Protein AF-0000000076552087 (afdb_homodimer)

Nearest PDB structures (foldseek):
  2pbk-assembly1_A  TM=5.441E-01  e=5.473E-04  Human gammaherpesvirus 8
  5jbl-assembly1_B  TM=6.152E-01  e=3.269E-03  Tequatrovirus T4
  5jbl-assembly1_A  TM=6.176E-01  e=4.674E-03  Tequatrovirus T4
  1fl1-assembly1_B  TM=4.428E-01  e=2.630E-02  Human gammaherpesvirus 8
  7ai3-assembly2_C  TM=7.002E-01  e=1.918E+00  Mycobacterium tuberculosis H37Rv

Secondary structure (DSSP, 8-state):
----------------------------EEE--PPP-TT-TT-EEEEEEEEEBSSB-SSPPTTSTT-EEEE-HHHHHHHHHHHTTPEEEE-TTSSS--TT-EEEEEEEEEEETTEEEEEEEE-TTT-THHHHHHHHS-SEEEEEEEEEEEES-TTSSEEEEEEEEEEEEEEEEGGGSSSTT-EEEE----HHHHHHHHHH--/----------------------------EEE--PPP-TT-TT-EEEEEEEEEBSSB-SSPPTTSTT-EEEE-HHHHHHHHHHHTT-EEEE-TTSSS--TT-EEEEEEEEEEETTEEEEEEEE-TTT-THHHHHHHHS-SEEEEEEEEEEEES-TTSSEEEEEEEEEEEEEEEEGGGSSSTT-EEEE----HHHHHHHHHH--

Solvent-accessible surface area (backbone atoms only — not comparable to full-atom values): 21757 Å² total; per-residue (Å²): 140,79,82,77,76,76,79,75,75,77,76,76,80,77,76,75,73,70,77,72,68,79,71,70,84,77,54,46,63,51,69,52,75,71,68,88,53,91,75,46,60,47,56,40,40,33,39,32,25,42,42,52,36,71,38,68,35,78,38,47,43,91,88,46,83,75,23,28,38,21,42,30,54,69,19,49,38,71,18,48,55,40,42,51,71,20,40,28,17,38,23,91,89,29,63,42,74,26,79,56,37,35,50,29,36,28,31,29,40,32,56,57,87,48,34,34,32,38,28,33,29,28,34,33,65,68,40,66,59,50,66,59,46,52,66,68,74,45,69,30,8,21,36,74,35,75,44,80,68,35,62,78,42,88,84,45,73,55,31,37,30,60,34,43,33,38,60,30,32,20,40,23,34,14,88,60,27,31,39,63,83,20,26,46,47,71,55,75,69,61,70,78,57,56,63,59,57,65,58,66,79,104,140,78,82,77,75,77,78,74,76,78,74,78,80,76,76,74,72,67,76,73,67,78,71,72,83,76,54,47,62,51,70,51,75,71,66,88,53,88,76,47,61,47,56,40,39,34,40,32,26,42,41,52,36,71,38,69,34,78,38,47,43,92,87,45,83,76,23,27,38,19,42,29,54,70,18,48,40,71,19,48,55,40,41,52,72,20,39,30,17,38,24,90,88,29,64,42,76,27,79,56,37,35,51,29,36,29,31,30,40,31,56,57,86,47,33,34,31,38,28,33,29,28,33,34,65,68,41,65,59,50,66,59,47,53,66,67,76,47,68,30,9,21,36,75,34,75,42,78,66,36,62,77,43,87,84,46,74,53,32,36,30,60,34,44,34,39,61,29,32,20,42,21,33,13,88,61,26,31,38,65,83,19,27,46,49,72,54,75,72,59,69,79,57,56,62,58,56,63,58,66,78,103

Radius of gyration: 29.14 Å; Cα contacts (8 Å, |Δi|>4): 918; chains: 2; bounding box: 64×110×113 Å

Structure (mmCIF, N/CA/C/O backbone):
data_AF-0000000076552087-model_v1
#
loop_
_entity.id
_entity.type
_entity.pdbx_description
1 polymer 'Uncharacterized protein'
#
loop_
_atom_site.group_PDB
_atom_site.id
_atom_site.type_symbol
_atom_site.label_atom_id
_atom_site.label_alt_id
_atom_site.label_comp_id
_atom_site.label_asym_id
_atom_site.label_entity_id
_atom_site.label_seq_id
_atom_site.pdbx_PDB_ins_code
_atom_site.Cartn_x
_atom_site.Cartn_y
_atom_site.Cartn_z
_atom_site.occupancy
_atom_site.B_iso_or_equiv
_atom_site.auth_seq_id
_atom_site.auth_comp_id
_atom_site.auth_asym_id
_atom_site.auth_atom_id
_atom_site.pdbx_PDB_model_num
ATOM 1 N N . MET A 1 1 ? -18.625 14.25 91.375 1 27.89 1 MET A N 1
ATOM 2 C CA . MET A 1 1 ? -19.469 13.781 90.25 1 27.89 1 MET A CA 1
ATOM 3 C C . MET A 1 1 ? -18.922 14.281 88.938 1 27.89 1 MET A C 1
ATOM 5 O O . MET A 1 1 ? -19.188 15.422 88.5 1 27.89 1 MET A O 1
ATOM 9 N N . GLY A 1 2 ? -17.641 13.953 88.625 1 25.81 2 GLY A N 1
ATOM 10 C CA . GLY A 1 2 ? -16.578 14.367 87.75 1 25.81 2 GLY A CA 1
ATOM 11 C C . GLY A 1 2 ? -16.891 14.062 86.25 1 25.81 2 GLY A C 1
ATOM 12 O O . GLY A 1 2 ? -17.375 12.977 85.938 1 25.81 2 GLY A O 1
ATOM 13 N N . GLN A 1 3 ? -17.25 15.117 85.562 1 20.56 3 GLN A N 1
ATOM 14 C CA . GLN A 1 3 ? -17.75 15.211 84.188 1 20.56 3 GLN A CA 1
ATOM 15 C C . GLN A 1 3 ? -16.781 14.547 83.188 1 20.56 3 GLN A C 1
ATOM 17 O O . GLN A 1 3 ? -15.617 14.945 83.062 1 20.56 3 GLN A O 1
ATOM 22 N N . ALA A 1 4 ? -16.891 13.188 83 1 25.92 4 ALA A N 1
ATOM 23 C CA . ALA A 1 4 ? -16.219 12.242 82.125 1 25.92 4 ALA A CA 1
ATOM 24 C C . ALA A 1 4 ? -16.312 12.703 80.688 1 25.92 4 ALA A C 1
ATOM 26 O O . ALA A 1 4 ? -17.359 12.609 80.062 1 25.92 4 ALA A O 1
ATOM 27 N N . GLU A 1 5 ? -15.93 14.016 80.438 1 23.42 5 GLU A N 1
ATOM 28 C CA . GLU A 1 5 ? -16.109 14.555 79.062 1 23.42 5 GLU A CA 1
ATOM 29 C C . GLU A 1 5 ? -15.445 13.664 78 1 23.42 5 GLU A C 1
ATOM 31 O O . GLU A 1 5 ? -14.289 13.273 78.188 1 23.42 5 GLU A O 1
ATOM 36 N N . GLY A 1 6 ? -16.219 12.758 77.438 1 22.97 6 GLY A N 1
ATOM 37 C CA . GLY A 1 6 ? -16.031 11.766 76.375 1 22.97 6 GLY A CA 1
ATOM 38 C C . GLY A 1 6 ? -15.336 12.32 75.188 1 22.97 6 GLY A C 1
ATOM 39 O O . GLY A 1 6 ? -15.742 13.352 74.625 1 22.97 6 GLY A O 1
ATOM 40 N N . LEU A 1 7 ? -13.984 12.305 75.062 1 25.39 7 LEU A N 1
ATOM 41 C CA . LEU A 1 7 ? -13.008 12.672 74.062 1 25.39 7 LEU A CA 1
ATOM 42 C C . LEU A 1 7 ? -13.367 12.031 72.75 1 25.39 7 LEU A C 1
ATOM 44 O O . LEU A 1 7 ? -13.266 10.812 72.562 1 25.39 7 LEU A O 1
ATOM 48 N N . HIS A 1 8 ? -14.586 12.359 72.188 1 22.69 8 HIS A N 1
ATOM 49 C CA . HIS A 1 8 ? -14.93 11.836 70.875 1 22.69 8 HIS A CA 1
ATOM 50 C C . HIS A 1 8 ? -13.836 12.141 69.875 1 22.69 8 HIS A C 1
ATOM 52 O O . HIS A 1 8 ? -13.477 13.297 69.625 1 22.69 8 HIS A O 1
ATOM 58 N N . ARG A 1 9 ? -12.789 11.32 69.812 1 23.11 9 ARG A N 1
ATOM 59 C CA . ARG A 1 9 ? -11.703 11.406 68.812 1 23.11 9 ARG A CA 1
ATOM 60 C C . ARG A 1 9 ? -12.242 11.492 67.438 1 23.11 9 ARG A C 1
ATOM 62 O O . ARG A 1 9 ? -13.078 10.68 67 1 23.11 9 ARG A O 1
ATOM 69 N N . ARG A 1 10 ? -12.375 12.727 66.938 1 23.38 10 ARG A N 1
ATOM 70 C CA . ARG A 1 10 ? -12.719 13.07 65.562 1 23.38 10 ARG A CA 1
ATOM 71 C C . ARG A 1 10 ? -11.898 12.25 64.562 1 23.38 10 ARG A C 1
ATOM 73 O O . ARG A 1 10 ? -10.664 12.227 64.625 1 23.38 10 ARG A O 1
ATOM 80 N N . CYS A 1 11 ? -12.414 11.078 64.125 1 23.39 11 CYS A N 1
ATOM 81 C CA . CYS A 1 11 ? -11.883 10.211 63.062 1 23.39 11 CYS A CA 1
ATOM 82 C C . CYS A 1 11 ? -11.414 11.031 61.875 1 23.39 11 CYS A C 1
ATOM 84 O O . CYS A 1 11 ? -12.031 12.039 61.531 1 23.39 11 CYS A O 1
ATOM 86 N N . GLY A 1 12 ? -10.102 10.969 61.594 1 21.91 12 GLY A N 1
ATOM 87 C CA . GLY A 1 12 ? -9.25 11.547 60.562 1 21.91 12 GLY A CA 1
ATOM 88 C C . GLY A 1 12 ? -9.883 11.531 59.188 1 21.91 12 GLY A C 1
ATOM 89 O O . GLY A 1 12 ? -10.68 10.641 58.875 1 21.91 12 GLY A O 1
ATOM 90 N N . ALA A 1 13 ? -10.141 12.75 58.594 1 25.81 13 ALA A N 1
ATOM 91 C CA . ALA A 1 13 ? -10.57 13.102 57.25 1 25.81 13 ALA A CA 1
ATOM 92 C C . ALA A 1 13 ? -9.859 12.234 56.219 1 25.81 13 ALA A C 1
ATOM 94 O O . ALA A 1 13 ? -8.633 12.102 56.25 1 25.81 13 ALA A O 1
ATOM 95 N N . GLY A 1 14 ? -10.43 11.102 55.844 1 23.77 14 GLY A N 1
ATOM 96 C CA . GLY A 1 14 ? -10.023 10.273 54.719 1 23.77 14 GLY A CA 1
ATOM 97 C C . GLY A 1 14 ? -9.57 11.086 53.5 1 23.77 14 GLY A C 1
ATOM 98 O O . GLY A 1 14 ? -10.281 11.992 53.062 1 23.77 14 GLY A O 1
ATOM 99 N N . ARG A 1 15 ? -8.25 11.328 53.375 1 26.72 15 ARG A N 1
ATOM 100 C CA . ARG A 1 15 ? -7.637 11.898 52.188 1 26.72 15 ARG A CA 1
ATOM 101 C C . ARG A 1 15 ? -8.227 11.273 50.938 1 26.72 15 ARG A C 1
ATOM 103 O O . ARG A 1 15 ? -8.141 10.062 50.719 1 26.72 15 ARG A O 1
ATOM 110 N N . ARG A 1 16 ? -9.289 11.852 50.438 1 26.31 16 ARG A N 1
ATOM 111 C CA . ARG A 1 16 ? -9.68 11.578 49.031 1 26.31 16 ARG A CA 1
ATOM 112 C C . ARG A 1 16 ? -8.461 11.617 48.125 1 26.31 16 ARG A C 1
ATOM 114 O O . ARG A 1 16 ? -7.906 12.68 47.875 1 26.31 16 ARG A O 1
ATOM 121 N N . GLU A 1 17 ? -7.504 10.695 48.312 1 29.12 17 GLU A N 1
ATOM 122 C CA . GLU A 1 17 ? -6.566 10.578 47.188 1 29.12 17 GLU A CA 1
ATOM 123 C C . GLU A 1 17 ? -7.289 10.688 45.844 1 29.12 17 GLU A C 1
ATOM 125 O O . GLU A 1 17 ? -8.219 9.93 45.562 1 29.12 17 GLU A O 1
ATOM 130 N N . GLY A 1 18 ? -7.52 11.867 45.406 1 27.23 18 GLY A N 1
ATOM 131 C CA . GLY A 1 18 ? -8.008 12.156 44.062 1 27.23 18 GLY A CA 1
ATOM 132 C C . GLY A 1 18 ? -7.477 11.195 43.031 1 27.23 18 GLY A C 1
ATOM 133 O O . GLY A 1 18 ? -6.312 10.789 43.062 1 27.23 18 GLY A O 1
ATOM 134 N N . LEU A 1 19 ? -8.273 10.289 42.531 1 27.12 19 LEU A N 1
ATOM 135 C CA . LEU A 1 19 ? -8.031 9.516 41.312 1 27.12 19 LEU A CA 1
ATOM 136 C C . LEU A 1 19 ? -7.223 10.328 40.312 1 27.12 19 LEU A C 1
ATOM 138 O O . LEU A 1 19 ? -7.711 11.328 39.781 1 27.12 19 LEU A O 1
ATOM 142 N N . ARG A 1 20 ? -5.934 10.578 40.531 1 30.88 20 ARG A N 1
ATOM 143 C CA . ARG A 1 20 ? -5.137 11.039 39.406 1 30.88 20 ARG A CA 1
ATOM 144 C C . ARG A 1 20 ? -5.641 10.445 38.094 1 30.88 20 ARG A C 1
ATOM 146 O O . ARG A 1 20 ? -5.777 9.227 37.969 1 30.88 20 ARG A O 1
ATOM 153 N N . GLY A 1 21 ? -6.535 11.031 37.438 1 30.59 21 GLY A N 1
ATOM 154 C CA . GLY A 1 21 ? -6.996 10.688 36.094 1 30.59 21 GLY A CA 1
ATOM 155 C C . GLY A 1 21 ? -5.934 10.008 35.25 1 30.59 21 GLY A C 1
ATOM 156 O O . GLY A 1 21 ? -4.742 10.289 35.406 1 30.59 21 GLY A O 1
ATOM 157 N N . VAL A 1 22 ? -5.949 8.727 35.062 1 31.59 22 VAL A N 1
ATOM 158 C CA . VAL A 1 22 ? -5.164 8.023 34.062 1 31.59 22 VAL A CA 1
ATOM 159 C C . VAL A 1 22 ? -4.738 9 32.969 1 31.59 22 VAL A C 1
ATOM 161 O O . VAL A 1 22 ? -5.582 9.547 32.25 1 31.59 22 VAL A O 1
ATOM 164 N N . ALA A 1 23 ? -3.877 9.93 33.094 1 34.97 23 ALA A N 1
ATOM 165 C CA . ALA A 1 23 ? -3.215 10.664 32.031 1 34.97 23 ALA A CA 1
ATOM 166 C C . ALA A 1 23 ? -3.203 9.852 30.734 1 34.97 23 ALA A C 1
ATOM 168 O O . ALA A 1 23 ? -2.939 8.648 30.75 1 34.97 23 ALA A O 1
ATOM 169 N N . GLY A 1 24 ? -4.109 10.023 29.766 1 39.25 24 GLY A N 1
ATOM 170 C CA . GLY A 1 24 ? -4.355 9.375 28.484 1 39.25 24 GLY A CA 1
ATOM 171 C C . GLY A 1 24 ? -3.1 8.797 27.859 1 39.25 24 GLY A C 1
ATOM 172 O O . GLY A 1 24 ? -2.014 9.367 28 1 39.25 24 GLY A O 1
ATOM 173 N N . LEU A 1 25 ? -2.818 7.555 27.938 1 42.44 25 LEU A N 1
ATOM 174 C CA . LEU A 1 25 ? -1.748 6.816 27.281 1 42.44 25 LEU A CA 1
ATOM 175 C C . LEU A 1 25 ? -1.315 7.52 26 1 42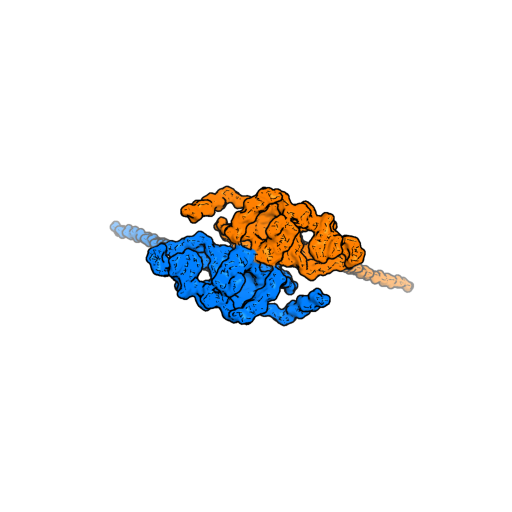.44 25 LEU A C 1
ATOM 177 O O . LEU A 1 25 ? -2.119 7.699 25.078 1 42.44 25 LEU A O 1
ATOM 181 N N . GLU A 1 26 ? -0.501 8.641 26.156 1 57.41 26 GLU A N 1
ATOM 182 C CA . GLU A 1 26 ? 0.143 9.336 25.047 1 57.41 26 GLU A CA 1
ATOM 183 C C . GLU A 1 26 ? 0.8 8.352 24.078 1 57.41 26 GLU A C 1
ATOM 185 O O . GLU A 1 26 ? 1.732 7.637 24.453 1 57.41 26 GLU A O 1
ATOM 190 N N . MET A 1 27 ? 0.045 7.906 23.078 1 68.44 27 MET A N 1
ATOM 191 C CA . MET A 1 27 ? 0.673 7.062 22.062 1 68.44 27 MET A CA 1
ATOM 192 C C . MET A 1 27 ? 1.627 7.879 21.188 1 68.44 27 MET A C 1
ATOM 194 O O . MET A 1 27 ? 1.197 8.773 20.469 1 68.44 27 MET A O 1
ATOM 198 N N . ARG A 1 28 ? 2.938 7.715 21.438 1 83.12 28 ARG A N 1
ATOM 199 C CA . ARG A 1 28 ? 3.943 8.516 20.75 1 83.12 28 ARG A CA 1
ATOM 200 C C . 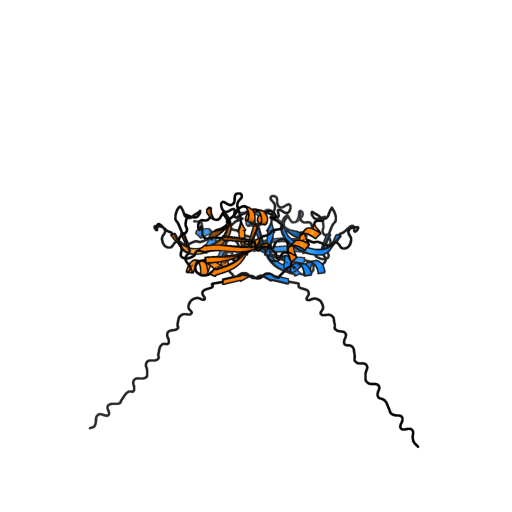ARG A 1 28 ? 4.531 7.762 19.578 1 83.12 28 ARG A C 1
ATOM 202 O O . ARG A 1 28 ? 5.148 8.359 18.688 1 83.12 28 ARG A O 1
ATOM 209 N N . ALA A 1 29 ? 4.34 6.52 19.672 1 87.31 29 ALA A N 1
ATOM 210 C CA . ALA A 1 29 ? 4.922 5.734 18.594 1 87.31 29 ALA A CA 1
ATOM 211 C C . ALA A 1 29 ? 4.102 4.477 18.328 1 87.31 29 ALA A C 1
ATOM 213 O O . ALA A 1 29 ? 3.531 3.893 19.25 1 87.31 29 ALA A O 1
ATOM 214 N N . MET A 1 30 ? 3.994 4.125 17.016 1 86.44 30 MET A N 1
ATOM 215 C CA . MET A 1 30 ? 3.361 2.881 16.578 1 86.44 30 MET A CA 1
ATOM 216 C C . MET A 1 30 ? 4.074 2.299 15.367 1 86.44 30 MET A C 1
ATOM 218 O O . MET A 1 30 ? 4.574 3.043 14.523 1 86.44 30 MET A O 1
ATOM 222 N N . ALA A 1 31 ? 4.203 1.034 15.43 1 87.56 31 ALA A N 1
ATOM 223 C CA . ALA A 1 31 ? 4.809 0.351 14.289 1 87.56 31 ALA A CA 1
ATOM 224 C C . ALA A 1 31 ? 4.148 -1.003 14.047 1 87.56 31 ALA A C 1
ATOM 226 O O . ALA A 1 31 ? 3.629 -1.622 14.977 1 87.56 31 ALA A O 1
ATOM 227 N N . VAL A 1 32 ? 4.035 -1.349 12.859 1 88.19 32 VAL A N 1
ATOM 228 C CA . VAL A 1 32 ? 3.682 -2.707 12.461 1 88.19 32 VAL A CA 1
ATOM 229 C C . VAL A 1 32 ? 4.906 -3.412 11.883 1 88.19 32 VAL A C 1
ATOM 231 O O . VAL A 1 32 ? 5.621 -2.846 11.055 1 88.19 32 VAL A O 1
ATOM 234 N N . GLU A 1 33 ? 5.113 -4.594 12.32 1 85.88 33 GLU A N 1
ATOM 235 C CA . GLU A 1 33 ? 6.281 -5.336 11.859 1 85.88 33 GLU A CA 1
ATOM 236 C C . GLU A 1 33 ? 5.883 -6.43 10.867 1 85.88 33 GLU A C 1
ATOM 238 O O . GLU A 1 33 ? 4.93 -7.172 11.109 1 85.88 33 GLU A O 1
ATOM 243 N N . PHE A 1 34 ? 6.598 -6.348 9.852 1 89.56 34 PHE A N 1
ATOM 244 C CA . PHE A 1 34 ? 6.457 -7.395 8.844 1 89.56 34 PHE A CA 1
ATOM 245 C C . PHE A 1 34 ? 7.57 -8.43 8.977 1 89.56 34 PHE A C 1
ATOM 247 O O . PHE A 1 34 ? 8.688 -8.094 9.391 1 89.56 34 PHE A O 1
ATOM 254 N N . PRO A 1 35 ? 7.207 -9.641 8.578 1 89.12 35 PRO A N 1
ATOM 255 C CA . PRO A 1 35 ? 8.297 -10.617 8.57 1 89.12 35 PRO A CA 1
ATOM 256 C C . PRO A 1 35 ? 9.445 -10.219 7.648 1 89.12 35 PRO A C 1
ATOM 258 O O . PRO A 1 35 ? 9.211 -9.648 6.578 1 89.12 35 PRO A O 1
ATOM 261 N N . GLU A 1 36 ? 10.594 -10.539 8.148 1 87.38 36 GLU A N 1
ATOM 262 C CA . GLU A 1 36 ? 11.766 -10.195 7.348 1 87.38 36 GLU A CA 1
ATOM 263 C C . GLU A 1 36 ? 11.891 -11.117 6.137 1 87.38 36 GLU A C 1
ATOM 265 O O . GLU A 1 36 ? 11.766 -12.336 6.266 1 87.38 36 GLU A O 1
ATOM 270 N N . VAL A 1 37 ? 11.961 -10.539 5.012 1 91.56 37 VAL A N 1
ATOM 271 C CA . VAL A 1 37 ? 12.312 -11.219 3.77 1 91.56 37 VAL A CA 1
ATOM 272 C C . VAL A 1 37 ? 13.539 -10.555 3.145 1 91.56 37 VAL A C 1
ATOM 274 O O . VAL A 1 37 ? 13.438 -9.461 2.582 1 91.56 37 VAL A O 1
ATOM 277 N N . HIS A 1 38 ? 14.586 -11.211 3.271 1 89.5 38 HIS A N 1
ATOM 278 C CA . HIS A 1 38 ? 15.836 -10.633 2.801 1 89.5 38 HIS A CA 1
ATOM 279 C C . HIS A 1 38 ? 15.805 -10.383 1.297 1 89.5 38 HIS A C 1
ATOM 281 O O . HIS A 1 38 ? 15.422 -11.273 0.527 1 89.5 38 HIS A O 1
ATOM 287 N N . GLY A 1 39 ? 16.141 -9.117 0.966 1 91.06 39 GLY A N 1
ATOM 288 C CA . GLY A 1 39 ? 16.297 -8.797 -0.445 1 91.06 39 GLY A CA 1
ATOM 289 C C . GLY A 1 39 ? 14.969 -8.656 -1.168 1 91.06 39 GLY A C 1
ATOM 290 O O . GLY A 1 39 ? 14.914 -8.695 -2.398 1 91.06 39 GLY A O 1
ATOM 291 N N . HIS A 1 40 ? 13.969 -8.57 -0.434 1 96.19 40 HIS A N 1
ATOM 292 C CA . HIS A 1 40 ? 12.688 -8.406 -1.121 1 96.19 40 HIS A CA 1
ATOM 293 C C . HIS A 1 40 ? 12.719 -7.203 -2.059 1 96.19 40 HIS A C 1
ATOM 295 O O . HIS A 1 40 ? 12.992 -6.078 -1.626 1 96.19 40 HIS A O 1
ATOM 301 N N . PRO A 1 41 ? 12.375 -7.379 -3.293 1 96.81 41 PRO A N 1
ATOM 302 C CA . PRO A 1 41 ? 12.633 -6.32 -4.273 1 96.81 41 PRO A CA 1
ATOM 303 C C . PRO A 1 41 ? 11.656 -5.156 -4.148 1 96.81 41 PRO A C 1
ATOM 305 O O . PRO A 1 41 ? 11.898 -4.078 -4.699 1 96.81 41 PRO A O 1
ATOM 308 N N . ASN A 1 42 ? 10.547 -5.363 -3.459 1 97.75 42 ASN A N 1
ATOM 309 C CA . ASN A 1 42 ? 9.547 -4.312 -3.291 1 97.75 42 ASN A CA 1
ATOM 310 C C . ASN A 1 42 ? 9.547 -3.764 -1.867 1 97.75 42 ASN A C 1
ATOM 312 O O . ASN A 1 42 ? 8.531 -3.248 -1.397 1 97.75 42 ASN A O 1
ATOM 316 N N . ARG A 1 43 ? 10.641 -3.93 -1.194 1 96.75 43 ARG A N 1
ATOM 317 C CA . ARG A 1 43 ? 10.766 -3.355 0.142 1 96.75 43 ARG A CA 1
ATOM 318 C C . ARG A 1 43 ? 12.039 -2.525 0.267 1 96.75 43 ARG A C 1
ATOM 320 O O . ARG A 1 43 ? 12.992 -2.939 0.931 1 96.75 43 ARG A O 1
ATOM 327 N N . LEU A 1 44 ? 11.969 -1.409 -0.36 1 96.12 44 LEU A N 1
ATOM 328 C CA . LEU A 1 44 ? 13.023 -0.417 -0.174 1 96.12 44 LEU A CA 1
ATOM 329 C C . LEU A 1 44 ? 12.695 0.505 0.997 1 96.12 44 LEU A C 1
ATOM 331 O O . LEU A 1 44 ? 11.797 1.343 0.904 1 96.12 44 LEU A O 1
ATOM 335 N N . PRO A 1 45 ? 13.43 0.434 2.035 1 96.19 45 PRO A N 1
ATOM 336 C CA . PRO A 1 45 ? 13.086 1.189 3.24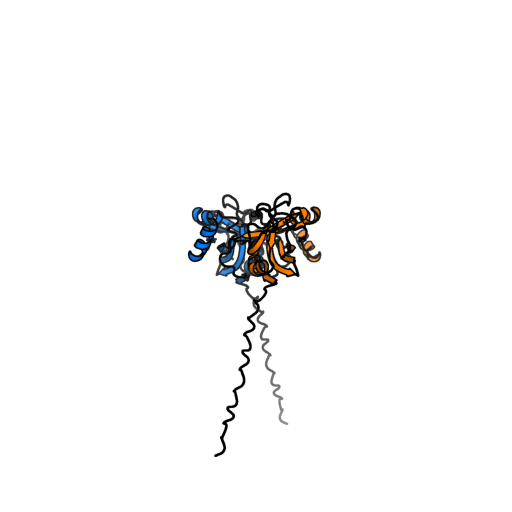 1 96.19 45 PRO A CA 1
ATOM 337 C C . PRO A 1 45 ? 13.242 2.697 3.059 1 96.19 45 PRO A C 1
ATOM 339 O O . PRO A 1 45 ? 14.172 3.145 2.379 1 96.19 45 PRO A O 1
ATOM 342 N N . PHE A 1 46 ? 12.375 3.488 3.666 1 96.88 46 PHE A N 1
ATOM 343 C CA . PHE A 1 46 ? 12.484 4.941 3.713 1 96.88 46 PHE A CA 1
ATOM 344 C C . PHE A 1 46 ? 12.211 5.461 5.121 1 96.88 46 PHE A C 1
ATOM 346 O O . PHE A 1 46 ? 11.711 4.723 5.973 1 96.88 46 PHE A O 1
ATOM 353 N N . GLU A 1 47 ? 12.523 6.637 5.391 1 97.12 47 GLU A N 1
ATOM 354 C CA . GLU A 1 47 ? 12.156 7.422 6.562 1 97.12 47 GLU A CA 1
ATOM 355 C C . GLU A 1 47 ? 11.969 8.898 6.203 1 97.12 47 GLU A C 1
ATOM 357 O O . GLU A 1 47 ? 12.453 9.352 5.164 1 97.12 47 GLU A O 1
ATOM 362 N N . GLY A 1 48 ? 11.219 9.602 7.055 1 98.06 48 GLY A N 1
ATOM 363 C CA . GLY A 1 48 ? 11.008 11.023 6.812 1 98.06 48 GLY A CA 1
ATOM 364 C C . GLY A 1 48 ? 10.258 11.711 7.934 1 98.06 48 GLY A C 1
ATOM 365 O O . GLY A 1 48 ? 9.781 11.062 8.867 1 98.06 48 GLY A O 1
ATOM 366 N N . VAL A 1 49 ? 10.281 13 7.867 1 98.75 49 VAL A N 1
ATOM 367 C CA . VAL A 1 49 ? 9.422 13.852 8.688 1 98.75 49 VAL A CA 1
ATOM 368 C C . VAL A 1 49 ? 8.188 14.25 7.895 1 98.75 49 VAL A C 1
ATOM 370 O O . VAL A 1 49 ? 8.281 14.953 6.883 1 98.75 49 VAL A O 1
ATOM 373 N N . LEU A 1 50 ? 7.082 13.836 8.383 1 98.81 50 LEU A N 1
ATOM 374 C CA . LEU A 1 50 ? 5.824 14.039 7.672 1 98.81 50 LEU A CA 1
ATOM 375 C C . LEU A 1 50 ? 5.301 15.453 7.891 1 98.81 50 LEU A C 1
ATOM 377 O O . LEU A 1 50 ? 4.777 16.078 6.965 1 98.81 50 LEU A O 1
ATOM 381 N N . THR A 1 51 ? 5.441 15.922 9.07 1 98.56 51 THR A N 1
ATOM 382 C CA . THR A 1 51 ? 4.953 17.25 9.445 1 98.56 51 THR A CA 1
ATOM 383 C C . THR A 1 51 ? 5.496 17.656 10.812 1 98.56 51 THR A C 1
ATOM 385 O O . THR A 1 51 ? 6.285 16.922 11.414 1 98.56 51 THR A O 1
ATOM 388 N N . LEU A 1 52 ? 5.168 18.828 11.227 1 98.56 52 LEU A N 1
ATOM 389 C CA . LEU A 1 52 ? 5.414 19.312 12.586 1 98.56 52 LEU A CA 1
ATOM 390 C C . LEU A 1 52 ? 4.102 19.531 13.328 1 98.56 52 LEU A C 1
ATOM 392 O O . LEU A 1 52 ? 3.127 20.016 12.742 1 98.56 52 LEU A O 1
ATOM 396 N N . VAL A 1 53 ? 4.137 19.203 14.578 1 98.38 53 VAL A N 1
ATOM 397 C CA . VAL A 1 53 ? 2.957 19.453 15.398 1 98.38 53 VAL A CA 1
ATOM 398 C C . VAL A 1 53 ? 3.139 20.75 16.188 1 98.38 53 VAL A C 1
ATOM 400 O O . VAL A 1 53 ? 4.27 21.172 16.438 1 98.38 53 VAL A O 1
ATOM 403 N N . ASP A 1 54 ? 2.035 21.422 16.422 1 98.38 54 ASP A N 1
ATOM 404 C CA . ASP A 1 54 ? 1.96 22.641 17.219 1 98.38 54 ASP A CA 1
ATOM 405 C C . ASP A 1 54 ? 2.768 23.766 16.578 1 98.38 54 ASP A C 1
ATOM 407 O O . ASP A 1 54 ? 3.242 24.672 17.266 1 98.38 54 ASP A O 1
ATOM 411 N N . VAL A 1 55 ? 3.029 23.641 15.352 1 98.44 55 VAL A N 1
ATOM 412 C CA . VAL A 1 55 ? 3.705 24.641 14.539 1 98.44 55 VAL A CA 1
ATOM 413 C C . VAL A 1 55 ? 2.875 24.953 13.289 1 98.44 55 VAL A C 1
ATOM 415 O O . VAL A 1 55 ? 2.365 24.031 12.641 1 98.44 55 VAL A O 1
ATOM 418 N N . ALA A 1 56 ? 2.705 26.219 13.023 1 98.56 56 ALA A N 1
ATOM 419 C CA . ALA A 1 56 ? 1.972 26.578 11.805 1 98.56 56 ALA A CA 1
ATOM 420 C C . ALA A 1 56 ? 2.758 26.188 10.562 1 98.56 56 ALA A C 1
ATOM 422 O O . ALA A 1 56 ? 3.984 26.328 10.523 1 98.56 56 ALA A O 1
ATOM 423 N N . SER A 1 57 ? 2.031 25.75 9.57 1 98.62 57 SER A N 1
ATOM 424 C CA . SER A 1 57 ? 2.668 25.484 8.281 1 98.62 57 SER A CA 1
ATOM 425 C C . SER A 1 57 ? 3.299 26.734 7.703 1 98.62 57 SER A C 1
ATOM 427 O O . SER A 1 57 ? 2.92 27.859 8.07 1 98.62 57 SER A O 1
ATOM 429 N N . ASP A 1 58 ? 4.262 26.609 6.84 1 98.31 58 ASP A N 1
ATOM 430 C CA . ASP A 1 58 ? 4.898 27.734 6.152 1 98.31 58 ASP A CA 1
ATOM 431 C C . ASP A 1 58 ? 3.99 28.297 5.066 1 98.31 58 ASP A C 1
ATOM 433 O O . ASP A 1 58 ? 3.959 29.5 4.844 1 98.31 58 ASP A O 1
ATOM 437 N N . LYS A 1 59 ? 3.258 27.453 4.41 1 96.81 59 LYS A N 1
ATOM 438 C CA . LYS A 1 59 ? 2.277 27.797 3.383 1 96.81 59 LYS A CA 1
ATOM 439 C C . LYS A 1 59 ? 0.941 27.109 3.645 1 96.81 59 LYS A C 1
ATOM 441 O O . LYS A 1 59 ? 0.871 26.141 4.414 1 96.81 59 LYS A O 1
ATOM 446 N N . ALA A 1 60 ? -0.083 27.672 3.018 1 96.75 60 ALA A N 1
ATOM 447 C CA . ALA A 1 60 ? -1.393 27.031 3.104 1 96.75 60 ALA A CA 1
ATOM 448 C C . ALA A 1 60 ? -1.425 25.75 2.289 1 96.75 60 ALA A C 1
ATOM 450 O O . ALA A 1 60 ? -1.161 25.75 1.085 1 96.75 60 ALA A O 1
ATOM 451 N N . PRO A 1 61 ? -1.678 24.594 3.004 1 94.69 61 PRO A N 1
ATOM 452 C CA . PRO A 1 61 ? -1.865 23.375 2.211 1 94.69 61 PRO A CA 1
ATOM 453 C C . PRO A 1 61 ? -3.092 23.438 1.305 1 94.69 61 PRO A C 1
ATOM 455 O O . PRO A 1 61 ? -3.967 24.297 1.508 1 94.69 61 PRO A O 1
ATOM 458 N N . SER A 1 62 ? -3.043 22.422 0.399 1 87 62 SER A N 1
ATOM 459 C CA . SER A 1 62 ? -4.211 22.312 -0.468 1 87 62 SER A CA 1
ATOM 460 C C . SER A 1 62 ? -5.461 21.953 0.331 1 87 62 SER A C 1
ATOM 462 O O . SER A 1 62 ? -5.406 21.125 1.239 1 87 62 SER A O 1
ATOM 464 N N . GLY A 1 63 ? -6.531 22.5 0.354 1 85.81 63 GLY A N 1
ATOM 465 C CA . GLY A 1 63 ? -7.785 22.219 1.029 1 85.81 63 GLY A CA 1
ATOM 466 C C . GLY A 1 63 ? -8.07 23.141 2.189 1 85.81 63 GLY A C 1
ATOM 467 O O . GLY A 1 63 ? -9.156 23.109 2.773 1 85.81 63 GLY A O 1
ATOM 468 N N . ALA A 1 64 ? -7.043 23.891 2.543 1 92.88 64 ALA A N 1
ATOM 469 C CA . ALA A 1 64 ? -7.188 24.734 3.729 1 92.88 64 ALA A CA 1
ATOM 470 C C . ALA A 1 64 ? -7.695 26.125 3.355 1 92.88 64 ALA A C 1
ATOM 472 O O . ALA A 1 64 ? -7.559 27.062 4.133 1 92.88 64 ALA A O 1
ATOM 473 N N . ARG A 1 65 ? -8.117 26.266 2.143 1 92.88 65 ARG A N 1
ATOM 474 C CA . ARG A 1 65 ? -8.766 27.484 1.675 1 92.88 65 ARG A CA 1
ATOM 475 C C . ARG A 1 65 ? -7.879 28.703 1.915 1 92.88 65 ARG A C 1
ATOM 477 O O . ARG A 1 65 ? -8.352 29.734 2.408 1 92.88 65 ARG A O 1
ATOM 484 N N . GLY A 1 66 ? -6.629 28.516 1.78 1 95.38 66 GLY A N 1
ATOM 485 C CA . GLY A 1 66 ? -5.703 29.641 1.865 1 95.38 66 GLY A CA 1
ATOM 486 C C . GLY A 1 66 ? -5.172 29.859 3.266 1 95.38 66 GLY A C 1
ATOM 487 O O . GLY A 1 66 ? -4.328 30.734 3.48 1 95.38 66 GLY A O 1
ATOM 488 N N . HIS A 1 67 ? -5.586 29.109 4.238 1 97.5 67 HIS A N 1
ATOM 489 C CA . HIS A 1 67 ? -5.137 29.25 5.617 1 97.5 67 HIS A CA 1
ATOM 490 C C . HIS A 1 67 ? -3.926 28.375 5.898 1 97.5 67 HIS A C 1
ATOM 492 O O . HIS A 1 67 ? -3.859 27.234 5.43 1 97.5 67 HIS A O 1
ATOM 498 N N . ARG A 1 68 ? -3.061 28.984 6.617 1 98.31 68 ARG A N 1
ATOM 499 C CA . ARG A 1 68 ? -2.062 28.109 7.238 1 98.31 68 ARG A CA 1
ATOM 500 C C . ARG A 1 68 ? -2.689 27.234 8.312 1 98.31 68 ARG A C 1
ATOM 502 O O . ARG A 1 68 ? -3.781 27.531 8.805 1 98.31 68 ARG A O 1
ATOM 509 N N . VAL A 1 69 ? -1.992 26.109 8.625 1 98.44 69 VAL A N 1
ATOM 510 C CA . VAL A 1 69 ? -2.617 25.141 9.523 1 98.44 69 VAL A CA 1
ATOM 511 C C . VAL A 1 69 ? -1.629 24.734 10.609 1 98.44 69 VAL A C 1
ATOM 513 O O . VAL A 1 69 ? -0.419 24.688 10.375 1 98.44 69 VAL A O 1
ATOM 516 N N . VAL A 1 70 ? -2.146 24.531 11.789 1 98.69 70 VAL A N 1
ATOM 517 C CA . VAL A 1 70 ? -1.467 23.875 12.898 1 98.69 70 VAL A CA 1
ATOM 518 C C . VAL A 1 70 ? -2.143 22.531 13.195 1 98.69 70 VAL A C 1
ATOM 520 O O . VAL A 1 70 ? -3.348 22.484 13.445 1 98.69 70 VAL A O 1
ATOM 523 N N . LEU A 1 71 ? -1.417 21.469 13.07 1 98.5 71 LEU A N 1
ATOM 524 C CA . LEU A 1 71 ? -1.865 20.203 13.633 1 98.5 71 LEU A CA 1
ATOM 525 C C . LEU A 1 71 ? -1.485 20.094 15.102 1 98.5 71 LEU A C 1
ATOM 527 O O . LEU A 1 71 ? -0.3 20.078 15.445 1 98.5 71 LEU A O 1
ATOM 531 N N . SER A 1 72 ? -2.479 20.047 15.891 1 98.44 72 SER A N 1
ATOM 532 C CA . SER A 1 72 ? -2.164 19.969 17.312 1 98.44 72 SER A CA 1
ATOM 533 C C . SER A 1 72 ? -1.524 18.625 17.672 1 98.44 72 SER A C 1
ATOM 535 O O . SER A 1 72 ? -1.811 17.609 17.047 1 98.44 72 SER A O 1
ATOM 537 N N . ARG A 1 73 ? -0.721 18.641 18.688 1 97.62 73 ARG A N 1
ATOM 538 C CA . ARG A 1 73 ? -0.094 17.406 19.172 1 97.62 73 ARG A CA 1
ATOM 539 C C . ARG A 1 73 ? -1.144 16.375 19.562 1 97.62 73 ARG A C 1
ATOM 541 O O . ARG A 1 73 ? -1.018 15.195 19.234 1 97.62 73 ARG A O 1
ATOM 548 N N . ALA A 1 74 ? -2.123 16.812 20.266 1 96.75 74 ALA A N 1
ATOM 549 C CA . ALA A 1 74 ? -3.182 15.906 20.703 1 96.75 74 ALA A CA 1
ATOM 550 C C . ALA A 1 74 ? -3.869 15.242 19.516 1 96.75 74 ALA A C 1
ATOM 552 O O . ALA A 1 74 ? -4.137 14.039 19.547 1 96.75 74 ALA A O 1
ATOM 553 N N . ALA A 1 75 ? -4.152 15.984 18.516 1 97.44 75 ALA A N 1
ATOM 554 C CA . ALA A 1 75 ? -4.777 15.438 17.312 1 97.44 75 ALA A CA 1
ATOM 555 C C . ALA A 1 75 ? -3.863 14.422 16.625 1 97.44 75 ALA A C 1
ATOM 557 O O . ALA A 1 75 ? -4.316 13.359 16.203 1 97.44 75 ALA A O 1
ATOM 558 N N . ALA A 1 76 ? -2.627 14.812 16.531 1 97.75 76 ALA A N 1
ATOM 559 C CA . ALA A 1 76 ? -1.649 13.93 15.883 1 97.75 76 ALA A CA 1
ATOM 560 C C . ALA A 1 76 ? -1.512 12.617 16.656 1 97.75 76 ALA A C 1
ATOM 562 O O . ALA A 1 76 ? -1.539 11.539 16.047 1 97.75 76 ALA A O 1
ATOM 563 N N . GLU A 1 77 ? -1.363 12.727 17.906 1 96.19 77 GLU A N 1
ATOM 564 C CA . GLU A 1 77 ? -1.221 11.547 18.734 1 96.19 77 GLU A CA 1
ATOM 565 C C . GLU A 1 77 ? -2.438 10.633 18.625 1 96.19 77 GLU A C 1
ATOM 567 O O . GLU A 1 77 ? -2.297 9.414 18.484 1 96.19 77 GLU A O 1
ATOM 572 N N . ALA A 1 78 ? -3.539 11.219 18.656 1 95.31 78 ALA A N 1
ATOM 573 C CA . ALA A 1 78 ? -4.777 10.453 18.547 1 95.31 78 ALA A CA 1
ATOM 574 C C . ALA A 1 78 ? -4.898 9.789 17.172 1 95.31 78 ALA A C 1
ATOM 576 O O . ALA A 1 78 ? -5.5 8.719 17.047 1 95.31 78 ALA A O 1
ATOM 577 N N . ALA A 1 79 ? -4.309 10.352 16.203 1 96.94 79 ALA A N 1
ATOM 578 C CA . ALA A 1 79 ? -4.488 9.891 14.82 1 96.94 79 ALA A CA 1
ATOM 579 C C . ALA A 1 79 ? -3.352 8.969 14.398 1 96.94 79 ALA A C 1
ATOM 581 O O . ALA A 1 79 ? -3.385 8.398 13.305 1 96.94 79 ALA A O 1
ATOM 582 N N . LEU A 1 80 ? -2.365 8.766 15.227 1 97 80 LEU A N 1
ATOM 583 C CA . LEU A 1 80 ? -1.184 7.988 14.867 1 97 80 LEU A CA 1
ATOM 584 C C . LEU A 1 80 ? -1.577 6.621 14.32 1 97 80 LEU A C 1
ATOM 586 O O . LEU A 1 80 ? -1.058 6.184 13.297 1 97 80 LEU A O 1
ATOM 590 N N . PRO A 1 81 ? -2.551 5.957 14.898 1 95.56 81 PRO A N 1
ATOM 591 C CA . PRO A 1 81 ? -2.918 4.637 14.391 1 95.56 81 PRO A CA 1
ATOM 592 C C . PRO A 1 81 ? -3.398 4.676 12.938 1 95.56 81 PRO A C 1
ATOM 594 O O . PRO A 1 81 ? -3.25 3.691 12.211 1 95.56 81 PRO A O 1
ATOM 597 N N . SER A 1 82 ? -3.941 5.766 12.539 1 97.56 82 SER A N 1
ATOM 598 C CA . SER A 1 82 ? -4.535 5.852 11.203 1 97.56 82 SER A CA 1
ATOM 599 C C . SER A 1 82 ? -3.465 5.977 10.133 1 97.56 82 SER A C 1
ATOM 601 O O . SER A 1 82 ? -3.746 5.805 8.945 1 97.56 82 SER A O 1
ATOM 603 N N . LEU A 1 83 ? -2.234 6.238 10.516 1 97.56 83 LEU A N 1
ATOM 604 C CA . LEU A 1 83 ? -1.137 6.395 9.562 1 97.56 83 LEU A CA 1
ATOM 605 C C . LEU A 1 83 ? -0.625 5.039 9.094 1 97.56 83 LEU A C 1
ATOM 607 O O . LEU A 1 83 ? -0.125 4.914 7.977 1 97.56 83 LEU A O 1
ATOM 611 N N . LEU A 1 84 ? -0.708 4.09 9.992 1 97.38 84 LEU A N 1
ATOM 612 C CA . LEU A 1 84 ? -0.097 2.799 9.695 1 97.38 84 LEU A CA 1
ATOM 613 C C . LEU A 1 84 ? -0.88 2.062 8.617 1 97.38 84 LEU A C 1
ATOM 615 O O . LEU A 1 84 ? -2.109 1.979 8.68 1 97.38 84 LEU A O 1
ATOM 619 N N . GLY A 1 85 ? -0.117 1.578 7.613 1 97.38 85 GLY A N 1
ATOM 620 C CA . GLY A 1 85 ? -0.732 0.867 6.504 1 97.38 85 GLY A CA 1
ATOM 621 C C . GLY A 1 85 ? -1.203 1.788 5.391 1 97.38 85 GLY A C 1
ATOM 622 O O . GLY A 1 85 ? -1.643 1.323 4.34 1 97.38 85 GLY A O 1
ATOM 623 N N . MET A 1 86 ? -1.134 3.051 5.625 1 98.62 86 MET A N 1
ATOM 624 C CA . MET A 1 86 ? -1.485 3.98 4.555 1 98.62 86 MET A CA 1
ATOM 625 C C . MET A 1 86 ? -0.383 4.039 3.504 1 98.62 86 MET A C 1
ATOM 627 O O . MET A 1 86 ? 0.789 3.818 3.812 1 98.62 86 MET A O 1
ATOM 631 N N . ALA A 1 87 ? -0.818 4.359 2.357 1 98.75 87 ALA A N 1
ATOM 632 C CA . ALA A 1 87 ? 0.112 4.414 1.232 1 98.75 87 ALA A CA 1
ATOM 633 C C . ALA A 1 87 ? 0.813 5.77 1.165 1 98.75 87 ALA A C 1
ATOM 635 O O . ALA A 1 87 ? 0.281 6.773 1.642 1 98.75 87 ALA A O 1
ATOM 636 N N . VAL A 1 88 ? 2 5.73 0.578 1 98.69 88 VAL A N 1
ATOM 637 C CA . VAL A 1 88 ? 2.652 6.957 0.137 1 98.69 88 VAL A CA 1
ATOM 638 C C . VAL A 1 88 ? 2.527 7.094 -1.378 1 98.69 88 VAL A C 1
ATOM 640 O O . VAL A 1 88 ? 2.662 6.113 -2.109 1 98.69 88 VAL A O 1
ATOM 643 N N . ASP A 1 89 ? 2.189 8.297 -1.8 1 98.5 89 ASP A N 1
ATOM 644 C CA . ASP A 1 89 ? 1.996 8.57 -3.221 1 98.5 89 ASP A CA 1
ATOM 645 C C . ASP A 1 89 ? 2.967 9.641 -3.713 1 98.5 89 ASP A C 1
ATOM 647 O O . ASP A 1 89 ? 3.764 10.172 -2.936 1 98.5 89 ASP A O 1
ATOM 651 N N . TYR A 1 90 ? 3 9.828 -4.969 1 97.25 90 TYR A N 1
ATOM 652 C CA . TYR A 1 90 ? 3.744 10.906 -5.605 1 97.25 90 TYR A CA 1
ATOM 653 C C . TYR A 1 90 ? 3.049 11.375 -6.879 1 97.25 90 TYR A C 1
ATOM 655 O O . TYR A 1 90 ? 2.254 10.641 -7.465 1 97.25 90 TYR A O 1
ATOM 663 N N . LYS A 1 91 ? 3.254 12.57 -7.207 1 96.5 91 LYS A N 1
ATOM 664 C CA . LYS A 1 91 ? 2.787 13.148 -8.461 1 96.5 91 LYS A CA 1
ATOM 665 C C . LYS A 1 91 ? 3.953 13.438 -9.406 1 96.5 91 LYS A C 1
ATOM 667 O O . LYS A 1 91 ? 5.016 13.883 -8.969 1 96.5 91 LYS A O 1
ATOM 672 N N . ALA A 1 92 ? 3.621 13.188 -10.641 1 91.62 92 ALA A N 1
ATOM 673 C CA . ALA A 1 92 ? 4.625 13.578 -11.633 1 91.62 92 ALA A CA 1
ATOM 674 C C . ALA A 1 92 ? 5.039 15.031 -11.453 1 91.62 92 ALA A C 1
ATOM 676 O O . ALA A 1 92 ? 4.191 15.906 -11.281 1 91.62 92 ALA A O 1
ATOM 677 N N . GLY A 1 93 ? 6.332 15.305 -11.438 1 92.75 93 GLY A N 1
ATOM 678 C CA . GLY A 1 93 ? 6.852 16.641 -11.203 1 92.75 93 GLY A CA 1
ATOM 679 C C . GLY A 1 93 ? 7.125 16.922 -9.734 1 92.75 93 GLY A C 1
ATOM 680 O O . GLY A 1 93 ? 7.688 17.969 -9.391 1 92.75 93 GLY A O 1
ATOM 681 N N . TRP A 1 94 ? 6.652 16.047 -8.82 1 95.31 94 TRP A N 1
ATOM 682 C CA . TRP A 1 94 ? 6.945 16.094 -7.391 1 95.31 94 TRP A CA 1
ATOM 683 C C . TRP A 1 94 ? 6.387 17.375 -6.766 1 95.31 94 TRP A C 1
ATOM 685 O O . TRP A 1 94 ? 7.027 17.984 -5.91 1 95.31 94 TRP A O 1
ATOM 695 N N . ASP A 1 95 ? 5.191 17.781 -7.188 1 95 95 ASP A N 1
ATOM 696 C CA . ASP A 1 95 ? 4.723 19.094 -6.742 1 95 95 ASP A CA 1
ATOM 697 C C . ASP A 1 95 ? 3.395 18.969 -6 1 95 95 ASP A C 1
ATOM 699 O O . ASP A 1 95 ? 2.703 19.969 -5.797 1 95 95 ASP A O 1
ATOM 703 N N . GLY A 1 96 ? 3.035 17.797 -5.707 1 96 96 GLY A N 1
ATOM 704 C CA . GLY A 1 96 ? 1.784 17.641 -4.984 1 96 96 GLY A CA 1
ATOM 705 C C . GLY A 1 96 ? 1.385 16.188 -4.809 1 96 96 GLY A C 1
ATOM 706 O O . GLY A 1 96 ? 2.24 15.297 -4.785 1 96 96 GLY A O 1
ATOM 707 N N . HIS A 1 97 ? 0.156 15.992 -4.527 1 97.19 97 HIS A N 1
ATOM 708 C CA . HIS A 1 97 ? -0.427 14.68 -4.258 1 97.19 97 HIS A CA 1
ATOM 709 C C . HIS A 1 97 ? -1.02 14.07 -5.523 1 97.19 97 HIS A C 1
ATOM 711 O O . HIS A 1 97 ? -1.604 14.781 -6.344 1 97.19 97 HIS A O 1
ATOM 717 N N . ASP A 1 98 ? -0.847 12.867 -5.691 1 97.56 98 ASP A N 1
ATOM 718 C CA . ASP A 1 98 ? -1.68 11.992 -6.516 1 97.56 98 ASP A CA 1
ATOM 719 C C . ASP A 1 98 ? -2.062 10.727 -5.754 1 97.56 98 ASP A C 1
ATOM 721 O O . ASP A 1 98 ? -1.337 9.734 -5.793 1 97.56 98 ASP A O 1
ATOM 725 N N . ALA A 1 99 ? -3.236 10.82 -5.152 1 97.19 99 ALA A N 1
ATOM 726 C CA . ALA A 1 99 ? -3.646 9.797 -4.195 1 97.19 99 ALA A CA 1
ATOM 727 C C . ALA A 1 99 ? -3.799 8.438 -4.879 1 97.19 99 ALA A C 1
ATOM 729 O O . ALA A 1 99 ? -3.873 7.402 -4.207 1 97.19 99 ALA A O 1
ATOM 730 N N . ARG A 1 100 ? -3.75 8.445 -6.156 1 97.31 100 ARG A N 1
ATOM 731 C CA . ARG A 1 100 ? -3.949 7.184 -6.863 1 97.31 100 ARG A CA 1
ATOM 732 C C . ARG A 1 100 ? -2.631 6.648 -7.41 1 97.31 100 ARG A C 1
ATOM 734 O O . ARG A 1 100 ? -2.584 5.547 -7.969 1 97.31 100 ARG A O 1
ATOM 741 N N . GLN A 1 101 ? -1.612 7.391 -7.297 1 97.56 101 GLN A N 1
ATOM 742 C CA . GLN A 1 101 ? -0.278 6.93 -7.664 1 97.56 101 GLN A CA 1
ATOM 743 C C . GLN A 1 101 ? 0.518 6.508 -6.43 1 97.56 101 GLN A C 1
ATOM 745 O O . GLN A 1 101 ? 1.454 7.203 -6.027 1 97.56 101 GLN A O 1
ATOM 750 N N . LYS A 1 102 ? 0.179 5.387 -5.934 1 98.56 102 LYS A N 1
ATOM 751 C CA . LYS A 1 102 ? 0.745 4.867 -4.695 1 98.56 102 LYS A CA 1
ATOM 752 C C . LYS A 1 102 ? 2.02 4.07 -4.961 1 98.56 102 LYS A C 1
ATOM 754 O O . LYS A 1 102 ? 2.051 3.225 -5.859 1 98.56 102 LYS A O 1
ATOM 759 N N . CYS A 1 103 ? 3.062 4.336 -4.172 1 98.38 103 CYS A N 1
ATOM 760 C CA . CYS A 1 103 ? 4.348 3.732 -4.504 1 98.38 103 CYS A CA 1
ATOM 761 C C . CYS A 1 103 ? 4.977 3.09 -3.271 1 98.38 103 CYS A C 1
ATOM 763 O O . CYS A 1 103 ? 6.086 2.555 -3.346 1 98.38 103 CYS A O 1
ATOM 765 N N . GLY A 1 104 ? 4.355 3.09 -2.152 1 98.44 104 GLY A N 1
ATOM 766 C CA . GLY A 1 104 ? 4.855 2.508 -0.917 1 98.44 104 GLY A CA 1
ATOM 767 C C . GLY A 1 104 ? 3.859 2.584 0.225 1 98.44 104 GLY A C 1
ATOM 768 O O . GLY A 1 104 ? 2.715 2.996 0.031 1 98.44 104 GLY A O 1
ATOM 769 N N . ILE A 1 105 ? 4.324 2.174 1.406 1 98.56 105 ILE A N 1
ATOM 770 C CA . ILE A 1 105 ? 3.42 2.164 2.551 1 98.56 105 ILE A CA 1
ATOM 771 C C . ILE A 1 105 ? 4.164 2.633 3.801 1 98.56 105 ILE A C 1
ATOM 773 O O . ILE A 1 105 ? 5.383 2.469 3.902 1 98.56 105 ILE A O 1
ATOM 777 N N . ILE A 1 106 ? 3.424 3.205 4.684 1 98.5 106 ILE A N 1
ATOM 778 C CA . ILE A 1 106 ? 3.92 3.617 5.992 1 98.5 106 ILE A CA 1
ATOM 779 C C . ILE A 1 106 ? 3.744 2.479 6.992 1 98.5 106 ILE A C 1
ATOM 781 O O . ILE A 1 106 ? 2.643 1.944 7.148 1 98.5 106 ILE A O 1
ATOM 785 N N . THR A 1 107 ? 4.805 2.135 7.734 1 97.75 107 THR A N 1
ATOM 786 C CA . THR A 1 107 ? 4.742 0.998 8.648 1 97.75 107 THR A CA 1
ATOM 787 C C . THR A 1 107 ? 5.059 1.43 10.078 1 97.75 107 THR A C 1
ATOM 789 O O . THR A 1 107 ? 4.848 0.667 11.023 1 97.75 107 THR A O 1
ATOM 792 N N . ALA A 1 108 ? 5.555 2.646 10.219 1 97.25 108 ALA A N 1
ATOM 793 C CA . ALA A 1 108 ? 5.871 3.186 11.539 1 97.25 108 ALA A CA 1
ATOM 794 C C . ALA A 1 108 ? 5.637 4.691 11.586 1 97.25 108 ALA A C 1
ATOM 796 O O . ALA A 1 108 ? 5.797 5.383 10.578 1 97.25 108 ALA A O 1
ATOM 797 N N . ALA A 1 109 ? 5.246 5.148 12.734 1 97.94 109 ALA A N 1
ATOM 798 C CA . ALA A 1 109 ? 5.031 6.566 13.008 1 97.94 109 ALA A CA 1
ATOM 799 C C . ALA A 1 109 ? 5.379 6.91 14.453 1 97.94 109 ALA A C 1
ATOM 801 O O . ALA A 1 109 ? 5.074 6.145 15.367 1 97.94 109 ALA A O 1
ATOM 802 N N . GLU A 1 110 ? 6.043 8.062 14.555 1 97.38 110 GLU A N 1
ATOM 803 C CA . GLU A 1 110 ? 6.473 8.477 15.891 1 97.38 110 GLU A CA 1
ATOM 804 C C . GLU A 1 110 ? 6.52 10 16 1 97.38 110 GLU A C 1
ATOM 806 O O . GLU A 1 110 ? 6.953 10.68 15.078 1 97.38 110 GLU A O 1
ATOM 811 N N . LEU A 1 111 ? 6.113 10.445 17.188 1 96.94 111 LEU A N 1
ATOM 812 C CA . LEU A 1 111 ? 6.336 11.852 17.516 1 96.94 111 LEU A CA 1
ATOM 813 C C . LEU A 1 111 ? 7.656 12.031 18.25 1 96.94 111 LEU A C 1
ATOM 815 O O . LEU A 1 111 ? 7.816 11.539 19.375 1 96.94 111 LEU A O 1
ATOM 819 N N . ASP A 1 112 ? 8.586 12.703 17.625 1 96.25 112 ASP A N 1
ATOM 820 C CA . ASP A 1 112 ? 9.867 13.109 18.172 1 96.25 112 ASP A CA 1
ATOM 821 C C . ASP A 1 112 ? 9.938 14.625 18.344 1 96.25 112 ASP A C 1
ATOM 823 O O . ASP A 1 112 ? 10.242 15.352 17.391 1 96.25 112 ASP A O 1
ATOM 827 N N . GLY A 1 113 ? 9.719 15.047 19.625 1 96.12 113 GLY A N 1
ATOM 828 C CA . GLY A 1 113 ? 9.492 16.469 19.781 1 96.12 113 GLY A CA 1
ATOM 829 C C . GLY A 1 113 ? 8.312 16.984 18.969 1 96.12 113 GLY A C 1
ATOM 830 O O . GLY A 1 113 ? 7.191 16.484 19.125 1 96.12 113 GLY A O 1
ATOM 831 N N . LYS A 1 114 ? 8.633 17.906 18.078 1 97.94 114 LYS A N 1
ATOM 832 C CA . LYS A 1 114 ? 7.559 18.453 17.266 1 97.94 114 LYS A CA 1
ATOM 833 C C . LYS A 1 114 ? 7.453 17.734 15.93 1 97.94 114 LYS A C 1
ATOM 835 O O . LYS A 1 114 ? 6.531 17.984 15.148 1 97.94 114 LYS A O 1
ATOM 840 N N . ARG A 1 115 ? 8.32 16.875 15.695 1 98.56 115 ARG A N 1
ATOM 841 C CA . ARG A 1 115 ? 8.352 16.203 14.406 1 98.56 115 ARG A CA 1
ATOM 842 C C . ARG A 1 115 ? 7.504 14.93 14.438 1 98.56 115 ARG A C 1
ATOM 844 O O . ARG A 1 115 ? 7.66 14.094 15.328 1 98.56 115 ARG A O 1
ATOM 851 N N . LEU A 1 116 ? 6.598 14.836 13.547 1 98.62 116 LEU A N 1
ATOM 852 C CA . LEU A 1 116 ? 5.977 13.539 13.266 1 98.62 116 LEU A CA 1
ATOM 853 C C . LEU A 1 116 ? 6.781 12.766 12.227 1 98.62 116 LEU A C 1
ATOM 855 O O . LEU A 1 116 ? 6.746 13.094 11.039 1 98.62 116 LEU A O 1
ATOM 859 N N . CYS A 1 117 ? 7.445 11.75 12.695 1 98.69 117 CYS A N 1
ATOM 860 C CA . CYS A 1 117 ? 8.32 10.945 11.852 1 98.69 117 CYS A CA 1
ATOM 861 C C . CYS A 1 117 ? 7.613 9.672 11.391 1 98.69 117 CYS A C 1
ATOM 863 O O . CYS A 1 117 ? 6.855 9.07 12.156 1 98.69 117 CYS A O 1
ATOM 865 N N . VAL A 1 118 ? 7.906 9.352 10.141 1 98.56 118 VAL A N 1
ATOM 866 C CA . VAL A 1 118 ? 7.344 8.109 9.617 1 98.56 118 VAL A CA 1
ATOM 867 C C . VAL A 1 118 ? 8.445 7.281 8.953 1 98.56 118 VAL A C 1
ATOM 869 O O . VAL A 1 118 ? 9.484 7.82 8.57 1 98.56 118 VAL A O 1
ATOM 872 N N . ALA A 1 119 ? 8.164 5.961 8.906 1 98.06 119 ALA A N 1
ATOM 873 C CA . ALA A 1 119 ? 9 5.012 8.172 1 98.06 119 ALA A CA 1
ATOM 874 C C . ALA A 1 119 ? 8.156 3.953 7.48 1 98.06 119 ALA A C 1
ATOM 876 O O . ALA A 1 119 ? 6.992 3.75 7.84 1 98.06 119 ALA A O 1
ATOM 877 N N . GLY A 1 120 ? 8.672 3.379 6.488 1 97.75 120 GLY A N 1
ATOM 878 C CA . GLY A 1 120 ? 8.055 2.322 5.699 1 97.75 120 GLY A CA 1
ATOM 879 C C . GLY A 1 120 ? 8.938 1.833 4.566 1 97.75 120 GLY A C 1
ATOM 880 O O . GLY A 1 120 ? 10.164 1.766 4.707 1 97.75 120 GLY A O 1
ATOM 881 N N . TYR A 1 121 ? 8.273 1.431 3.484 1 97.31 121 TYR A N 1
ATOM 882 C CA . TYR A 1 121 ? 9.07 1.028 2.332 1 97.31 121 TYR A CA 1
ATOM 883 C C . TYR A 1 121 ? 8.352 1.354 1.029 1 97.31 121 TYR A C 1
ATOM 885 O O . TYR A 1 121 ? 7.129 1.481 1.005 1 97.31 121 TYR A O 1
ATOM 893 N N . LEU A 1 122 ? 9.195 1.518 0.009 1 97.75 122 LEU A N 1
ATOM 894 C CA . LEU A 1 122 ? 8.734 1.707 -1.362 1 97.75 122 LEU A CA 1
ATOM 895 C C . LEU A 1 122 ? 8.727 0.385 -2.121 1 97.75 122 LEU A C 1
ATOM 897 O O . LEU A 1 122 ? 9.531 -0.504 -1.836 1 97.75 122 LEU A O 1
ATOM 901 N N . TYR A 1 123 ? 7.785 0.271 -3.014 1 98.06 123 TYR A N 1
ATOM 902 C CA . TYR A 1 123 ? 7.77 -0.859 -3.936 1 98.06 123 TYR A CA 1
ATOM 903 C C . TYR A 1 123 ? 8.758 -0.644 -5.078 1 98.06 123 TYR A C 1
ATOM 905 O O . TYR A 1 123 ? 8.352 -0.388 -6.215 1 98.06 123 TYR A O 1
ATOM 913 N N . ALA A 1 124 ? 9.977 -0.884 -4.871 1 96.94 124 ALA A N 1
ATOM 914 C CA . ALA A 1 124 ? 11.078 -0.456 -5.73 1 96.94 124 ALA A CA 1
ATOM 915 C C . ALA A 1 124 ? 11.078 -1.228 -7.047 1 96.94 124 ALA A C 1
ATOM 917 O O . ALA A 1 124 ? 11.469 -0.69 -8.086 1 96.94 124 ALA A O 1
ATOM 918 N N . ARG A 1 125 ? 10.727 -2.424 -6.988 1 96.94 125 ARG A N 1
ATOM 919 C CA . ARG A 1 125 ? 10.664 -3.199 -8.227 1 96.94 125 ARG A CA 1
ATOM 920 C C . ARG A 1 125 ? 9.648 -2.607 -9.195 1 96.94 125 ARG A C 1
ATOM 922 O O . ARG A 1 125 ? 9.883 -2.574 -10.406 1 96.94 125 ARG A O 1
ATOM 929 N N . ASP A 1 126 ? 8.555 -2.211 -8.719 1 97.69 126 ASP A N 1
ATOM 930 C CA . ASP A 1 126 ? 7.469 -1.695 -9.547 1 97.69 126 ASP A CA 1
ATOM 931 C C . ASP A 1 126 ? 7.715 -0.239 -9.93 1 97.69 126 ASP A C 1
ATOM 933 O O . ASP A 1 126 ? 7.148 0.254 -10.906 1 97.69 126 ASP A O 1
ATOM 937 N N . PHE A 1 127 ? 8.5 0.459 -9.156 1 96.88 127 PHE A N 1
ATOM 938 C CA . PHE A 1 127 ? 8.883 1.843 -9.414 1 96.88 127 PHE A CA 1
ATOM 939 C C . PHE A 1 127 ? 10.406 1.994 -9.406 1 96.88 127 PHE A C 1
ATOM 941 O O . PHE A 1 127 ? 10.953 2.693 -8.555 1 96.88 127 PHE A O 1
ATOM 948 N N . PRO A 1 128 ? 11.016 1.429 -10.375 1 93.31 128 PRO A N 1
ATOM 949 C CA . PRO A 1 128 ? 12.477 1.364 -10.344 1 93.31 128 PRO A CA 1
ATOM 950 C C . PRO A 1 128 ? 13.133 2.74 -10.453 1 93.31 128 PRO A C 1
ATOM 952 O O . PRO A 1 128 ? 14.281 2.916 -10.039 1 93.31 128 PRO A O 1
ATOM 955 N N . GLU A 1 129 ? 12.438 3.721 -10.867 1 90.81 129 GLU A N 1
ATOM 956 C CA . GLU A 1 129 ? 12.984 5.059 -11.07 1 90.81 129 GLU A CA 1
ATOM 957 C C . GLU A 1 129 ? 13.023 5.84 -9.758 1 90.81 129 GLU A C 1
ATOM 959 O O . GLU A 1 129 ? 13.695 6.871 -9.664 1 90.81 129 GLU A O 1
ATOM 964 N N . MET A 1 130 ? 12.375 5.395 -8.758 1 90.31 130 MET A N 1
ATOM 965 C CA . MET A 1 130 ? 12.141 6.184 -7.555 1 90.31 130 MET A CA 1
ATOM 966 C C . MET A 1 130 ? 13.453 6.48 -6.836 1 90.31 130 MET A C 1
ATOM 968 O O . MET A 1 130 ? 13.719 7.625 -6.461 1 90.31 130 MET A O 1
ATOM 972 N N . GLU A 1 131 ? 14.227 5.445 -6.672 1 86.69 131 GLU A N 1
ATOM 973 C CA . GLU A 1 131 ? 15.469 5.637 -5.93 1 86.69 131 GLU A CA 1
ATOM 974 C C . GLU A 1 131 ? 16.359 6.68 -6.598 1 86.69 131 GLU A C 1
ATOM 976 O O . GLU A 1 131 ? 16.844 7.598 -5.938 1 86.69 131 GLU A O 1
ATOM 981 N N . GLU A 1 132 ? 16.516 6.496 -7.797 1 87.94 132 GLU A N 1
ATOM 982 C CA . GLU A 1 132 ? 17.359 7.418 -8.547 1 87.94 132 GLU A CA 1
ATOM 983 C C . GLU A 1 132 ? 16.766 8.82 -8.57 1 87.94 132 GLU A C 1
ATOM 985 O O . GLU A 1 132 ? 17.469 9.812 -8.375 1 87.94 132 GLU A O 1
ATOM 990 N N . LYS A 1 133 ? 15.5 8.938 -8.758 1 88.38 133 LYS A N 1
ATOM 991 C CA . LYS A 1 133 ? 14.828 10.227 -8.844 1 88.38 133 LYS A CA 1
ATOM 992 C C . LYS A 1 133 ? 14.906 10.977 -7.512 1 88.38 133 LYS A C 1
ATOM 994 O O . LYS A 1 133 ? 15.148 12.188 -7.488 1 88.38 133 LYS A O 1
ATOM 999 N N . ILE A 1 134 ? 14.75 10.266 -6.516 1 89.31 134 ILE A N 1
ATOM 1000 C CA . ILE A 1 134 ? 14.797 10.859 -5.188 1 89.31 134 ILE A CA 1
ATOM 1001 C C . ILE A 1 134 ? 16.203 11.391 -4.906 1 89.31 134 ILE A C 1
ATOM 1003 O O . ILE A 1 134 ? 16.359 12.445 -4.281 1 89.31 134 ILE A O 1
ATOM 1007 N N . GLN A 1 135 ? 17.156 10.688 -5.367 1 83.75 135 GLN A N 1
ATOM 1008 C CA . GLN A 1 135 ? 18.547 11.094 -5.168 1 83.75 135 GLN A CA 1
ATOM 1009 C C . GLN A 1 135 ? 18.891 12.312 -6.016 1 83.75 135 GLN A C 1
ATOM 1011 O O . GLN A 1 135 ? 19.625 13.195 -5.574 1 83.75 135 GLN A O 1
ATOM 1016 N N . VAL A 1 136 ? 18.344 12.43 -7.176 1 83 136 VAL A N 1
ATOM 1017 C CA . VAL A 1 136 ? 18.719 13.461 -8.133 1 83 136 VAL A CA 1
ATOM 1018 C C . VAL A 1 136 ? 17.938 14.742 -7.844 1 83 136 VAL A C 1
ATOM 1020 O O . VAL A 1 136 ? 18.453 15.852 -8.016 1 83 136 VAL A O 1
ATOM 1023 N N . GLU A 1 137 ? 16.641 14.68 -7.594 1 80.5 137 GLU A N 1
ATOM 1024 C CA . GLU A 1 137 ? 15.758 15.82 -7.449 1 80.5 137 GLU A CA 1
ATOM 1025 C C . GLU A 1 137 ? 16.156 16.688 -6.258 1 80.5 137 GLU A C 1
ATOM 1027 O O . GLU A 1 137 ? 15.75 17.844 -6.164 1 80.5 137 GLU A O 1
ATOM 1032 N N . GLY A 1 138 ? 17.016 16.219 -5.461 1 78.62 138 GLY A N 1
ATOM 1033 C CA . GLY A 1 138 ? 17.438 17.047 -4.348 1 78.62 138 GLY A CA 1
ATOM 1034 C C . GLY A 1 138 ? 16.703 16.75 -3.059 1 78.62 138 GLY A C 1
ATOM 1035 O O . GLY A 1 138 ? 16.422 15.586 -2.76 1 78.62 138 GLY A O 1
ATOM 1036 N N . ALA A 1 139 ? 16.359 17.953 -2.334 1 91.06 139 ALA A N 1
ATOM 1037 C CA . ALA A 1 139 ? 15.766 17.812 -1.007 1 91.06 139 ALA A CA 1
ATOM 1038 C C . ALA A 1 139 ? 14.289 17.438 -1.102 1 91.06 139 ALA A C 1
ATOM 1040 O O . ALA A 1 139 ? 13.469 18.219 -1.581 1 91.06 139 ALA A O 1
ATOM 1041 N N . MET A 1 140 ? 13.992 16.281 -0.706 1 96.62 140 MET A N 1
ATOM 1042 C CA . MET A 1 140 ? 12.625 15.766 -0.715 1 96.62 140 MET A CA 1
ATOM 1043 C C . MET A 1 140 ? 11.977 15.938 0.653 1 96.62 140 MET A C 1
ATOM 1045 O O . MET A 1 140 ? 12.656 15.938 1.677 1 96.62 140 MET A O 1
ATOM 1049 N N . GLY A 1 141 ? 10.672 16.219 0.596 1 98 141 GLY A N 1
ATOM 1050 C CA . GLY A 1 141 ? 9.828 16.266 1.778 1 98 141 GLY A CA 1
ATOM 1051 C C . GLY A 1 141 ? 8.586 15.391 1.654 1 98 141 GLY A C 1
ATOM 1052 O O . GLY A 1 141 ? 8.547 14.477 0.833 1 98 141 GLY A O 1
ATOM 1053 N N . MET A 1 142 ? 7.68 15.633 2.574 1 98.5 142 MET A N 1
ATOM 1054 C CA . MET A 1 142 ? 6.43 14.875 2.602 1 98.5 142 MET A CA 1
ATOM 1055 C C . MET A 1 142 ? 5.25 15.781 2.934 1 98.5 142 MET A C 1
ATOM 1057 O O . MET A 1 142 ? 5.438 16.906 3.395 1 98.5 142 MET A O 1
ATOM 1061 N N . SER A 1 143 ? 4.137 15.32 2.678 1 98.56 143 SER A N 1
ATOM 1062 C CA . SER A 1 143 ? 2.877 15.969 3.035 1 98.56 143 SER A CA 1
ATOM 1063 C C . SER A 1 143 ? 1.815 14.938 3.412 1 98.56 143 SER A C 1
ATOM 1065 O O . SER A 1 143 ? 1.702 13.891 2.77 1 98.56 143 SER A O 1
ATOM 1067 N N . TYR A 1 144 ? 1.121 15.227 4.434 1 98.38 144 TYR A N 1
ATOM 1068 C CA . TYR A 1 144 ? 0.101 14.281 4.879 1 98.38 144 TYR A CA 1
ATOM 1069 C C . TYR A 1 144 ? -1.224 14.539 4.168 1 98.38 144 TYR A C 1
ATOM 1071 O O . TYR A 1 144 ? -1.463 15.633 3.666 1 98.38 144 TYR A O 1
ATOM 1079 N N . GLU A 1 145 ? -2.074 13.547 4.086 1 98.06 145 GLU A N 1
ATOM 1080 C CA . GLU A 1 145 ? -3.465 13.57 3.643 1 98.06 145 GLU A CA 1
ATOM 1081 C C . GLU A 1 145 ? -4.418 13.258 4.793 1 98.06 145 GLU A C 1
ATOM 1083 O O . GLU A 1 145 ? -4.145 12.375 5.609 1 98.06 145 GLU A O 1
ATOM 1088 N N . LEU A 1 146 ? -5.555 14.008 4.844 1 97.38 146 LEU A N 1
ATOM 1089 C CA . LEU A 1 146 ? -6.453 13.867 5.988 1 97.38 146 LEU A CA 1
ATOM 1090 C C . LEU A 1 146 ? -7.887 13.648 5.527 1 97.38 146 LEU A C 1
ATOM 1092 O O . LEU 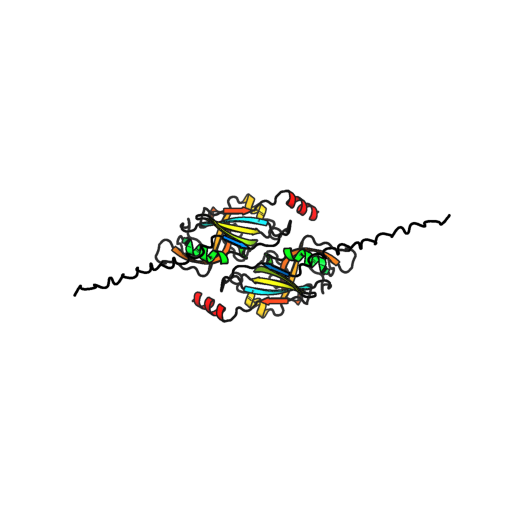A 1 146 ? -8.266 14.062 4.426 1 97.38 146 LEU A O 1
ATOM 1096 N N . ALA A 1 147 ? -8.602 12.984 6.379 1 96.25 147 ALA A N 1
ATOM 1097 C CA . ALA A 1 147 ? -10.062 12.977 6.398 1 96.25 147 ALA A CA 1
ATOM 1098 C C . ALA A 1 147 ? -10.594 13.367 7.77 1 96.25 147 ALA A C 1
ATOM 1100 O O . ALA A 1 147 ? -9.867 13.312 8.766 1 96.25 147 ALA A O 1
ATOM 1101 N N . ASP A 1 148 ? -11.805 13.898 7.836 1 94.19 148 ASP A N 1
ATOM 1102 C CA . ASP A 1 148 ? -12.531 14.18 9.07 1 94.19 148 ASP A CA 1
ATOM 1103 C C . ASP A 1 148 ? -11.758 15.156 9.953 1 94.19 148 ASP A C 1
ATOM 1105 O O . ASP A 1 148 ? -11.641 14.953 11.164 1 94.19 148 ASP A O 1
ATOM 1109 N N . ALA A 1 149 ? -11.164 16.125 9.336 1 95.81 149 ALA A N 1
ATOM 1110 C CA . ALA A 1 149 ? -10.414 17.109 10.094 1 95.81 149 ALA A CA 1
ATOM 1111 C C . ALA A 1 149 ? -11.359 18.109 10.766 1 95.81 149 ALA A C 1
ATOM 1113 O O . ALA A 1 149 ? -12.32 18.578 10.156 1 95.81 149 ALA A O 1
ATOM 1114 N N . HIS A 1 150 ? -11.078 18.375 12.008 1 97.62 150 HIS A N 1
ATOM 1115 C CA . HIS A 1 150 ? -11.82 19.391 12.758 1 97.62 150 HIS A CA 1
ATOM 1116 C C . HIS A 1 150 ? -10.945 20.609 13.055 1 97.62 150 HIS A C 1
ATOM 1118 O O . HIS A 1 150 ? -9.852 20.469 13.602 1 97.62 150 HIS A O 1
ATOM 1124 N N . VAL A 1 151 ? -11.508 21.719 12.727 1 97.69 151 VAL A N 1
ATOM 1125 C CA . VAL A 1 151 ? -10.828 22.984 12.961 1 97.69 151 VAL A CA 1
ATOM 1126 C C . VAL A 1 151 ? -11.414 23.656 14.203 1 97.69 151 VAL A C 1
ATOM 1128 O O . VAL A 1 151 ? -12.633 23.766 14.344 1 97.69 151 VAL A O 1
ATOM 1131 N N . ALA A 1 152 ? -10.555 24.156 15.078 1 97.94 152 ALA A N 1
ATOM 1132 C CA . ALA A 1 152 ? -10.984 24.766 16.344 1 97.94 152 ALA A CA 1
ATOM 1133 C C . ALA A 1 152 ? -11.828 26.016 16.094 1 97.94 152 ALA A C 1
ATOM 1135 O O . ALA A 1 152 ? -12.859 26.219 16.734 1 97.94 152 ALA A O 1
ATOM 1136 N N . ASP A 1 153 ? -11.359 26.875 15.172 1 97.19 153 ASP A N 1
ATOM 1137 C CA . ASP A 1 153 ? -12.023 28.125 14.836 1 97.19 153 ASP A CA 1
ATOM 1138 C C . ASP A 1 153 ? -11.852 28.453 13.352 1 97.19 153 ASP A C 1
ATOM 1140 O O . ASP A 1 153 ? -10.766 28.828 12.914 1 97.19 153 ASP A O 1
ATOM 1144 N N . LEU A 1 154 ? -12.906 28.438 12.641 1 95.06 154 LEU A N 1
ATOM 1145 C CA . LEU A 1 154 ? -12.883 28.625 11.195 1 95.06 154 LEU A CA 1
ATOM 1146 C C . LEU A 1 154 ? -12.625 30.078 10.844 1 95.06 154 LEU A C 1
ATOM 1148 O O . LEU A 1 154 ? -12.297 30.391 9.695 1 95.06 154 LEU A O 1
ATOM 1152 N N . ARG A 1 155 ? -12.781 30.969 11.773 1 96.12 155 ARG A N 1
ATOM 1153 C CA . ARG A 1 155 ? -12.602 32.406 11.523 1 96.12 155 ARG A CA 1
ATOM 1154 C C . ARG A 1 155 ? -11.164 32.812 11.789 1 96.12 155 ARG A C 1
ATOM 1156 O O . ARG A 1 155 ? -10.773 33.938 11.477 1 96.12 155 ARG A O 1
ATOM 1163 N N . ALA A 1 156 ? -10.438 31.922 12.336 1 96.88 156 ALA A N 1
ATOM 1164 C CA . ALA A 1 156 ? -9.047 32.219 12.656 1 96.88 156 ALA A CA 1
ATOM 1165 C C . ALA A 1 156 ? -8.203 32.344 11.391 1 96.88 156 ALA A C 1
ATOM 1167 O O . ALA A 1 156 ? -8.531 31.75 10.359 1 96.88 156 ALA A O 1
ATOM 1168 N N . SER A 1 157 ? -7.23 33.156 11.461 1 96.12 157 SER A N 1
ATOM 1169 C CA . SER A 1 157 ? -6.316 33.312 10.336 1 96.12 157 SER A CA 1
ATOM 1170 C C . SER A 1 157 ? -5.492 32.062 10.117 1 96.12 157 SER A C 1
ATOM 1172 O O . SER A 1 157 ? -5.105 31.75 8.984 1 96.12 157 SER A O 1
ATOM 1174 N N . ILE A 1 158 ? -5.188 31.406 11.203 1 98.25 158 ILE A N 1
ATOM 1175 C CA . ILE A 1 158 ? -4.52 30.109 11.195 1 98.25 158 ILE A CA 1
ATOM 1176 C C . ILE A 1 158 ? -5.457 29.047 11.75 1 98.25 158 ILE A C 1
ATOM 1178 O O . ILE A 1 158 ? -6.008 29.188 12.836 1 98.25 158 ILE A O 1
ATOM 1182 N N . TRP A 1 159 ? -5.66 28 10.953 1 98.31 159 TRP A N 1
ATOM 1183 C CA . TRP A 1 159 ? -6.551 26.922 11.367 1 98.31 159 TRP A CA 1
ATOM 1184 C C . TRP A 1 159 ? -5.812 25.922 12.258 1 98.31 159 TRP A C 1
ATOM 1186 O O . TRP A 1 159 ? -4.781 25.375 11.867 1 98.31 159 TRP A O 1
ATOM 1196 N N . THR A 1 160 ? -6.316 25.75 13.383 1 98.62 160 THR A N 1
ATOM 1197 C CA . THR A 1 160 ? -5.805 24.719 14.273 1 98.62 160 THR A CA 1
ATOM 1198 C C . THR A 1 160 ? -6.648 23.438 14.172 1 98.62 160 THR A C 1
ATOM 1200 O O . THR A 1 160 ? -7.848 23.469 14.461 1 98.62 160 THR A O 1
ATOM 1203 N N . LEU A 1 161 ? -6 22.359 13.766 1 98.25 161 LEU A N 1
ATOM 1204 C CA . LEU A 1 161 ? -6.664 21.062 13.672 1 98.25 161 LEU A CA 1
ATOM 1205 C C . LEU A 1 161 ? -6.648 20.344 15.016 1 98.25 161 LEU A C 1
ATOM 1207 O O . LEU A 1 161 ? -5.582 20.109 15.586 1 98.25 161 LEU A O 1
ATOM 1211 N N . THR A 1 162 ? -7.824 19.938 15.422 1 98.31 162 THR A N 1
ATOM 1212 C CA . THR A 1 162 ? -7.945 19.344 16.75 1 98.31 162 THR A CA 1
ATOM 1213 C C . THR A 1 162 ? -8.312 17.859 16.641 1 98.31 162 THR A C 1
ATOM 1215 O O . THR A 1 162 ? -8.242 17.125 17.625 1 98.31 162 THR A O 1
ATOM 1218 N N . ARG A 1 163 ? -8.656 17.469 15.492 1 97.31 163 ARG A N 1
ATOM 1219 C CA . ARG A 1 163 ? -8.945 16.078 15.148 1 97.31 163 ARG A CA 1
ATOM 1220 C C . ARG A 1 163 ? -8.672 15.812 13.672 1 97.31 163 ARG A C 1
ATOM 1222 O O . ARG A 1 163 ? -8.875 16.688 12.828 1 97.31 163 ARG A O 1
ATOM 1229 N N . ALA A 1 164 ? -8.25 14.641 13.453 1 96.75 164 ALA A N 1
ATOM 1230 C CA . ALA A 1 164 ? -8.008 14.25 12.07 1 96.75 164 ALA A CA 1
ATOM 1231 C C . ALA A 1 164 ? -7.812 12.742 11.945 1 96.75 164 ALA A C 1
ATOM 1233 O O . ALA A 1 164 ? -7.559 12.062 12.945 1 96.75 164 ALA A O 1
ATOM 1234 N N . THR A 1 165 ? -8.016 12.234 10.805 1 97.69 165 THR A N 1
ATOM 1235 C CA . THR A 1 165 ? -7.633 10.891 10.383 1 97.69 165 THR A CA 1
ATOM 1236 C C . THR A 1 165 ? -6.684 10.945 9.195 1 97.69 165 THR A C 1
ATOM 1238 O O . THR A 1 165 ? -7.027 11.484 8.141 1 97.69 165 THR A O 1
ATOM 1241 N N . PHE A 1 166 ? -5.484 10.422 9.398 1 98.44 166 PHE A N 1
ATOM 1242 C CA . PHE A 1 166 ? -4.562 10.344 8.273 1 98.44 166 PHE A CA 1
ATOM 1243 C C . PHE A 1 166 ? -5.031 9.305 7.258 1 98.44 166 PHE A C 1
ATOM 1245 O O . PHE A 1 166 ? -5.434 8.203 7.633 1 98.44 166 PHE A O 1
ATOM 1252 N N . THR A 1 167 ? -4.945 9.633 5.984 1 98.56 167 THR A N 1
ATOM 1253 C CA . THR A 1 167 ? -5.422 8.727 4.949 1 98.56 167 THR A CA 1
ATOM 1254 C C . THR A 1 167 ? -4.312 8.43 3.941 1 98.56 167 THR A C 1
ATOM 1256 O O . THR A 1 167 ? -4.516 7.656 3 1 98.56 167 THR A O 1
ATOM 1259 N N . GLY A 1 168 ? -3.178 9.023 4.059 1 98.5 168 GLY A N 1
ATOM 1260 C CA . GLY A 1 168 ? -2.033 8.852 3.18 1 98.5 168 GLY A CA 1
ATOM 1261 C C . GLY A 1 168 ? -1.015 9.969 3.301 1 98.5 168 GLY A C 1
ATOM 1262 O O . GLY A 1 168 ? -1.135 10.836 4.172 1 98.5 168 GLY A O 1
ATOM 1263 N N . ALA A 1 169 ? -0.03 9.898 2.494 1 98.81 169 ALA A N 1
ATOM 1264 C CA . ALA A 1 169 ? 1.021 10.914 2.426 1 98.81 169 ALA A CA 1
ATOM 1265 C C . ALA A 1 169 ? 1.611 10.992 1.021 1 98.81 169 ALA A C 1
ATOM 1267 O O . ALA A 1 169 ? 1.537 10.031 0.251 1 98.81 169 ALA A O 1
ATOM 1268 N N . ALA A 1 170 ? 2.184 12.102 0.778 1 98.56 170 ALA A N 1
ATOM 1269 C CA . ALA A 1 170 ? 2.855 12.289 -0.504 1 98.56 170 ALA A CA 1
ATOM 1270 C C . ALA A 1 170 ? 4.348 12.555 -0.307 1 98.56 170 ALA A C 1
ATOM 1272 O O . ALA A 1 170 ? 4.742 13.234 0.645 1 98.56 170 ALA A O 1
ATOM 1273 N N . ILE A 1 171 ? 5.098 12.016 -1.187 1 98.19 171 ILE A N 1
ATOM 1274 C CA . ILE A 1 171 ? 6.477 12.43 -1.398 1 98.19 171 ILE A CA 1
ATOM 1275 C C . ILE A 1 171 ? 6.52 13.578 -2.412 1 98.19 171 ILE A C 1
ATOM 1277 O O . ILE A 1 171 ? 5.906 13.484 -3.479 1 98.19 171 ILE A O 1
ATOM 1281 N N . LEU A 1 172 ? 7.207 14.609 -2.066 1 97.25 172 LEU A N 1
ATOM 1282 C CA . LEU A 1 172 ? 7.297 15.758 -2.961 1 97.25 172 LEU A CA 1
ATOM 1283 C C . LEU A 1 172 ? 8.555 16.578 -2.68 1 97.25 172 LEU A C 1
ATOM 1285 O O . LEU A 1 172 ? 9.273 16.297 -1.712 1 97.25 172 LEU A O 1
ATOM 1289 N N . LEU A 1 173 ? 8.797 17.453 -3.58 1 96.88 173 LEU A N 1
ATOM 1290 C CA . LEU A 1 173 ? 9.891 18.375 -3.297 1 96.88 173 LEU A CA 1
ATOM 1291 C C . LEU A 1 173 ? 9.633 19.141 -2.004 1 96.88 173 LEU A C 1
ATOM 1293 O O . LEU A 1 173 ? 8.516 19.609 -1.771 1 96.88 173 LEU A O 1
ATOM 1297 N N . ARG A 1 174 ? 10.68 19.25 -1.252 1 96.94 174 ARG A N 1
ATOM 1298 C CA . ARG A 1 174 ? 10.539 19.875 0.056 1 96.94 174 ARG A CA 1
ATOM 1299 C C . ARG A 1 174 ? 9.953 21.281 -0.074 1 96.94 174 ARG A C 1
ATOM 1301 O O . ARG A 1 174 ? 9.117 21.688 0.735 1 96.94 174 ARG A O 1
ATOM 1308 N N . GLU A 1 175 ? 10.352 22.031 -1.089 1 95.69 175 GLU A N 1
ATOM 1309 C CA . GLU A 1 175 ? 9.914 23.406 -1.291 1 95.69 175 GLU A CA 1
ATOM 1310 C C . GLU A 1 175 ? 8.43 23.453 -1.661 1 95.69 175 GLU A C 1
ATOM 1312 O O . GLU A 1 175 ? 7.816 24.531 -1.611 1 95.69 175 GLU A O 1
ATOM 1317 N N . LYS A 1 176 ? 7.875 22.359 -2.09 1 96.31 176 LYS A N 1
ATOM 1318 C CA . LYS A 1 176 ? 6.469 22.312 -2.479 1 96.31 176 LYS A CA 1
ATOM 1319 C C . LYS A 1 176 ? 5.59 21.891 -1.303 1 96.31 176 LYS A C 1
ATOM 1321 O O . LYS A 1 176 ? 4.363 21.984 -1.372 1 96.31 176 LYS A O 1
ATOM 1326 N N . ALA A 1 177 ? 6.16 21.453 -0.214 1 97.56 177 ALA A N 1
ATOM 1327 C CA . ALA A 1 177 ? 5.418 21.047 0.978 1 97.56 177 ALA A CA 1
ATOM 1328 C C . ALA A 1 177 ? 4.922 22.266 1.756 1 97.56 177 ALA A 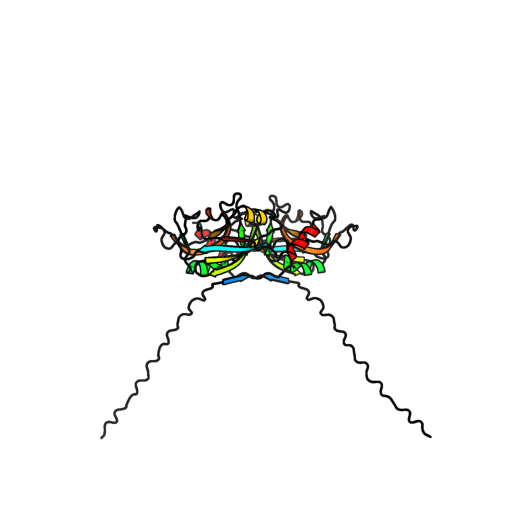C 1
ATOM 1330 O O . ALA A 1 177 ? 5.555 23.312 1.739 1 97.56 177 ALA A O 1
ATOM 1331 N N . ALA A 1 178 ? 3.82 22.047 2.416 1 97.94 178 ALA A N 1
ATOM 1332 C CA . ALA A 1 178 ? 3.295 23.109 3.271 1 97.94 178 ALA A CA 1
ATOM 1333 C C . ALA A 1 178 ? 4.254 23.422 4.418 1 97.94 178 ALA A C 1
ATOM 1335 O O . ALA A 1 178 ? 4.348 24.562 4.867 1 97.94 178 ALA A O 1
ATOM 1336 N N . TYR A 1 179 ? 4.859 22.359 4.945 1 97.88 179 TYR A N 1
ATOM 1337 C CA . TYR A 1 179 ? 5.934 22.5 5.926 1 97.88 179 TYR A CA 1
ATOM 1338 C C . TYR A 1 179 ? 7.297 22.328 5.27 1 97.88 179 TYR A C 1
ATOM 1340 O O . TYR A 1 179 ? 7.629 21.25 4.797 1 97.88 179 TYR A O 1
ATOM 1348 N N . ARG A 1 180 ? 8.109 23.297 5.328 1 96.06 180 ARG A N 1
ATOM 1349 C CA . ARG A 1 180 ? 9.414 23.25 4.676 1 96.06 180 ARG A CA 1
ATOM 1350 C C . ARG A 1 180 ? 10.406 22.406 5.469 1 96.06 180 ARG A C 1
ATOM 1352 O O . ARG A 1 180 ? 11.477 22.047 4.965 1 96.06 180 ARG A O 1
ATOM 1359 N N . SER A 1 181 ? 10.062 22.062 6.621 1 96.94 181 SER A N 1
ATOM 1360 C CA . SER A 1 181 ? 10.969 21.312 7.488 1 96.94 181 SER A CA 1
ATOM 1361 C C . SER A 1 181 ? 10.703 19.812 7.391 1 96.94 181 SER A C 1
ATOM 1363 O O . SER A 1 181 ? 11.281 19.031 8.141 1 96.94 181 SER A O 1
ATOM 1365 N N . THR A 1 182 ? 9.852 19.422 6.508 1 98.38 182 THR A N 1
ATOM 1366 C CA . THR A 1 182 ? 9.656 18 6.27 1 98.38 182 THR A CA 1
ATOM 1367 C C . THR A 1 182 ? 10.859 17.406 5.535 1 98.38 182 THR A C 1
ATOM 1369 O O . THR A 1 182 ? 11.719 18.141 5.047 1 98.38 182 THR A O 1
ATOM 1372 N N . SER A 1 183 ? 10.938 16.078 5.52 1 97.88 183 SER A N 1
ATOM 1373 C CA . SER A 1 183 ? 12.031 15.391 4.848 1 97.88 183 SER A CA 1
ATOM 1374 C C . SER A 1 183 ? 11.609 14 4.395 1 97.88 183 SER A C 1
ATOM 1376 O O . SER A 1 183 ? 10.633 13.445 4.898 1 97.88 183 SER A O 1
ATOM 1378 N N . PHE A 1 184 ? 12.344 13.562 3.424 1 98 184 PHE A N 1
ATOM 1379 C CA . PHE A 1 184 ? 12.188 12.203 2.926 1 98 184 PHE A CA 1
ATOM 1380 C C . PHE A 1 184 ? 13.516 11.664 2.41 1 98 184 PHE A C 1
ATOM 1382 O O . PHE A 1 184 ? 14.219 12.344 1.658 1 98 184 PHE A O 1
ATOM 1389 N N . ARG A 1 185 ? 13.773 10.398 2.801 1 95.69 185 ARG A N 1
ATOM 1390 C CA . ARG A 1 185 ? 14.977 9.742 2.283 1 95.69 185 ARG A CA 1
ATOM 1391 C C . ARG A 1 185 ? 14.797 8.234 2.221 1 95.69 185 ARG A C 1
ATOM 1393 O O . ARG A 1 185 ? 14.07 7.656 3.035 1 95.69 185 ARG A O 1
ATOM 1400 N N . VAL A 1 186 ? 15.414 7.609 1.246 1 95.19 186 VAL A N 1
ATOM 1401 C CA . VAL A 1 186 ? 15.516 6.156 1.153 1 95.19 186 VAL A CA 1
ATOM 1402 C C . VAL A 1 186 ? 16.766 5.672 1.894 1 95.19 186 VAL A C 1
ATOM 1404 O O . VAL A 1 186 ? 17.797 6.34 1.879 1 95.19 186 VAL A O 1
ATOM 1407 N N . LYS A 1 187 ? 16.516 4.52 2.598 1 87.19 187 LYS A N 1
ATOM 1408 C CA . LYS A 1 187 ? 17.656 3.941 3.297 1 87.19 187 LYS A CA 1
ATOM 1409 C C . LYS A 1 187 ? 18.438 2.998 2.387 1 87.19 187 LYS A C 1
ATOM 1411 O O . LYS A 1 187 ? 17.859 2.162 1.697 1 87.19 187 LYS A O 1
ATOM 1416 N N . ARG A 1 188 ? 19.594 3.402 1.97 1 67.75 188 ARG A N 1
ATOM 1417 C CA . ARG A 1 188 ? 20.422 2.6 1.076 1 67.75 188 ARG A CA 1
ATOM 1418 C C . ARG A 1 188 ? 20.609 1.189 1.627 1 67.75 188 ARG A C 1
ATOM 1420 O O . ARG A 1 188 ? 20.781 1.007 2.834 1 67.75 188 ARG A O 1
ATOM 1427 N N . ARG A 1 189 ? 20.125 0.24 0.827 1 56.62 189 ARG A N 1
ATOM 1428 C CA . ARG A 1 189 ? 20.406 -1.157 1.135 1 56.62 189 ARG A CA 1
ATOM 1429 C C . ARG A 1 189 ? 21.906 -1.377 1.362 1 56.62 189 ARG A C 1
ATOM 1431 O O . ARG A 1 189 ? 22.734 -0.752 0.702 1 56.62 189 ARG A O 1
ATOM 1438 N N . SER A 1 190 ? 22.266 -1.73 2.477 1 48.41 190 SER A N 1
ATOM 1439 C CA . SER A 1 190 ? 23.688 -2.076 2.574 1 48.41 190 SER A CA 1
ATOM 1440 C C . SER A 1 190 ? 24.156 -2.826 1.335 1 48.41 190 SER A C 1
ATOM 1442 O O . SER A 1 190 ? 23.359 -3.508 0.676 1 48.41 190 SER A O 1
ATOM 1444 N N . THR A 1 191 ? 25.281 -2.389 0.657 1 44.75 191 THR A N 1
ATOM 1445 C CA . THR A 1 191 ? 25.969 -2.959 -0.49 1 44.75 191 THR A CA 1
ATOM 1446 C C . THR A 1 191 ? 25.812 -4.477 -0.526 1 44.75 191 THR A C 1
ATOM 1448 O O . THR A 1 191 ? 25.844 -5.082 -1.597 1 44.75 191 THR A O 1
ATOM 1451 N N . ALA A 1 192 ? 25.828 -5.117 0.446 1 43.03 192 ALA A N 1
ATOM 1452 C CA . ALA A 1 192 ? 25.828 -6.574 0.351 1 43.03 192 ALA A CA 1
ATOM 1453 C C . ALA A 1 192 ? 24.547 -7.086 -0.299 1 43.03 192 ALA A C 1
ATOM 1455 O O . ALA A 1 192 ? 24.578 -8.086 -1.026 1 43.03 192 ALA A O 1
ATOM 1456 N N . ASP A 1 193 ? 23.438 -6.445 -0.181 1 43.66 193 ASP A N 1
ATOM 1457 C CA . ASP A 1 193 ? 22.172 -6.941 -0.683 1 43.66 193 ASP A CA 1
ATOM 1458 C C . ASP A 1 193 ? 21.969 -6.555 -2.145 1 43.66 193 ASP A C 1
ATOM 1460 O O . ASP A 1 193 ? 21.172 -7.184 -2.855 1 43.66 193 ASP A O 1
ATOM 1464 N N . ALA A 1 194 ? 22.484 -5.461 -2.668 1 39.81 194 ALA A N 1
ATOM 1465 C CA . ALA A 1 194 ? 22.359 -5.004 -4.051 1 39.81 194 ALA A CA 1
ATOM 1466 C C . ALA A 1 194 ? 23.031 -5.98 -5.008 1 39.81 194 ALA A C 1
ATOM 1468 O O . ALA A 1 194 ? 22.625 -6.117 -6.164 1 39.81 194 ALA A O 1
ATOM 1469 N N . ARG A 1 195 ? 24.109 -6.547 -4.676 1 39.19 195 ARG A N 1
ATOM 1470 C CA . ARG A 1 195 ? 24.875 -7.426 -5.551 1 39.19 195 ARG A CA 1
ATOM 1471 C C . ARG A 1 195 ? 24.062 -8.648 -5.949 1 39.19 195 ARG A C 1
ATOM 1473 O O . ARG A 1 195 ? 24.297 -9.258 -6.996 1 39.19 195 ARG A O 1
ATOM 1480 N N . GLY A 1 196 ? 23.125 -8.969 -5.184 1 33.97 196 GLY A N 1
ATOM 1481 C CA . GLY A 1 196 ? 22.375 -10.156 -5.547 1 33.97 196 GLY A CA 1
ATOM 1482 C C . GLY A 1 196 ? 21.344 -9.898 -6.629 1 33.97 196 GLY A C 1
ATOM 1483 O O . GLY A 1 196 ? 21.031 -10.789 -7.414 1 33.97 196 GLY A O 1
ATOM 1484 N N . TRP A 1 197 ? 20.812 -8.719 -6.68 1 36.78 197 TRP A N 1
ATOM 1485 C CA . TRP A 1 197 ? 19.766 -8.43 -7.656 1 36.78 197 TRP A CA 1
ATOM 1486 C C . TRP A 1 197 ? 20.375 -8.227 -9.047 1 36.78 197 TRP A C 1
ATOM 1488 O O . TRP A 1 197 ? 19.781 -8.648 -10.047 1 36.78 197 TRP A O 1
ATOM 1498 N N . ALA A 1 198 ? 21.391 -7.586 -9.234 1 38.75 198 ALA A N 1
ATOM 1499 C CA . ALA A 1 198 ? 22.078 -7.383 -10.516 1 38.75 198 ALA A CA 1
ATOM 1500 C C . ALA A 1 198 ? 22.453 -8.719 -11.156 1 38.75 198 ALA A C 1
ATOM 1502 O O . ALA A 1 198 ? 22.422 -8.852 -12.375 1 38.75 198 ALA A O 1
ATOM 1503 N N . ARG A 1 199 ? 22.75 -9.594 -10.391 1 34.12 199 ARG A N 1
ATOM 1504 C CA . ARG A 1 199 ? 23.203 -10.859 -10.953 1 34.12 199 ARG A CA 1
ATOM 1505 C C . ARG A 1 199 ? 22.031 -11.656 -11.531 1 34.12 199 ARG A C 1
ATOM 1507 O O . ARG A 1 199 ? 22.219 -12.523 -12.383 1 34.12 199 ARG A O 1
ATOM 1514 N N . MET A 1 200 ? 20.766 -11.398 -11.055 1 33.53 200 MET A N 1
ATOM 1515 C CA . MET A 1 200 ? 19.703 -12.266 -11.547 1 33.53 200 MET A CA 1
ATOM 1516 C C . MET A 1 200 ? 19.125 -11.734 -12.859 1 33.53 200 MET A C 1
ATOM 1518 O O . MET A 1 200 ? 18.406 -12.445 -13.562 1 33.53 200 MET A O 1
ATOM 1522 N N . LYS A 1 201 ? 19.172 -10.5 -13.188 1 38.53 201 LYS A N 1
ATOM 1523 C CA . LYS A 1 201 ? 18.766 -10.023 -14.508 1 38.53 201 LYS A CA 1
ATOM 1524 C C . LYS A 1 201 ? 19.781 -10.422 -15.57 1 38.53 201 LYS A C 1
ATOM 1526 O O . LYS A 1 201 ? 19.547 -10.219 -16.766 1 38.53 201 LYS A O 1
ATOM 1531 N N . ALA A 1 202 ? 20.953 -10.992 -15.336 1 33.22 202 ALA A N 1
ATOM 1532 C CA . ALA A 1 202 ? 21.828 -11.367 -16.453 1 33.22 202 ALA A CA 1
ATOM 1533 C C . ALA A 1 202 ? 21.562 -12.805 -16.891 1 33.22 202 ALA A C 1
ATOM 1535 O O . ALA A 1 202 ? 21.281 -13.672 -16.062 1 33.22 202 ALA A O 1
ATOM 1536 N N . MET B 1 1 ? 39.5 -78.375 36.062 1 28.28 1 MET B N 1
ATOM 1537 C CA . MET B 1 1 ? 40 -77 35.812 1 28.28 1 MET B CA 1
ATOM 1538 C C . MET B 1 1 ? 39 -76.188 35 1 28.28 1 MET B C 1
ATOM 1540 O O . MET B 1 1 ? 38.781 -76.5 33.812 1 28.28 1 MET B O 1
ATOM 1544 N N . GLY B 1 2 ? 37.875 -75.875 35.625 1 26.38 2 GLY B N 1
ATOM 1545 C CA . GLY B 1 2 ? 36.5 -75.375 35.344 1 26.38 2 GLY B CA 1
ATOM 1546 C C . GLY B 1 2 ? 36.438 -74 34.719 1 26.38 2 GLY B C 1
ATOM 1547 O O . GLY B 1 2 ? 37.031 -73.062 35.281 1 26.38 2 GLY B O 1
ATOM 1548 N N . GLN B 1 3 ? 36.375 -73.938 33.406 1 20.88 3 GLN B N 1
ATOM 1549 C CA . GLN B 1 3 ? 36.469 -72.812 32.5 1 20.88 3 GLN B CA 1
ATOM 1550 C C . GLN B 1 3 ? 35.438 -71.75 32.844 1 20.88 3 GLN B C 1
ATOM 1552 O O . GLN B 1 3 ? 34.219 -72.062 32.906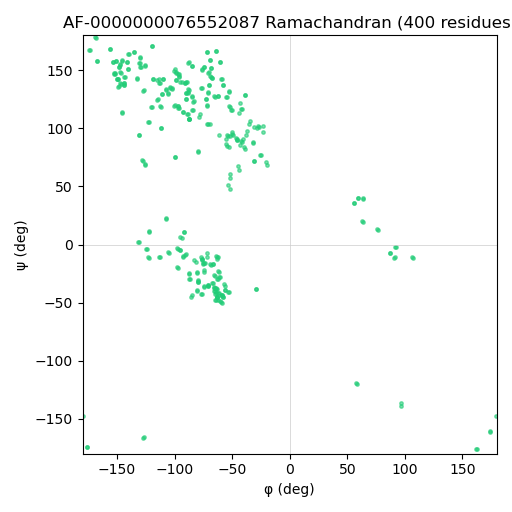 1 20.88 3 GLN B O 1
ATOM 1557 N N . ALA B 1 4 ? 35.812 -70.75 33.719 1 27.88 4 ALA B N 1
ATOM 1558 C CA . ALA B 1 4 ? 35.219 -69.562 34.25 1 27.88 4 ALA B CA 1
ATOM 1559 C C . ALA B 1 4 ? 34.688 -68.688 33.156 1 27.88 4 ALA B C 1
ATOM 1561 O O . ALA B 1 4 ? 35.469 -68 32.469 1 27.88 4 ALA B O 1
ATOM 1562 N N . GLU B 1 5 ? 33.906 -69.25 32.156 1 24.17 5 GLU B N 1
ATOM 1563 C CA . GLU B 1 5 ? 33.5 -68.5 30.984 1 24.17 5 GLU B CA 1
ATOM 1564 C C . GLU B 1 5 ? 32.75 -67.188 31.391 1 24.17 5 GLU B C 1
ATOM 1566 O O . GLU B 1 5 ? 31.781 -67.312 32.125 1 24.17 5 GLU B O 1
ATOM 1571 N N . GLY B 1 6 ? 33.5 -66.125 31.625 1 23.55 6 GLY B N 1
ATOM 1572 C CA . GLY B 1 6 ? 33.125 -64.75 32.031 1 23.55 6 GLY B CA 1
ATOM 1573 C C . GLY B 1 6 ? 32.031 -64.188 31.156 1 23.55 6 GLY B C 1
ATOM 1574 O O . GLY B 1 6 ? 32.094 -64.25 29.922 1 23.55 6 GLY B O 1
ATOM 1575 N N . LEU B 1 7 ? 30.734 -64.25 31.547 1 25.48 7 LEU B N 1
ATOM 1576 C CA . LEU B 1 7 ? 29.453 -63.75 31.047 1 25.48 7 LEU B CA 1
ATOM 1577 C C . LEU B 1 7 ? 29.531 -62.25 30.781 1 25.48 7 LEU B C 1
ATOM 1579 O O . LEU B 1 7 ? 29.594 -61.469 31.719 1 25.48 7 LEU B O 1
ATOM 1583 N N . HIS B 1 8 ? 30.469 -61.812 29.922 1 23.08 8 HIS B N 1
ATOM 1584 C CA . HIS B 1 8 ? 30.5 -60.375 29.656 1 23.08 8 HIS B CA 1
ATOM 1585 C C . HIS B 1 8 ? 29.141 -59.875 29.188 1 23.08 8 HIS B C 1
ATOM 1587 O O . HIS B 1 8 ? 28.562 -60.406 28.25 1 23.08 8 HIS B O 1
ATOM 1593 N N . ARG B 1 9 ? 28.312 -59.375 30.109 1 24.39 9 ARG B N 1
ATOM 1594 C CA . ARG B 1 9 ? 27 -58.75 29.922 1 24.39 9 ARG B CA 1
ATOM 1595 C C . ARG B 1 9 ? 27.094 -57.625 28.875 1 24.39 9 ARG B C 1
ATOM 1597 O O . ARG B 1 9 ? 27.906 -56.719 29 1 24.39 9 ARG B O 1
ATOM 1604 N N . ARG B 1 10 ? 26.812 -58 27.625 1 23.83 10 ARG B N 1
ATOM 1605 C CA . ARG B 1 10 ? 26.688 -57.062 26.5 1 23.83 10 ARG B CA 1
ATOM 1606 C C . ARG B 1 10 ? 25.781 -55.906 26.844 1 23.83 10 ARG B C 1
ATOM 1608 O O . ARG B 1 10 ? 24.656 -56.094 27.297 1 23.83 10 ARG B O 1
ATOM 1615 N N . CYS B 1 11 ? 26.391 -54.781 27.312 1 23.89 11 CYS B N 1
ATOM 1616 C CA . CYS B 1 11 ? 25.766 -53.5 27.562 1 23.89 11 CYS B CA 1
ATOM 1617 C C . CYS B 1 11 ? 24.812 -53.094 26.438 1 23.89 11 CYS B C 1
ATOM 1619 O O . CYS B 1 11 ? 25.062 -53.438 25.281 1 23.89 11 CYS B O 1
ATOM 1621 N N . GLY B 1 12 ? 23.547 -52.875 26.797 1 22.23 12 GLY B N 1
ATOM 1622 C CA . GLY B 1 12 ? 22.328 -52.5 26.094 1 22.23 12 GLY B CA 1
ATOM 1623 C C . GLY B 1 12 ? 22.562 -51.375 25.078 1 22.23 12 GLY B C 1
ATOM 1624 O O . GLY B 1 12 ? 23.406 -50.531 25.281 1 22.23 12 GLY B O 1
ATOM 1625 N N . ALA B 1 13 ? 22.406 -51.719 23.75 1 25.77 13 ALA B N 1
ATOM 1626 C CA . ALA B 1 13 ? 22.391 -50.875 22.562 1 25.77 13 ALA B CA 1
ATOM 1627 C C . ALA B 1 13 ? 21.609 -49.594 22.812 1 25.77 13 ALA B C 1
ATOM 1629 O O . ALA B 1 13 ? 20.484 -49.625 23.328 1 25.77 13 ALA B O 1
ATOM 1630 N N . GLY B 1 14 ? 22.25 -48.531 23.312 1 23.88 14 GLY B N 1
ATOM 1631 C CA . GLY B 1 14 ? 21.703 -47.188 23.391 1 23.88 14 GLY B CA 1
ATOM 1632 C C . GLY B 1 14 ? 20.844 -46.812 22.203 1 23.88 14 GLY B C 1
ATOM 1633 O O . GLY B 1 14 ? 21.25 -47 21.047 1 23.88 14 GLY B O 1
ATOM 1634 N N . ARG B 1 15 ? 19.5 -46.938 22.328 1 26.52 15 ARG B N 1
ATOM 1635 C CA . ARG B 1 15 ? 18.516 -46.438 21.375 1 26.52 15 ARG B CA 1
ATOM 1636 C C . ARG B 1 15 ? 18.875 -45.031 20.906 1 26.52 15 ARG B C 1
ATOM 1638 O O . ARG B 1 15 ? 18.938 -44.125 21.703 1 26.52 15 ARG B O 1
ATOM 1645 N N . ARG B 1 16 ? 19.719 -44.938 19.891 1 26.61 16 ARG B N 1
ATOM 1646 C CA . ARG B 1 16 ? 19.781 -43.688 19.172 1 26.61 16 ARG B CA 1
ATOM 1647 C C . ARG B 1 16 ? 18.391 -43.156 18.891 1 26.61 16 ARG B C 1
ATOM 1649 O O . ARG B 1 16 ? 17.641 -43.719 18.078 1 26.61 16 ARG B O 1
ATOM 1656 N N . GLU B 1 17 ? 17.641 -42.75 19.938 1 29 17 GLU B N 1
ATOM 1657 C CA . GLU B 1 17 ? 16.5 -41.906 19.594 1 29 17 GLU B CA 1
ATOM 1658 C C . GLU B 1 17 ? 16.859 -40.938 18.484 1 29 17 GLU B C 1
ATOM 1660 O O . GLU B 1 17 ? 17.797 -40.125 18.625 1 29 17 GLU B O 1
ATOM 1665 N N . GLY B 1 18 ? 16.828 -41.344 17.281 1 27.2 18 GLY B N 1
ATOM 1666 C CA . GLY B 1 18 ? 16.953 -40.5 16.125 1 27.2 18 GLY B CA 1
ATOM 1667 C C . GLY B 1 18 ? 16.297 -39.125 16.312 1 27.2 18 GLY B C 1
ATOM 1668 O O . GLY B 1 18 ? 15.219 -39.031 16.891 1 27.2 18 GLY B O 1
ATOM 1669 N N . LEU B 1 19 ? 17.062 -38.125 16.531 1 27.16 19 LEU B N 1
ATOM 1670 C CA . LEU B 1 19 ? 16.625 -36.719 16.406 1 27.16 19 LEU B CA 1
ATOM 1671 C C . LEU B 1 19 ? 15.555 -36.594 15.336 1 27.16 19 LEU B C 1
ATOM 1673 O O . LEU B 1 19 ? 15.82 -36.812 14.156 1 27.16 19 LEU B O 1
ATOM 1677 N N . ARG B 1 20 ? 14.328 -37.062 15.562 1 30.48 20 ARG B N 1
ATOM 1678 C CA . ARG B 1 20 ? 13.258 -36.594 14.68 1 30.48 20 ARG B CA 1
ATOM 1679 C C . ARG B 1 20 ? 13.523 -35.156 14.219 1 30.48 20 ARG B C 1
ATOM 1681 O O . ARG B 1 20 ? 13.727 -34.25 15.039 1 30.48 20 ARG B O 1
ATOM 1688 N N . GLY B 1 21 ? 14.219 -34.938 13.195 1 30.41 21 GLY B N 1
ATOM 1689 C CA . GLY B 1 21 ? 14.406 -33.688 12.523 1 30.41 21 GLY B CA 1
ATOM 1690 C C . GLY B 1 21 ? 13.234 -32.719 12.711 1 30.41 21 GLY B C 1
ATOM 1691 O O . GLY B 1 21 ? 12.086 -33.156 12.82 1 30.41 21 GLY B O 1
ATOM 1692 N N . VAL B 1 22 ? 13.297 -31.75 13.547 1 31.2 22 VAL B N 1
ATOM 1693 C CA . VAL B 1 22 ? 12.383 -30.609 13.586 1 31.2 22 VAL B CA 1
ATOM 1694 C C . VAL B 1 22 ? 11.672 -30.469 12.234 1 31.2 22 VAL B C 1
ATOM 1696 O O . VAL B 1 22 ? 12.312 -30.203 11.219 1 31.2 22 VAL B O 1
ATOM 1699 N N . ALA B 1 23 ? 10.805 -31.297 11.758 1 34.97 23 ALA B N 1
ATOM 1700 C CA . ALA B 1 23 ? 9.891 -31.047 10.648 1 34.97 23 ALA B CA 1
ATOM 1701 C C . ALA B 1 23 ? 9.648 -29.547 10.469 1 34.97 23 ALA B C 1
ATOM 1703 O O . ALA B 1 23 ? 9.508 -28.812 11.445 1 34.97 23 ALA B O 1
ATOM 1704 N N . GLY B 1 24 ? 10.258 -28.844 9.516 1 39.62 24 GLY B N 1
ATOM 1705 C CA . GLY B 1 24 ? 10.289 -27.438 9.164 1 39.62 24 GLY B CA 1
ATOM 1706 C C . GLY B 1 24 ? 9 -26.719 9.5 1 39.62 24 GLY B C 1
ATOM 1707 O O . GLY B 1 24 ? 7.914 -27.297 9.414 1 39.62 24 GLY B O 1
ATOM 1708 N N . LEU B 1 25 ? 8.891 -25.984 10.547 1 42.75 25 LEU B N 1
ATOM 1709 C CA . LEU B 1 25 ? 7.793 -25.109 10.953 1 42.75 25 LEU B CA 1
ATOM 1710 C C . LEU B 1 25 ? 6.996 -24.641 9.734 1 42.75 25 LEU B C 1
ATOM 1712 O O . LEU B 1 25 ? 7.543 -24 8.844 1 42.75 25 LEU B O 1
ATOM 1716 N N . GLU B 1 26 ? 6.117 -25.562 9.172 1 58.03 26 GLU B N 1
ATOM 1717 C CA . GLU B 1 26 ? 5.152 -25.25 8.125 1 58.03 26 GLU B CA 1
ATOM 1718 C C . GLU B 1 26 ? 4.402 -23.969 8.43 1 58.03 26 GLU B C 1
ATOM 1720 O O . GLU B 1 26 ? 3.688 -23.875 9.43 1 58.03 26 GLU B O 1
ATOM 1725 N N . MET B 1 27 ? 4.93 -22.844 7.957 1 68.44 27 MET B N 1
ATOM 1726 C CA . MET B 1 27 ? 4.176 -21.594 8.117 1 68.44 27 MET B CA 1
ATOM 1727 C C . MET B 1 27 ? 2.963 -21.578 7.195 1 68.44 27 MET B C 1
ATOM 1729 O O . MET B 1 27 ? 3.109 -21.562 5.969 1 68.44 27 MET B O 1
ATOM 1733 N N . ARG B 1 28 ? 1.776 -21.812 7.781 1 83.25 28 ARG B N 1
ATOM 1734 C CA . ARG B 1 28 ? 0.556 -21.922 6.988 1 83.25 28 ARG B CA 1
ATOM 1735 C C . ARG B 1 28 ? -0.206 -20.594 6.969 1 83.25 28 ARG B C 1
ATOM 1737 O O . ARG B 1 28 ? -1.073 -20.391 6.117 1 83.25 28 ARG B O 1
ATOM 1744 N N . ALA B 1 29 ? 0.132 -19.859 7.926 1 87.19 29 ALA B N 1
ATOM 1745 C CA . ALA B 1 29 ? -0.598 -18.594 7.992 1 87.19 29 ALA B CA 1
ATOM 1746 C C . ALA B 1 29 ? 0.27 -17.484 8.586 1 87.19 29 ALA B C 1
ATOM 1748 O O . ALA B 1 29 ? 1.1 -17.75 9.461 1 87.19 29 ALA B O 1
ATOM 1749 N N . MET B 1 30 ? 0.107 -16.25 8.023 1 86.38 30 MET B N 1
ATOM 1750 C CA . MET B 1 30 ? 0.751 -15.055 8.555 1 86.38 30 MET B CA 1
ATOM 1751 C C . MET B 1 30 ? -0.161 -13.844 8.414 1 86.38 30 MET B C 1
ATOM 1753 O O . MET B 1 30 ? -0.916 -13.734 7.445 1 86.38 30 MET B O 1
ATOM 1757 N N . ALA B 1 31 ? -0.13 -13.094 9.438 1 87.62 31 ALA B N 1
ATOM 1758 C CA . ALA B 1 31 ? -0.907 -11.859 9.398 1 87.62 31 ALA B CA 1
ATOM 1759 C C . ALA B 1 31 ? -0.178 -10.727 10.125 1 87.62 31 ALA B C 1
ATOM 1761 O O . ALA B 1 31 ? 0.604 -10.977 11.047 1 87.62 31 ALA B O 1
ATOM 1762 N N . VAL B 1 32 ? -0.314 -9.586 9.633 1 88.19 32 VAL B N 1
ATOM 1763 C CA . VAL B 1 32 ? 0.086 -8.367 10.336 1 88.19 32 VAL B CA 1
ATOM 1764 C C . VAL B 1 32 ? -1.154 -7.605 10.797 1 88.19 32 VAL B C 1
ATOM 1766 O O . VAL B 1 32 ? -2.098 -7.414 10.023 1 88.19 32 VAL B O 1
ATOM 1769 N N . GLU B 1 33 ? -1.121 -7.195 12 1 86.12 33 GLU B N 1
ATOM 1770 C CA . GLU B 1 33 ? -2.275 -6.492 12.555 1 86.12 33 GLU B CA 1
ATOM 1771 C C . GLU B 1 33 ? -2 -4.996 12.68 1 86.12 33 GLU B C 1
ATOM 1773 O O . GLU B 1 33 ? -0.935 -4.594 13.156 1 86.12 33 GLU B O 1
ATOM 1778 N N . PHE B 1 34 ? -2.945 -4.363 12.172 1 89.62 34 PHE B N 1
ATOM 1779 C CA . PHE B 1 34 ? -2.928 -2.914 12.312 1 89.62 34 PHE B CA 1
ATOM 1780 C C . PHE B 1 34 ? -3.859 -2.467 13.43 1 89.62 34 PHE B C 1
ATOM 1782 O O . PHE B 1 34 ? -4.867 -3.121 13.703 1 89.62 34 PHE B O 1
ATOM 1789 N N . PRO B 1 35 ? -3.453 -1.35 14.039 1 89.38 35 PRO B N 1
ATOM 1790 C CA . PRO B 1 35 ? -4.395 -0.833 15.039 1 89.38 35 PRO B CA 1
ATOM 1791 C C . PRO B 1 35 ? -5.766 -0.513 14.445 1 89.38 35 PRO B C 1
ATOM 1793 O O . PRO B 1 35 ? -5.855 -0.047 13.305 1 89.38 35 PRO B O 1
ATOM 1796 N N . GLU B 1 36 ? -6.719 -0.812 15.258 1 87.69 36 GLU B N 1
ATOM 1797 C CA . GLU B 1 36 ? -8.078 -0.555 14.789 1 87.69 36 GLU B CA 1
ATOM 1798 C C . GLU B 1 36 ? -8.383 0.94 14.766 1 87.69 36 GLU B C 1
ATOM 1800 O O . GLU B 1 36 ? -8.086 1.653 15.727 1 87.69 36 GLU B O 1
ATOM 1805 N N . VAL B 1 37 ? -8.789 1.404 13.672 1 91.75 37 VAL B N 1
ATOM 1806 C CA . VAL B 1 37 ? -9.344 2.744 13.5 1 91.75 37 VAL B CA 1
ATOM 1807 C C . VAL B 1 37 ? -10.742 2.65 12.906 1 91.75 37 VAL B C 1
ATOM 1809 O O . VAL B 1 37 ? -10.898 2.375 11.711 1 91.75 37 VAL B O 1
ATOM 1812 N N . HIS B 1 38 ? -11.648 2.867 13.719 1 89.5 38 HIS B N 1
ATOM 1813 C CA . HIS B 1 38 ? -13.039 2.711 13.289 1 89.5 38 HIS B CA 1
ATOM 1814 C C . HIS B 1 38 ? -13.383 3.691 12.172 1 89.5 38 HIS B C 1
ATOM 1816 O O . HIS B 1 38 ? -13.094 4.887 12.281 1 89.5 38 HIS B O 1
ATOM 1822 N N . GLY B 1 39 ? -13.93 3.078 11.086 1 91 39 GLY B N 1
ATOM 1823 C CA . GLY B 1 39 ? -14.438 3.924 10.023 1 91 39 GLY B CA 1
ATOM 1824 C C . GLY B 1 39 ? -13.344 4.52 9.156 1 91 39 GLY B C 1
ATOM 1825 O O . GLY B 1 39 ? -13.586 5.473 8.414 1 91 39 GLY B O 1
ATOM 1826 N N . HIS B 1 40 ? -12.211 4.027 9.305 1 96.12 40 HIS B N 1
ATOM 1827 C CA . HIS B 1 40 ? -11.164 4.574 8.453 1 96.12 40 HIS B CA 1
ATOM 1828 C C . HIS B 1 40 ? -11.547 4.492 6.977 1 96.12 40 HIS B C 1
ATOM 1830 O O . HIS B 1 40 ? -11.828 3.41 6.461 1 96.12 40 HIS B O 1
ATOM 1836 N N . PRO B 1 41 ? -11.492 5.586 6.273 1 96.81 41 PRO B N 1
ATOM 1837 C CA . PRO B 1 41 ? -12.086 5.609 4.934 1 96.81 41 PRO B CA 1
ATOM 1838 C C . PRO B 1 41 ? -11.234 4.871 3.898 1 96.81 41 PRO B C 1
ATOM 1840 O O . PRO B 1 41 ? -11.719 4.566 2.805 1 96.81 41 PRO B O 1
ATOM 1843 N N . ASN B 1 42 ? -9.984 4.602 4.219 1 97.81 42 ASN B N 1
ATOM 1844 C CA . ASN B 1 42 ? -9.086 3.908 3.299 1 97.81 42 ASN B CA 1
ATOM 1845 C C . ASN B 1 42 ? -8.812 2.48 3.76 1 97.81 42 ASN B C 1
ATOM 1847 O O . ASN B 1 42 ? -7.777 1.904 3.416 1 97.81 42 ASN B O 1
ATOM 1851 N N . ARG B 1 43 ? -9.68 1.962 4.559 1 96.69 43 ARG B N 1
ATOM 1852 C CA . ARG B 1 43 ? -9.547 0.571 4.977 1 96.69 43 ARG B CA 1
ATOM 1853 C C . ARG B 1 43 ? -10.836 -0.205 4.73 1 96.69 43 ARG B C 1
ATOM 1855 O O . ARG B 1 43 ? -11.539 -0.572 5.672 1 96.69 43 ARG B O 1
ATOM 1862 N N . LEU B 1 44 ? -11.055 -0.426 3.486 1 96.06 44 LEU B N 1
ATOM 1863 C CA . LEU B 1 44 ? -12.141 -1.321 3.096 1 96.06 44 LEU B CA 1
ATOM 1864 C C . LEU B 1 44 ? -11.656 -2.766 3.037 1 96.06 44 LEU B C 1
ATOM 1866 O O . LEU B 1 44 ? -10.898 -3.137 2.139 1 96.06 44 LEU B O 1
ATOM 1870 N N . PRO B 1 45 ? -12.117 -3.582 3.896 1 96.06 45 PRO B N 1
ATOM 1871 C CA . PRO B 1 45 ? -11.578 -4.945 3.98 1 96.06 45 PRO B CA 1
ATOM 1872 C C . PRO B 1 45 ? -11.945 -5.797 2.77 1 96.06 45 PRO B C 1
ATOM 1874 O O . PRO B 1 45 ? -13.055 -5.672 2.234 1 96.06 45 PRO B O 1
ATOM 1877 N N . PHE B 1 46 ? -11.062 -6.676 2.338 1 96.81 46 PHE B N 1
ATOM 1878 C CA . PHE B 1 46 ? -11.32 -7.66 1.294 1 96.81 46 PHE B CA 1
ATOM 1879 C C . PHE B 1 46 ? -10.773 -9.023 1.692 1 96.81 46 PHE B C 1
ATOM 1881 O O . PHE B 1 46 ? -10.016 -9.141 2.654 1 96.81 46 PHE B O 1
ATOM 1888 N N . GLU B 1 47 ? -11.148 -10.023 1.041 1 97.06 47 GLU B N 1
ATOM 1889 C CA . GLU B 1 47 ? -10.602 -11.375 1.077 1 97.06 47 GLU B CA 1
ATOM 1890 C C . GLU B 1 47 ? -10.672 -12.039 -0.295 1 97.06 47 GLU B C 1
ATOM 1892 O O . GLU B 1 47 ? -11.438 -11.609 -1.159 1 97.06 47 GLU B O 1
ATOM 1897 N N . GLY B 1 48 ? -9.82 -13.055 -0.487 1 98 48 GLY B N 1
ATOM 1898 C CA . GLY B 1 48 ? -9.836 -13.773 -1.755 1 98 48 GLY B CA 1
ATOM 1899 C C . GLY B 1 48 ? -8.922 -14.984 -1.77 1 98 48 GLY B C 1
ATOM 1900 O O . GLY B 1 48 ? -8.18 -15.219 -0.815 1 98 48 GLY B O 1
ATOM 1901 N N . VAL B 1 49 ? -9.109 -15.766 -2.773 1 98.75 49 VAL B N 1
ATOM 1902 C CA . VAL B 1 49 ? -8.188 -16.844 -3.117 1 98.75 49 VAL B CA 1
ATOM 1903 C C . VAL B 1 49 ? -7.219 -16.359 -4.199 1 98.75 49 VAL B C 1
ATOM 1905 O O . VAL B 1 49 ? -7.629 -16.062 -5.32 1 98.75 49 VAL B O 1
ATOM 1908 N N . LEU B 1 50 ? -5.996 -16.344 -3.838 1 98.81 50 LEU B N 1
ATOM 1909 C CA . LEU B 1 50 ? -4.973 -15.797 -4.727 1 98.81 50 LEU B CA 1
ATOM 1910 C C . LEU B 1 50 ? -4.578 -16.812 -5.785 1 98.81 50 LEU B C 1
ATOM 1912 O O . LEU B 1 50 ? -4.355 -16.469 -6.945 1 98.81 50 LEU B O 1
ATOM 1916 N N . THR B 1 51 ? -4.5 -18.031 -5.387 1 98.56 51 THR B N 1
ATOM 1917 C CA . THR B 1 51 ? -4.086 -19.109 -6.273 1 98.56 51 THR B CA 1
ATOM 1918 C C . THR B 1 51 ? -4.332 -20.469 -5.625 1 98.56 51 THR B C 1
ATOM 1920 O O . THR B 1 51 ? -4.875 -20.547 -4.52 1 98.56 51 THR B O 1
ATOM 1923 N N . LEU B 1 52 ? -4.027 -21.5 -6.328 1 98.56 52 LEU B N 1
ATOM 1924 C CA . LEU B 1 52 ? -3.994 -22.859 -5.812 1 98.56 52 LEU B CA 1
ATOM 1925 C C . LEU B 1 52 ? -2.576 -23.422 -5.84 1 98.56 52 LEU B C 1
ATOM 1927 O O . LEU B 1 52 ? -1.823 -23.156 -6.785 1 98.56 52 LEU B O 1
ATOM 1931 N N . VAL B 1 53 ? -2.283 -24.156 -4.816 1 98.38 53 VAL B N 1
ATOM 1932 C CA . VAL B 1 53 ? -0.98 -24.812 -4.785 1 98.38 53 VAL B CA 1
ATOM 1933 C C . VAL B 1 53 ? -1.117 -26.266 -5.242 1 98.38 53 VAL B C 1
ATOM 1935 O O . VAL B 1 53 ? -2.195 -26.844 -5.141 1 98.38 53 VAL B O 1
ATOM 1938 N N . ASP B 1 54 ? -0.066 -26.75 -5.875 1 98.38 54 ASP B N 1
ATOM 1939 C CA . ASP B 1 54 ? 0.057 -28.141 -6.328 1 98.38 54 ASP B CA 1
ATOM 1940 C C . ASP B 1 54 ? -1.001 -28.469 -7.379 1 98.38 54 ASP B C 1
ATOM 1942 O O . ASP B 1 54 ? -1.396 -29.625 -7.527 1 98.38 54 ASP B O 1
ATOM 1946 N N . VAL B 1 55 ? -1.528 -27.5 -7.957 1 98.44 55 VAL B N 1
ATOM 1947 C CA . VAL B 1 55 ? -2.484 -27.594 -9.055 1 98.44 55 VAL B CA 1
ATOM 1948 C C . VAL B 1 55 ? -2.01 -26.766 -10.234 1 98.44 55 VAL B C 1
ATOM 1950 O O . VAL B 1 55 ? -1.572 -25.625 -10.062 1 98.44 55 VAL B O 1
ATOM 1953 N N . ALA B 1 56 ? -2.055 -27.359 -11.398 1 98.56 56 ALA B N 1
ATOM 1954 C CA . ALA B 1 56 ? -1.669 -26.594 -12.586 1 98.56 56 ALA B CA 1
ATOM 1955 C C . ALA B 1 56 ? -2.678 -25.484 -12.867 1 98.56 56 ALA B C 1
ATOM 1957 O O . ALA B 1 56 ? -3.885 -25.672 -12.703 1 98.56 56 ALA B O 1
ATOM 1958 N N . SER B 1 57 ? -2.164 -24.375 -13.32 1 98.62 57 SER B N 1
ATOM 1959 C CA . SER B 1 57 ? -3.051 -23.297 -13.758 1 98.62 57 SER B CA 1
ATOM 1960 C C . SER B 1 57 ? -3.936 -23.75 -14.914 1 98.62 57 SER B C 1
ATOM 1962 O O . SER B 1 57 ? -3.604 -24.703 -15.625 1 98.62 57 SER B O 1
ATOM 1964 N N . ASP B 1 58 ? -5.066 -23.109 -15.109 1 98.31 58 ASP B N 1
ATOM 1965 C CA . ASP B 1 58 ? -5.965 -23.375 -16.234 1 98.31 58 ASP B CA 1
ATOM 1966 C C . ASP B 1 58 ? -5.402 -22.812 -17.531 1 98.31 58 ASP B C 1
ATOM 1968 O O . ASP B 1 58 ? -5.547 -23.438 -18.594 1 98.31 58 ASP B O 1
ATOM 1972 N N . LYS B 1 59 ? -4.754 -21.688 -17.469 1 96.94 59 LYS B N 1
ATOM 1973 C CA . LYS B 1 59 ? -4.09 -21.031 -18.594 1 96.94 59 LYS B CA 1
ATOM 1974 C C . LYS B 1 59 ? -2.66 -20.641 -18.219 1 96.94 59 LYS B C 1
ATOM 1976 O O . LYS B 1 59 ? -2.303 -20.594 -17.047 1 96.94 59 LYS B O 1
ATOM 1981 N N . ALA B 1 60 ? -1.876 -20.406 -19.266 1 96.81 60 ALA B N 1
ATOM 1982 C CA . ALA B 1 60 ? -0.519 -19.922 -19.031 1 96.81 60 ALA B CA 1
ATOM 1983 C C . ALA B 1 60 ? -0.531 -18.469 -18.562 1 96.81 60 ALA B C 1
ATOM 1985 O O . ALA B 1 60 ? -1.065 -17.594 -19.25 1 96.81 60 ALA B O 1
ATOM 1986 N N . PRO B 1 61 ? 0.017 -18.25 -17.328 1 94.81 61 PRO B N 1
ATOM 1987 C CA . PRO B 1 61 ? 0.149 -16.844 -16.922 1 94.81 61 PRO B CA 1
ATOM 1988 C C . PRO B 1 61 ? 1.113 -16.062 -17.828 1 94.81 61 PRO B C 1
ATOM 1990 O O . PRO B 1 61 ? 1.916 -16.672 -18.547 1 94.81 61 PRO B O 1
ATOM 1993 N N . SER B 1 62 ? 0.961 -14.719 -17.594 1 87 62 SER B N 1
ATOM 1994 C CA . SER B 1 62 ? 1.896 -13.867 -18.328 1 87 62 SER B CA 1
ATOM 1995 C C . SER B 1 62 ? 3.33 -14.102 -17.859 1 87 62 SER B C 1
ATOM 1997 O O . SER B 1 62 ? 3.588 -14.242 -16.656 1 87 62 SER B O 1
ATOM 1999 N N . GLY B 1 63 ? 4.305 -14.359 -18.516 1 85.81 63 GLY B N 1
ATOM 2000 C CA . GLY B 1 63 ? 5.707 -14.539 -18.172 1 85.81 63 GLY B CA 1
ATOM 2001 C C . GLY B 1 63 ? 6.152 -15.984 -18.234 1 85.81 63 GLY B C 1
ATOM 2002 O O . GLY B 1 63 ? 7.34 -16.281 -18.109 1 85.81 63 GLY B O 1
ATOM 2003 N N . ALA B 1 64 ? 5.152 -16.844 -18.344 1 93.06 64 ALA B N 1
ATOM 2004 C CA . ALA B 1 64 ? 5.48 -18.266 -18.281 1 93.06 64 ALA B CA 1
ATOM 2005 C C . ALA B 1 64 ? 5.734 -18.828 -19.688 1 93.06 64 ALA B C 1
ATOM 2007 O O . ALA B 1 64 ? 5.68 -20.031 -19.891 1 93.06 64 ALA B O 1
ATOM 2008 N N . ARG B 1 65 ? 5.844 -17.953 -20.641 1 92.94 65 ARG B N 1
ATOM 2009 C CA . ARG B 1 65 ? 6.227 -18.312 -22 1 92.94 65 ARG B CA 1
ATOM 2010 C C . ARG B 1 65 ? 5.293 -19.375 -22.578 1 92.94 65 ARG B C 1
ATOM 2012 O O . ARG B 1 65 ? 5.746 -20.359 -23.156 1 92.94 65 ARG B O 1
ATOM 2019 N N . GLY B 1 66 ? 4.059 -19.281 -22.219 1 95.44 66 GLY B N 1
ATOM 2020 C CA . GLY B 1 66 ? 3.062 -20.172 -22.797 1 95.44 66 GLY B CA 1
ATOM 2021 C C . GLY B 1 66 ? 2.85 -21.438 -21.984 1 95.44 66 GLY B C 1
ATOM 2022 O O . GLY B 1 66 ? 1.988 -22.25 -22.328 1 95.44 66 GLY B O 1
ATOM 2023 N N . HIS B 1 67 ? 3.562 -21.656 -20.922 1 97.5 67 HIS B N 1
ATOM 2024 C CA . HIS B 1 67 ? 3.436 -22.844 -20.078 1 97.5 67 HIS B CA 1
ATOM 2025 C C . HIS B 1 67 ? 2.428 -22.609 -18.953 1 97.5 67 HIS B C 1
ATOM 2027 O O . HIS B 1 67 ? 2.381 -21.531 -18.359 1 97.5 67 HIS B O 1
ATOM 2033 N N . ARG B 1 68 ? 1.694 -23.641 -18.766 1 98.38 68 ARG B N 1
ATOM 2034 C CA . ARG B 1 68 ? 0.97 -23.656 -17.5 1 98.38 68 ARG B CA 1
ATOM 2035 C C . ARG B 1 68 ? 1.927 -23.844 -16.328 1 98.38 68 ARG B C 1
ATOM 2037 O O . ARG B 1 68 ? 3.066 -24.281 -16.516 1 98.38 68 ARG B O 1
ATOM 2044 N N . VAL B 1 69 ? 1.458 -23.438 -15.109 1 98.44 69 VAL B N 1
ATOM 2045 C CA . VAL B 1 69 ? 2.379 -23.406 -13.977 1 98.44 69 VAL B CA 1
ATOM 2046 C C . VAL B 1 69 ? 1.728 -24.078 -12.773 1 98.44 69 VAL B C 1
ATOM 2048 O O . VAL B 1 69 ? 0.51 -24 -12.586 1 98.44 69 VAL B O 1
ATOM 2051 N N . VAL B 1 70 ? 2.523 -24.797 -12.023 1 98.69 70 VAL B N 1
ATOM 2052 C CA . VAL B 1 70 ? 2.201 -25.281 -10.688 1 98.69 70 VAL B CA 1
ATOM 2053 C C . VAL B 1 70 ? 3.072 -24.578 -9.656 1 98.69 70 VAL B C 1
ATOM 2055 O O . VAL B 1 70 ? 4.305 -24.609 -9.75 1 98.69 70 VAL B O 1
ATOM 2058 N N . LEU B 1 71 ? 2.473 -23.875 -8.766 1 98.5 71 LEU B N 1
ATOM 2059 C CA . LEU B 1 71 ? 3.182 -23.438 -7.574 1 98.5 71 LEU B CA 1
ATOM 2060 C C . LEU B 1 71 ? 3.174 -24.516 -6.504 1 98.5 71 LEU B C 1
ATOM 2062 O O . LEU B 1 71 ? 2.111 -24.891 -6 1 98.5 71 LEU B O 1
ATOM 2066 N N . SER B 1 72 ? 4.328 -24.969 -6.215 1 98.44 72 SER B N 1
ATOM 2067 C CA . SER B 1 72 ? 4.367 -26.031 -5.215 1 98.44 72 SER B CA 1
ATOM 2068 C C . SER B 1 72 ? 3.98 -25.5 -3.836 1 98.44 72 SER B C 1
ATOM 2070 O O . SER B 1 72 ? 4.223 -24.344 -3.52 1 98.44 72 SER B O 1
ATOM 2072 N N . ARG B 1 73 ? 3.43 -26.375 -3.035 1 97.62 73 ARG B N 1
ATOM 2073 C CA . ARG B 1 73 ? 3.07 -26.016 -1.669 1 97.62 73 ARG B CA 1
ATOM 2074 C C . ARG B 1 73 ? 4.293 -25.531 -0.892 1 97.62 73 ARG B C 1
ATOM 2076 O O . ARG B 1 73 ? 4.227 -24.531 -0.177 1 97.62 73 ARG B O 1
ATOM 2083 N N . ALA B 1 74 ? 5.352 -26.234 -1.025 1 96.69 74 ALA B N 1
ATOM 2084 C CA . ALA B 1 74 ? 6.578 -25.875 -0.316 1 96.69 74 ALA B CA 1
ATOM 2085 C C . ALA B 1 74 ? 7.039 -24.469 -0.695 1 96.69 74 ALA B C 1
ATOM 2087 O O . ALA B 1 74 ? 7.438 -23.688 0.17 1 96.69 74 ALA B O 1
ATOM 2088 N N . ALA B 1 75 ? 7 -24.156 -1.949 1 97.38 75 ALA B N 1
ATOM 2089 C CA . ALA B 1 75 ? 7.391 -22.828 -2.41 1 97.38 75 ALA B CA 1
ATOM 2090 C C . ALA B 1 75 ? 6.461 -21.766 -1.846 1 97.38 75 ALA B C 1
ATOM 2092 O O . ALA B 1 75 ? 6.918 -20.703 -1.414 1 97.38 75 ALA B O 1
ATOM 2093 N N . ALA B 1 76 ? 5.199 -22.062 -1.921 1 97.81 76 ALA B N 1
ATOM 2094 C CA . ALA B 1 76 ? 4.203 -21.125 -1.418 1 97.81 76 ALA B CA 1
ATOM 2095 C C . ALA B 1 76 ? 4.395 -20.859 0.075 1 97.81 76 ALA B C 1
ATOM 2097 O O . ALA B 1 76 ? 4.406 -19.719 0.519 1 97.81 76 ALA B O 1
ATOM 2098 N N . GLU B 1 77 ? 4.531 -21.891 0.797 1 96.12 77 GLU B N 1
ATOM 2099 C CA . GLU B 1 77 ? 4.719 -21.781 2.24 1 96.12 77 GLU B CA 1
ATOM 2100 C C . GLU B 1 77 ? 5.965 -20.969 2.57 1 96.12 77 GLU B C 1
ATOM 2102 O O . GLU B 1 77 ? 5.934 -20.094 3.445 1 96.12 77 GLU B O 1
ATOM 2107 N N . ALA B 1 78 ? 6.973 -21.25 1.888 1 95.25 78 ALA B N 1
ATOM 2108 C CA . ALA B 1 78 ? 8.227 -20.531 2.115 1 95.25 78 ALA B CA 1
ATOM 2109 C C . ALA B 1 78 ? 8.102 -19.062 1.75 1 95.25 78 ALA B C 1
ATOM 2111 O O . ALA B 1 78 ? 8.773 -18.203 2.336 1 95.25 78 ALA B O 1
ATOM 2112 N N . ALA B 1 79 ? 7.223 -18.75 0.86 1 96.94 79 ALA B N 1
ATOM 2113 C CA . ALA B 1 79 ? 7.129 -17.391 0.317 1 96.94 79 ALA B CA 1
ATOM 2114 C C . ALA B 1 79 ? 6.035 -16.594 1.022 1 96.94 79 ALA B C 1
ATOM 2116 O O . ALA B 1 79 ? 5.875 -15.398 0.774 1 96.94 79 ALA B O 1
ATOM 2117 N N . LEU B 1 80 ? 5.309 -17.203 1.925 1 96.94 80 LEU B N 1
ATOM 2118 C CA . LEU B 1 80 ? 4.168 -16.547 2.57 1 96.94 80 LEU B CA 1
ATOM 2119 C C . LEU B 1 80 ? 4.578 -15.211 3.178 1 96.94 80 LEU B C 1
ATOM 2121 O O . LEU B 1 80 ? 3.885 -14.211 3 1 96.94 80 LEU B O 1
ATOM 2125 N N . PRO B 1 81 ? 5.723 -15.117 3.809 1 95.5 81 PRO B N 1
ATOM 2126 C CA . PRO B 1 81 ? 6.109 -13.844 4.41 1 95.5 81 PRO B CA 1
ATOM 2127 C C . PRO B 1 81 ? 6.23 -12.719 3.381 1 95.5 81 PRO B C 1
ATOM 2129 O O . PRO B 1 81 ? 6.02 -11.547 3.713 1 95.5 81 PRO B O 1
ATOM 2132 N N . SER B 1 82 ? 6.539 -13.055 2.18 1 97.5 82 SER B N 1
ATOM 2133 C CA . SER B 1 82 ? 6.789 -12.047 1.16 1 97.5 82 SER B CA 1
ATOM 2134 C C . SER B 1 82 ? 5.484 -11.43 0.656 1 97.5 82 SER B C 1
ATOM 2136 O O . SER B 1 82 ? 5.496 -10.398 -0.009 1 97.5 82 SER B O 1
ATOM 2138 N N . LEU B 1 83 ? 4.359 -12.023 0.987 1 97.56 83 LEU B N 1
ATOM 2139 C CA . LEU B 1 83 ? 3.055 -11.539 0.546 1 97.56 83 LEU B CA 1
ATOM 2140 C C . LEU B 1 83 ? 2.596 -10.359 1.402 1 97.56 83 LEU B C 1
ATOM 2142 O O . LEU B 1 83 ? 1.859 -9.492 0.928 1 97.56 83 LEU B O 1
ATOM 2146 N N . LEU B 1 84 ? 2.994 -10.406 2.652 1 97.38 84 LEU B N 1
ATOM 2147 C CA . LEU B 1 84 ? 2.475 -9.414 3.588 1 97.38 84 LEU B CA 1
ATOM 2148 C C . LEU B 1 84 ? 3.061 -8.031 3.303 1 97.38 84 LEU B C 1
ATOM 2150 O O . LEU B 1 84 ? 4.273 -7.895 3.127 1 97.38 84 LEU B O 1
ATOM 2154 N N . GLY B 1 85 ? 2.145 -7.047 3.229 1 97.38 85 GLY B N 1
ATOM 2155 C CA . GLY B 1 85 ? 2.557 -5.68 2.943 1 97.38 85 GLY B CA 1
ATOM 2156 C C . GLY B 1 85 ? 2.648 -5.383 1.458 1 97.38 85 GLY B C 1
ATOM 2157 O O . GLY B 1 85 ? 2.883 -4.242 1.061 1 97.38 85 GLY B O 1
ATOM 2158 N N . MET B 1 86 ? 2.49 -6.395 0.659 1 98.62 86 MET B N 1
ATOM 2159 C CA . MET B 1 86 ? 2.479 -6.148 -0.78 1 98.62 86 MET B CA 1
ATOM 2160 C C . MET B 1 86 ? 1.163 -5.508 -1.212 1 98.62 86 MET B C 1
ATOM 2162 O O . MET B 1 86 ? 0.126 -5.727 -0.581 1 98.62 86 MET B O 1
ATOM 2166 N N . ALA B 1 87 ? 1.275 -4.801 -2.25 1 98.75 87 ALA B N 1
ATOM 2167 C CA . ALA B 1 87 ? 0.109 -4.086 -2.762 1 98.75 87 ALA B CA 1
ATOM 2168 C C . ALA B 1 87 ? -0.736 -4.984 -3.66 1 98.75 87 ALA B C 1
ATOM 2170 O O . ALA B 1 87 ? -0.225 -5.938 -4.254 1 98.75 87 ALA B O 1
ATOM 2171 N N . VAL B 1 88 ? -2.002 -4.641 -3.711 1 98.69 88 VAL B N 1
ATOM 2172 C CA . VAL B 1 88 ? -2.877 -5.176 -4.75 1 98.69 88 VAL B CA 1
ATOM 2173 C C . VAL B 1 88 ? -3.131 -4.109 -5.812 1 98.69 88 VAL B C 1
ATOM 2175 O O . VAL B 1 88 ? -3.32 -2.934 -5.488 1 98.69 88 VAL B O 1
ATOM 2178 N N . ASP B 1 89 ? -3.035 -4.527 -7.062 1 98.5 89 ASP B N 1
ATOM 2179 C CA . ASP B 1 89 ? -3.213 -3.609 -8.18 1 98.5 89 ASP B CA 1
ATOM 2180 C C . ASP B 1 89 ? -4.383 -4.039 -9.062 1 98.5 89 ASP B C 1
ATOM 2182 O O . ASP B 1 89 ? -5.023 -5.059 -8.805 1 98.5 89 ASP B O 1
ATOM 2186 N N . TYR B 1 90 ? -4.738 -3.217 -9.961 1 97.19 90 TYR B N 1
ATOM 2187 C CA . TYR B 1 90 ? -5.73 -3.518 -10.992 1 97.19 90 TYR B CA 1
ATOM 2188 C C . TYR B 1 90 ? -5.41 -2.777 -12.281 1 97.19 90 TYR B C 1
ATOM 2190 O O . TYR B 1 90 ? -4.703 -1.768 -12.273 1 97.19 90 TYR B O 1
ATOM 2198 N N . LYS B 1 91 ? -5.828 -3.32 -13.344 1 96.38 91 LYS B N 1
ATOM 2199 C CA . LYS B 1 91 ? -5.738 -2.699 -14.664 1 96.38 91 LYS B CA 1
ATOM 2200 C C . LYS B 1 91 ? -7.117 -2.299 -15.172 1 96.38 91 LYS B C 1
ATOM 2202 O O . LYS B 1 91 ? -8.094 -3.033 -14.984 1 96.38 91 LYS B O 1
ATOM 2207 N N . ALA B 1 92 ? -7.059 -1.166 -15.828 1 91.44 92 ALA B N 1
ATOM 2208 C CA . ALA B 1 92 ? -8.305 -0.78 -16.484 1 91.44 92 ALA B CA 1
ATOM 2209 C C . ALA B 1 92 ? -8.828 -1.906 -17.375 1 91.44 92 ALA B C 1
ATOM 2211 O O . ALA B 1 92 ? -8.07 -2.514 -18.125 1 91.44 92 ALA B O 1
ATOM 2212 N N . GLY B 1 93 ? -10.094 -2.236 -17.25 1 92.44 93 GLY B N 1
ATOM 2213 C CA . GLY B 1 93 ? -10.695 -3.338 -17.984 1 92.44 93 GLY B CA 1
ATOM 2214 C C . GLY B 1 93 ? -10.641 -4.656 -17.25 1 92.44 93 GLY B C 1
ATOM 2215 O O . GLY B 1 93 ? -11.219 -5.652 -17.688 1 92.44 93 GLY B O 1
ATOM 2216 N N . TRP B 1 94 ? -9.867 -4.738 -16.141 1 95.19 94 TRP B N 1
ATOM 2217 C CA . TRP B 1 94 ? -9.812 -5.883 -15.242 1 95.19 94 TRP B CA 1
ATOM 2218 C C . TRP B 1 94 ? -9.266 -7.113 -15.953 1 95.19 94 TRP B C 1
ATOM 2220 O O . TRP B 1 94 ? -9.75 -8.227 -15.742 1 95.19 94 TRP B O 1
ATOM 2230 N N . ASP B 1 95 ? -8.266 -6.906 -16.797 1 94.88 95 ASP B N 1
ATOM 2231 C CA . ASP B 1 95 ? -7.848 -8.039 -17.625 1 94.88 95 ASP B CA 1
ATOM 2232 C C . ASP B 1 95 ? -6.375 -8.367 -17.406 1 94.88 95 ASP B C 1
ATOM 2234 O O . ASP B 1 95 ? -5.766 -9.078 -18.203 1 94.88 95 ASP B O 1
ATOM 2238 N N . GLY B 1 96 ? -5.836 -7.805 -16.422 1 96 96 GLY B N 1
ATOM 2239 C CA . GLY B 1 96 ? -4.441 -8.102 -16.156 1 96 96 GLY B CA 1
ATOM 2240 C C . GLY B 1 96 ? -3.854 -7.258 -15.039 1 96 96 GLY B C 1
ATOM 2241 O O . GLY B 1 96 ? -4.578 -6.809 -14.141 1 96 96 GLY B O 1
ATOM 2242 N N . HIS B 1 97 ? -2.576 -7.195 -15.023 1 97.12 97 HIS B N 1
ATOM 2243 C CA . HIS B 1 97 ? -1.805 -6.496 -14 1 97.12 97 HIS B CA 1
ATOM 2244 C C . HIS B 1 97 ? -1.459 -5.078 -14.453 1 97.12 97 HIS B C 1
ATOM 2246 O O . HIS B 1 97 ? -1.153 -4.848 -15.625 1 97.12 97 HIS B O 1
ATOM 2252 N N . ASP B 1 98 ? -1.537 -4.184 -13.602 1 97.56 98 ASP B N 1
ATOM 2253 C CA . ASP B 1 98 ? -0.828 -2.908 -13.641 1 97.56 98 ASP B CA 1
ATOM 2254 C C . ASP B 1 98 ? -0.141 -2.623 -12.305 1 97.56 98 ASP B C 1
ATOM 2256 O O . ASP B 1 98 ? -0.741 -2.027 -11.406 1 97.56 98 ASP B O 1
ATOM 2260 N N . ALA B 1 99 ? 1.118 -3.025 -12.289 1 97.19 99 ALA B N 1
ATOM 2261 C CA . ALA B 1 99 ? 1.854 -3.045 -11.031 1 97.19 99 ALA B CA 1
ATOM 2262 C C . ALA B 1 99 ? 1.993 -1.639 -10.453 1 97.19 99 ALA B C 1
ATOM 2264 O O . ALA B 1 99 ? 2.342 -1.473 -9.281 1 97.19 99 ALA B O 1
ATOM 2265 N N . ARG B 1 100 ? 1.653 -0.678 -11.211 1 97.31 100 ARG B N 1
ATOM 2266 C CA . ARG B 1 100 ? 1.821 0.689 -10.734 1 97.31 100 ARG B CA 1
ATOM 2267 C C . ARG B 1 100 ? 0.48 1.302 -10.344 1 97.31 100 ARG B C 1
ATOM 2269 O O . ARG B 1 100 ? 0.429 2.42 -9.828 1 97.31 100 ARG B O 1
ATOM 2276 N N . GLN B 1 101 ? -0.566 0.633 -10.609 1 97.56 101 GLN B N 1
ATOM 2277 C CA . GLN B 1 101 ? -1.889 1.063 -10.172 1 97.56 101 GLN B CA 1
ATOM 2278 C C . GLN B 1 101 ? -2.322 0.311 -8.914 1 97.56 101 GLN B C 1
ATOM 2280 O O . GLN B 1 101 ? -3.195 -0.556 -8.977 1 97.56 101 GLN B O 1
ATOM 2285 N N . LYS B 1 102 ? -1.743 0.696 -7.844 1 98.56 102 LYS B N 1
ATOM 2286 C CA . LYS B 1 102 ? -1.94 0.029 -6.562 1 98.56 102 LYS B CA 1
ATOM 2287 C C . LYS B 1 102 ? -3.145 0.603 -5.824 1 98.56 102 LYS B C 1
ATOM 2289 O O . LYS B 1 102 ? -3.291 1.822 -5.715 1 98.56 102 LYS B O 1
ATOM 2294 N N . CYS B 1 103 ? -4.016 -0.271 -5.305 1 98.38 103 CYS B N 1
ATOM 2295 C CA . CYS B 1 103 ? -5.266 0.224 -4.742 1 98.38 103 CYS B CA 1
ATOM 2296 C C . CYS B 1 103 ? -5.508 -0.361 -3.355 1 98.38 103 CYS B C 1
ATOM 2298 O O . CYS B 1 103 ? -6.531 -0.078 -2.729 1 98.38 103 CYS B O 1
ATOM 2300 N N . GLY B 1 104 ? -4.637 -1.143 -2.816 1 98.44 104 GLY B N 1
ATOM 2301 C CA . GLY B 1 104 ? -4.762 -1.754 -1.504 1 98.44 104 GLY B CA 1
ATOM 2302 C C .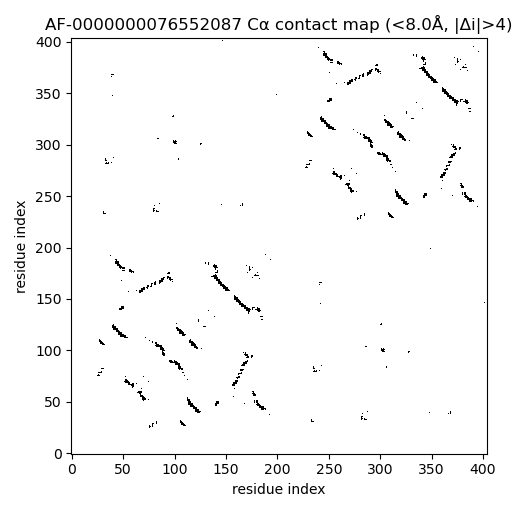 GLY B 1 104 ? -3.539 -2.555 -1.1 1 98.44 104 GLY B C 1
ATOM 2303 O O . GLY B 1 104 ? -2.523 -2.547 -1.799 1 98.44 104 GLY B O 1
ATOM 2304 N N . ILE B 1 105 ? -3.668 -3.232 0.043 1 98.62 105 ILE B N 1
ATOM 2305 C CA . ILE B 1 105 ? -2.523 -3.992 0.536 1 98.62 105 ILE B CA 1
ATOM 2306 C C . ILE B 1 105 ? -3 -5.32 1.12 1 98.62 105 ILE B C 1
ATOM 2308 O O . ILE B 1 105 ? -4.133 -5.426 1.593 1 98.62 105 ILE B O 1
ATOM 2312 N N . ILE B 1 106 ? -2.141 -6.277 1.052 1 98.44 106 ILE B N 1
ATOM 2313 C CA . ILE B 1 106 ? -2.359 -7.586 1.656 1 98.44 106 ILE B CA 1
ATOM 2314 C C . ILE B 1 106 ? -1.825 -7.59 3.088 1 98.44 106 ILE B C 1
ATOM 2316 O O . ILE B 1 106 ? -0.668 -7.234 3.326 1 98.44 106 ILE B O 1
ATOM 2320 N N . THR B 1 107 ? -2.643 -8.055 4.043 1 97.75 107 THR B N 1
ATOM 2321 C CA . THR B 1 107 ? -2.24 -7.996 5.445 1 97.75 107 THR B CA 1
ATOM 2322 C C . THR B 1 107 ? -2.262 -9.391 6.066 1 97.75 107 THR B C 1
ATOM 2324 O O . THR B 1 107 ? -1.753 -9.586 7.172 1 97.75 107 THR B O 1
ATOM 2327 N N . ALA B 1 108 ? -2.834 -10.336 5.348 1 97.19 108 ALA B N 1
ATOM 2328 C CA . ALA B 1 108 ? -2.889 -11.711 5.824 1 97.19 108 ALA B CA 1
ATOM 2329 C C . ALA B 1 108 ? -2.816 -12.695 4.66 1 97.19 108 ALA B C 1
ATOM 2331 O O . ALA B 1 108 ? -3.273 -12.398 3.557 1 97.19 108 ALA B O 1
ATOM 2332 N N . ALA B 1 109 ? -2.23 -13.828 4.93 1 97.94 109 ALA B N 1
ATOM 2333 C CA . ALA B 1 109 ? -2.121 -14.922 3.969 1 97.94 109 ALA B CA 1
ATOM 2334 C C . ALA B 1 109 ? -2.156 -16.281 4.676 1 97.94 109 ALA B C 1
ATOM 2336 O O . ALA B 1 109 ? -1.563 -16.438 5.742 1 97.94 109 ALA B O 1
ATOM 2337 N N . GLU B 1 110 ? -2.883 -17.156 4.023 1 97.31 110 GLU B N 1
ATOM 2338 C CA . GLU B 1 110 ? -3.035 -18.484 4.625 1 97.31 110 GLU B CA 1
ATOM 2339 C C . GLU B 1 110 ? -3.223 -19.562 3.561 1 97.31 110 GLU B C 1
ATOM 2341 O O . GLU B 1 110 ? -3.934 -19.344 2.576 1 97.31 110 GLU B O 1
ATOM 2346 N N . LEU B 1 111 ? -2.609 -20.703 3.85 1 96.94 111 LEU B N 1
ATOM 2347 C CA . LEU B 1 111 ? -2.9 -21.875 3.047 1 96.94 111 LEU B CA 1
ATOM 2348 C C . LEU B 1 111 ? -4.023 -22.703 3.678 1 96.94 111 LEU B C 1
ATOM 2350 O O . LEU B 1 111 ? -3.867 -23.234 4.781 1 96.94 111 LEU B O 1
ATOM 2354 N N . ASP B 1 112 ? -5.137 -22.766 3.004 1 96.19 112 ASP B N 1
ATOM 2355 C CA . ASP B 1 112 ? -6.293 -23.594 3.334 1 96.19 112 ASP B CA 1
ATOM 2356 C C . ASP B 1 112 ? -6.488 -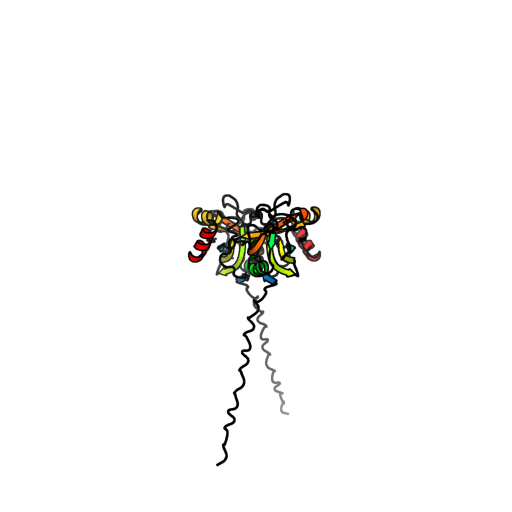24.719 2.307 1 96.19 112 ASP B C 1
ATOM 2358 O O . ASP B 1 112 ? -7.086 -24.5 1.252 1 96.19 112 ASP B O 1
ATOM 2362 N N . GLY B 1 113 ? -6.027 -25.922 2.719 1 96.12 113 GLY B N 1
ATOM 2363 C CA . GLY B 1 113 ? -5.93 -26.938 1.681 1 96.12 113 GLY B CA 1
ATOM 2364 C C . GLY B 1 113 ? -5.027 -26.516 0.53 1 96.12 113 GLY B C 1
ATOM 2365 O O . GLY B 1 113 ? -3.859 -26.188 0.737 1 96.12 113 GLY B O 1
ATOM 2366 N N . LYS B 1 114 ? -5.641 -26.469 -0.639 1 97.94 114 LYS B N 1
ATOM 2367 C CA . LYS B 1 114 ? -4.855 -26.094 -1.81 1 97.94 114 LYS B CA 1
ATOM 2368 C C . LYS B 1 114 ? -4.988 -24.609 -2.1 1 97.94 114 LYS B C 1
ATOM 2370 O O . LYS B 1 114 ? -4.305 -24.078 -2.979 1 97.94 114 LYS B O 1
ATOM 2375 N N . ARG B 1 115 ? -5.785 -23.969 -1.389 1 98.56 115 ARG B N 1
ATOM 2376 C CA . ARG B 1 115 ? -6.043 -22.562 -1.655 1 98.56 115 ARG B CA 1
ATOM 2377 C C . ARG B 1 115 ? -5.078 -21.672 -0.878 1 98.56 115 ARG B C 1
ATOM 2379 O O . ARG B 1 115 ? -4.922 -21.828 0.335 1 98.56 115 ARG B O 1
ATOM 2386 N N . LEU B 1 116 ? -4.402 -20.828 -1.567 1 98.62 116 LEU B N 1
ATOM 2387 C CA . LEU B 1 116 ? -3.727 -19.719 -0.91 1 98.62 116 LEU B CA 1
ATOM 2388 C C . LEU B 1 116 ? -4.66 -18.531 -0.771 1 98.62 116 LEU B C 1
ATOM 2390 O O . LEU B 1 116 ? -4.941 -17.828 -1.752 1 98.62 116 LEU B O 1
ATOM 2394 N N . CYS B 1 117 ? -5.082 -18.297 0.442 1 98.69 117 CYS B N 1
ATOM 2395 C CA . CYS B 1 117 ? -6.035 -17.234 0.737 1 98.69 117 CYS B CA 1
ATOM 2396 C C . CYS B 1 117 ? -5.324 -15.992 1.255 1 98.69 117 CYS B C 1
ATOM 2398 O O . CYS B 1 117 ? -4.348 -16.094 1.998 1 98.69 117 CYS B O 1
ATOM 2400 N N . VAL B 1 118 ? -5.852 -14.867 0.801 1 98.56 118 VAL B N 1
ATOM 2401 C CA . VAL B 1 118 ? -5.297 -13.609 1.283 1 98.56 118 VAL B CA 1
ATOM 2402 C C . VAL B 1 118 ? -6.426 -12.695 1.761 1 98.56 118 VAL B C 1
ATOM 2404 O O . VAL B 1 118 ? -7.578 -12.867 1.361 1 98.56 118 VAL B O 1
ATOM 2407 N N . ALA B 1 119 ? -6.031 -11.773 2.662 1 98.06 119 ALA B N 1
ATOM 2408 C CA . ALA B 1 119 ? -6.91 -10.703 3.127 1 98.06 119 ALA B CA 1
ATOM 2409 C C . ALA B 1 119 ? -6.133 -9.398 3.303 1 98.06 119 ALA B C 1
ATOM 2411 O O . ALA B 1 119 ? -4.906 -9.414 3.402 1 98.06 119 ALA B O 1
ATOM 2412 N N . GLY B 1 120 ? -6.809 -8.336 3.264 1 97.69 120 GLY B N 1
ATOM 2413 C CA . GLY B 1 120 ? -6.285 -6.988 3.439 1 97.69 120 GLY B CA 1
ATOM 2414 C C . GLY B 1 120 ? -7.348 -5.91 3.32 1 97.69 120 GLY B C 1
ATOM 2415 O O . GLY B 1 120 ? -8.492 -6.109 3.736 1 97.69 120 GLY B O 1
ATOM 2416 N N . TYR B 1 121 ? -6.91 -4.77 2.803 1 97.19 121 TYR B N 1
ATOM 2417 C CA . TYR B 1 121 ? -7.906 -3.727 2.59 1 97.19 121 TYR B CA 1
ATOM 2418 C C . TYR B 1 121 ? -7.559 -2.875 1.376 1 97.19 121 TYR B C 1
ATOM 2420 O O . TYR B 1 121 ? -6.395 -2.803 0.976 1 97.19 121 TYR B O 1
ATOM 2428 N N . LEU B 1 122 ? -8.617 -2.281 0.832 1 97.69 122 LEU B N 1
ATOM 2429 C CA . LEU B 1 122 ? -8.523 -1.319 -0.26 1 97.69 122 LEU B CA 1
ATOM 2430 C C . LEU B 1 122 ? -8.547 0.11 0.271 1 97.69 122 LEU B C 1
ATOM 2432 O O . LEU B 1 122 ? -9.164 0.381 1.307 1 97.69 122 LEU B O 1
ATOM 2436 N N . TYR B 1 123 ? -7.844 0.957 -0.406 1 98.06 123 TYR B N 1
ATOM 2437 C CA . TYR B 1 123 ? -7.922 2.385 -0.119 1 98.06 123 TYR B CA 1
ATOM 2438 C C . TYR B 1 123 ? -9.164 2.998 -0.747 1 98.06 123 TYR B C 1
ATOM 2440 O O . TYR B 1 123 ? -9.078 3.738 -1.729 1 98.06 123 TYR B O 1
ATOM 2448 N N . ALA B 1 124 ? -10.273 2.857 -0.161 1 96.88 124 ALA B N 1
ATOM 2449 C CA . ALA B 1 124 ? -11.586 3.102 -0.751 1 96.88 124 ALA B CA 1
ATOM 2450 C C . ALA B 1 124 ? -11.82 4.594 -0.97 1 96.88 124 ALA B C 1
ATOM 2452 O O . ALA B 1 124 ? -12.5 4.988 -1.918 1 96.88 124 ALA B O 1
ATOM 2453 N N . ARG B 1 125 ? -11.328 5.363 -0.114 1 96.94 125 ARG B N 1
ATOM 2454 C CA . ARG B 1 125 ? -11.477 6.805 -0.3 1 96.94 125 ARG B CA 1
ATOM 2455 C C . ARG B 1 125 ? -10.789 7.266 -1.579 1 96.94 125 ARG B C 1
ATOM 2457 O O . ARG B 1 125 ? -11.305 8.125 -2.293 1 96.94 125 ARG B O 1
ATOM 2464 N N . ASP B 1 126 ? -9.664 6.766 -1.845 1 97.69 126 ASP B N 1
ATOM 2465 C CA . ASP B 1 126 ? -8.859 7.18 -2.992 1 97.69 126 ASP B CA 1
ATOM 2466 C C . ASP B 1 126 ? -9.352 6.504 -4.273 1 97.69 126 ASP B C 1
ATOM 2468 O O . ASP B 1 126 ? -9.094 6.996 -5.375 1 97.69 126 ASP B O 1
ATOM 2472 N N . PHE B 1 127 ? -9.984 5.387 -4.137 1 96.88 127 PHE B N 1
ATOM 2473 C CA . PHE B 1 127 ? -10.562 4.641 -5.25 1 96.88 127 PHE B CA 1
ATOM 2474 C C . PHE B 1 127 ? -12.039 4.363 -5 1 96.88 127 PHE B C 1
ATOM 2476 O O . PHE B 1 127 ? -12.453 3.209 -4.875 1 96.88 127 PHE B O 1
ATOM 2483 N N . PRO B 1 128 ? -12.812 5.402 -5.035 1 93.12 128 PRO B N 1
ATOM 2484 C CA . PRO B 1 128 ? -14.211 5.254 -4.617 1 93.12 128 PRO B CA 1
ATOM 2485 C C . PRO B 1 128 ? -15.016 4.371 -5.566 1 93.12 128 PRO B C 1
ATOM 2487 O O . PRO B 1 128 ? -16.047 3.816 -5.172 1 93.12 128 PRO B O 1
ATOM 2490 N N . GLU B 1 129 ? -14.555 4.133 -6.727 1 90.44 129 GLU B N 1
ATOM 2491 C CA . GLU B 1 129 ? -15.281 3.357 -7.73 1 90.44 129 GLU B CA 1
ATOM 2492 C C . GLU B 1 129 ? -15.109 1.858 -7.496 1 90.44 129 GLU B C 1
ATOM 2494 O O . GLU B 1 129 ? -15.859 1.05 -8.047 1 90.44 129 GLU B O 1
ATOM 2499 N N . MET B 1 130 ? -14.188 1.463 -6.711 1 90.06 130 MET B N 1
ATOM 2500 C CA . MET B 1 130 ? -13.781 0.065 -6.617 1 90.06 130 MET B CA 1
ATOM 2501 C C . MET B 1 130 ? -14.914 -0.802 -6.082 1 90.06 130 MET B C 1
ATOM 2503 O O . MET B 1 130 ? -15.211 -1.856 -6.645 1 90.06 130 MET B O 1
ATOM 2507 N N . GLU B 1 131 ? -15.5 -0.333 -5.031 1 86.69 131 GLU B N 1
ATOM 2508 C CA . GLU B 1 131 ? -16.547 -1.145 -4.418 1 86.69 131 GLU B CA 1
ATOM 2509 C C . GLU B 1 131 ? -17.672 -1.419 -5.402 1 86.69 131 GLU B C 1
ATOM 2511 O O . GLU B 1 131 ? -18.109 -2.564 -5.562 1 86.69 131 GLU B O 1
ATOM 2516 N N . GLU B 1 132 ? -18.094 -0.407 -5.961 1 87.44 132 GLU B N 1
ATOM 2517 C CA . GLU B 1 132 ? -19.188 -0.534 -6.914 1 87.44 132 GLU B CA 1
ATOM 2518 C C . GLU B 1 132 ? -18.781 -1.367 -8.125 1 87.44 132 GLU B C 1
ATOM 2520 O O . GLU B 1 132 ? -19.531 -2.234 -8.578 1 87.44 132 GLU B O 1
ATOM 2525 N N . LYS B 1 133 ? -17.609 -1.167 -8.633 1 87.94 133 LYS B N 1
ATOM 2526 C CA . LYS B 1 133 ? -17.141 -1.874 -9.82 1 87.94 133 LYS B CA 1
ATOM 2527 C C . LYS B 1 133 ? -16.984 -3.367 -9.539 1 87.94 133 LYS B C 1
ATOM 2529 O O . LYS B 1 133 ? -17.344 -4.199 -10.375 1 87.94 133 LYS B O 1
ATOM 2534 N N . ILE B 1 134 ? -16.516 -3.637 -8.43 1 89.19 134 ILE B N 1
ATOM 2535 C CA . ILE B 1 134 ? -16.312 -5.031 -8.047 1 89.19 134 ILE B CA 1
ATOM 2536 C C . ILE B 1 134 ? -17.656 -5.738 -7.934 1 89.19 134 ILE B C 1
ATOM 2538 O O . ILE B 1 134 ? -17.781 -6.91 -8.289 1 89.19 134 ILE B O 1
ATOM 2542 N N . GLN B 1 135 ? -18.609 -5.047 -7.457 1 83.56 135 GLN B N 1
ATOM 2543 C CA . GLN B 1 135 ? -19.953 -5.609 -7.301 1 83.56 135 GLN B CA 1
ATOM 2544 C C . GLN B 1 135 ? -20.625 -5.805 -8.656 1 83.56 135 GLN B C 1
ATOM 2546 O O . GLN B 1 135 ? -21.328 -6.793 -8.867 1 83.56 135 GLN B O 1
ATOM 2551 N N . VAL B 1 136 ? -20.391 -4.945 -9.586 1 82.69 136 VAL B N 1
ATOM 2552 C CA . VAL B 1 136 ? -21.094 -4.938 -10.859 1 82.69 136 VAL B CA 1
ATOM 2553 C C . VAL B 1 136 ? -20.422 -5.898 -11.836 1 82.69 136 VAL B C 1
ATOM 2555 O O . VAL B 1 136 ? -21.094 -6.535 -12.648 1 82.69 136 VAL B O 1
ATOM 2558 N N . GLU B 1 137 ? -19.125 -5.914 -11.93 1 79.75 137 GLU B N 1
ATOM 2559 C CA . GLU B 1 137 ? -18.359 -6.672 -12.922 1 79.75 137 GLU B CA 1
ATOM 2560 C C . GLU B 1 137 ? -18.578 -8.172 -12.75 1 79.75 137 GLU B C 1
ATOM 2562 O O . GLU B 1 137 ? -18.312 -8.953 -13.664 1 79.75 137 GLU B O 1
ATOM 2567 N N . GLY B 1 138 ? -19.156 -8.555 -11.672 1 78.12 138 GLY B N 1
ATOM 2568 C CA . GLY B 1 138 ? -19.391 -9.977 -11.516 1 78.12 138 GLY B CA 1
ATOM 2569 C C . GLY B 1 138 ? -18.328 -10.68 -10.695 1 78.12 138 GLY B C 1
ATOM 2570 O O . GLY B 1 138 ? -17.875 -10.156 -9.68 1 78.12 138 GLY B O 1
ATOM 2571 N N . ALA B 1 139 ? -17.938 -11.938 -11.297 1 90.81 139 ALA B N 1
ATOM 2572 C CA . ALA B 1 139 ? -17.031 -12.805 -10.555 1 90.81 139 ALA B CA 1
ATOM 2573 C C . ALA B 1 139 ? -15.586 -12.32 -10.68 1 90.81 139 ALA B C 1
ATOM 2575 O O . ALA B 1 139 ? -14.992 -12.375 -11.758 1 90.81 139 ALA B O 1
ATOM 2576 N N . MET B 1 140 ? -15.078 -11.82 -9.625 1 96.38 140 MET B N 1
ATOM 2577 C CA . MET B 1 140 ? -13.703 -11.328 -9.57 1 96.38 140 MET B CA 1
ATOM 2578 C C . MET B 1 140 ? -12.766 -12.391 -9.008 1 96.38 140 MET B C 1
ATOM 2580 O O . MET B 1 140 ? -13.188 -13.242 -8.227 1 96.38 140 MET B O 1
ATOM 2584 N N . GLY B 1 141 ? -11.555 -12.398 -9.562 1 97.94 141 GLY B N 1
ATOM 2585 C CA . GLY B 1 141 ? -10.469 -13.219 -9.062 1 97.94 141 GLY B CA 1
ATOM 2586 C C . GLY B 1 141 ? -9.203 -12.43 -8.773 1 97.94 141 GLY B C 1
ATOM 2587 O O . GLY B 1 141 ? -9.258 -11.211 -8.586 1 97.94 141 GLY B O 1
ATOM 2588 N N . MET B 1 142 ? -8.141 -13.18 -8.617 1 98.5 142 MET B N 1
ATOM 2589 C CA . MET B 1 142 ? -6.844 -12.57 -8.328 1 98.5 142 MET B CA 1
ATOM 2590 C C . MET B 1 142 ? -5.727 -13.281 -9.086 1 98.5 142 MET B C 1
ATOM 2592 O O . MET B 1 142 ? -5.922 -14.383 -9.609 1 98.5 142 MET B O 1
ATOM 2596 N N . SER B 1 143 ? -4.656 -12.664 -9.164 1 98.56 143 SER B N 1
ATOM 2597 C CA . SER B 1 143 ? -3.428 -13.211 -9.727 1 98.56 143 SER B CA 1
ATOM 2598 C C . SER B 1 143 ? -2.201 -12.719 -8.969 1 98.56 143 SER B C 1
ATOM 2600 O O . SER B 1 143 ? -2.127 -11.547 -8.594 1 98.56 143 SER B O 1
ATOM 2602 N N . TYR B 1 144 ? -1.311 -13.594 -8.727 1 98.38 144 TYR B N 1
ATOM 2603 C CA . TYR B 1 144 ? -0.116 -13.211 -7.984 1 98.38 144 TYR B CA 1
ATOM 2604 C C . TYR B 1 144 ? 0.966 -12.695 -8.922 1 98.38 144 TYR B C 1
ATOM 2606 O O . TYR B 1 144 ? 0.949 -12.984 -10.125 1 98.38 144 TYR B O 1
ATOM 2614 N N . GLU B 1 145 ? 1.881 -11.891 -8.422 1 98.06 145 GLU B N 1
ATOM 2615 C CA . GLU B 1 145 ? 3.117 -11.422 -9.039 1 98.06 145 GLU B CA 1
ATOM 2616 C C . GLU B 1 145 ? 4.34 -11.984 -8.328 1 98.06 145 GLU B C 1
ATOM 2618 O O . GLU B 1 145 ? 4.367 -12.062 -7.094 1 98.06 145 GLU B O 1
ATOM 2623 N N . LEU B 1 146 ? 5.363 -12.383 -9.117 1 97.31 146 LEU B N 1
ATOM 2624 C CA . LEU B 1 146 ? 6.516 -13.062 -8.523 1 97.31 146 LEU B CA 1
ATOM 2625 C C . LEU B 1 146 ? 7.82 -12.406 -8.977 1 97.31 146 LEU B C 1
ATOM 2627 O O . LEU B 1 146 ? 7.875 -11.805 -10.047 1 97.31 146 LEU B O 1
ATOM 2631 N N . ALA B 1 147 ? 8.781 -12.547 -8.125 1 96.25 147 ALA B N 1
ATOM 2632 C CA . ALA B 1 147 ? 10.195 -12.391 -8.445 1 96.25 147 ALA B CA 1
ATOM 2633 C C . ALA B 1 147 ? 10.992 -13.625 -8.039 1 96.25 147 ALA B C 1
ATOM 2635 O O . ALA B 1 147 ? 10.531 -14.422 -7.215 1 96.25 147 ALA B O 1
ATOM 2636 N N . ASP B 1 148 ? 12.109 -13.891 -8.68 1 94.25 148 ASP B N 1
ATOM 2637 C CA . ASP B 1 148 ? 13.07 -14.93 -8.32 1 94.25 148 ASP B CA 1
ATOM 2638 C C . ASP B 1 148 ? 12.422 -16.312 -8.336 1 94.25 148 ASP B C 1
ATOM 2640 O O . ASP B 1 148 ? 12.617 -17.109 -7.418 1 94.25 148 ASP B O 1
ATOM 2644 N N . ALA B 1 149 ? 11.586 -16.531 -9.297 1 95.88 149 ALA B N 1
ATOM 2645 C CA . ALA B 1 149 ? 10.93 -17.828 -9.414 1 95.88 149 ALA B CA 1
ATOM 2646 C C . ALA B 1 149 ? 11.891 -18.875 -9.977 1 95.88 149 ALA B C 1
ATOM 2648 O O . ALA B 1 149 ? 12.633 -18.609 -10.922 1 95.88 149 ALA B O 1
ATOM 2649 N N . HIS B 1 150 ? 11.891 -20.016 -9.359 1 97.62 150 HIS B N 1
ATOM 2650 C CA . HIS B 1 150 ? 12.672 -21.141 -9.844 1 97.62 150 HIS B CA 1
ATOM 2651 C C . HIS B 1 150 ? 11.766 -22.25 -10.375 1 97.62 150 HIS B C 1
ATOM 2653 O O . HIS B 1 150 ? 10.844 -22.703 -9.68 1 97.62 150 HIS B O 1
ATOM 2659 N N . VAL B 1 151 ? 12.109 -22.656 -11.547 1 97.69 151 VAL B N 1
ATOM 2660 C CA . VAL B 1 151 ? 11.367 -23.734 -12.203 1 97.69 151 VAL B CA 1
ATOM 2661 C C . VAL B 1 151 ? 12.148 -25.031 -12.094 1 97.69 151 VAL B C 1
ATOM 2663 O O . VAL B 1 151 ? 13.344 -25.078 -12.383 1 97.69 151 VAL B O 1
ATOM 2666 N N . ALA B 1 152 ? 11.477 -26.125 -11.719 1 97.94 152 ALA B N 1
ATOM 2667 C CA . ALA B 1 152 ? 12.117 -27.422 -11.508 1 97.94 152 ALA B CA 1
ATOM 2668 C C . ALA B 1 152 ? 12.727 -27.938 -12.805 1 97.94 152 ALA B C 1
ATOM 2670 O O . ALA B 1 152 ? 13.852 -28.453 -12.812 1 97.94 152 ALA B O 1
ATOM 2671 N N . ASP B 1 153 ? 11.961 -27.844 -13.906 1 97.19 153 ASP B N 1
ATOM 2672 C CA . ASP B 1 153 ? 12.375 -28.328 -15.219 1 97.19 153 ASP B CA 1
ATOM 2673 C C . ASP B 1 153 ? 11.82 -27.438 -16.328 1 97.19 153 ASP B C 1
ATOM 2675 O O . ASP B 1 153 ? 10.625 -27.484 -16.625 1 97.19 153 ASP B O 1
ATOM 2679 N N . LEU B 1 154 ? 12.664 -26.766 -17 1 95.06 154 LEU B N 1
ATOM 2680 C CA . LEU B 1 154 ? 12.273 -25.797 -18.016 1 95.06 154 LEU B CA 1
ATOM 2681 C C . LEU B 1 154 ? 11.773 -26.5 -19.266 1 95.06 154 LEU B C 1
ATOM 2683 O O . LEU B 1 154 ? 11.148 -25.875 -20.125 1 95.06 154 LEU B O 1
ATOM 2687 N N . ARG B 1 155 ? 12.055 -27.781 -19.406 1 96.12 155 ARG B N 1
ATOM 2688 C CA . ARG B 1 155 ? 11.656 -28.531 -20.609 1 96.12 155 ARG B CA 1
ATOM 2689 C C . ARG B 1 155 ? 10.281 -29.156 -20.422 1 96.12 155 ARG B C 1
ATOM 2691 O O . ARG B 1 155 ? 9.711 -29.688 -21.375 1 96.12 155 ARG B O 1
ATOM 2698 N N . ALA B 1 156 ? 9.805 -29.062 -19.234 1 96.94 156 ALA B N 1
ATOM 2699 C CA . ALA B 1 156 ? 8.508 -29.656 -18.938 1 96.94 156 ALA B CA 1
ATOM 2700 C C . ALA B 1 156 ? 7.383 -28.859 -19.609 1 96.94 156 ALA B C 1
ATOM 2702 O O . ALA B 1 156 ? 7.523 -27.672 -19.859 1 96.94 156 ALA B O 1
ATOM 2703 N N . SER B 1 157 ? 6.371 -29.562 -19.969 1 96.19 157 SER B N 1
ATOM 2704 C CA . SER B 1 157 ? 5.207 -28.906 -20.547 1 96.19 157 SER B CA 1
ATOM 2705 C C . SER B 1 157 ? 4.496 -28.016 -19.531 1 96.19 157 SER B C 1
ATOM 2707 O O . SER B 1 157 ? 3.893 -27.016 -19.891 1 96.19 157 SER B O 1
ATOM 2709 N N . ILE B 1 158 ? 4.547 -28.438 -18.312 1 98.25 158 ILE B N 1
ATOM 2710 C CA . ILE B 1 158 ? 4.043 -27.672 -17.172 1 98.25 158 ILE B CA 1
ATOM 2711 C C . ILE B 1 158 ? 5.199 -27.297 -16.25 1 98.25 158 ILE B C 1
ATOM 2713 O O . ILE B 1 158 ? 5.965 -28.172 -15.828 1 98.25 158 ILE B O 1
ATOM 2717 N N . TRP B 1 159 ? 5.336 -26 -15.992 1 98.31 159 TRP B N 1
ATOM 2718 C CA . TRP B 1 159 ? 6.414 -25.531 -15.125 1 98.31 159 TRP B CA 1
ATOM 2719 C C . TRP B 1 159 ? 6.02 -25.641 -13.656 1 98.31 159 TRP B C 1
ATOM 2721 O O . TRP B 1 159 ? 4.992 -25.109 -13.242 1 98.31 159 TRP B O 1
ATOM 2731 N N . THR B 1 160 ? 6.797 -26.328 -12.961 1 98.62 160 THR B N 1
ATOM 2732 C CA . THR B 1 160 ? 6.629 -26.391 -11.508 1 98.62 160 THR B CA 1
ATOM 2733 C C . THR B 1 160 ? 7.559 -25.406 -10.82 1 98.62 160 THR B C 1
ATOM 2735 O O . THR B 1 160 ? 8.781 -25.5 -10.938 1 98.62 160 THR B O 1
ATOM 2738 N N . LEU B 1 161 ? 6.961 -24.453 -10.094 1 98.25 161 LEU B N 1
ATOM 2739 C CA . LEU B 1 161 ? 7.727 -23.484 -9.328 1 98.25 161 LEU B CA 1
ATOM 2740 C C . LEU B 1 161 ? 8.109 -24.031 -7.965 1 98.25 161 LEU B C 1
ATOM 2742 O O . LEU B 1 161 ? 7.238 -24.438 -7.184 1 98.25 161 LEU B O 1
ATOM 2746 N N . THR B 1 162 ? 9.383 -23.969 -7.695 1 98.25 162 THR B N 1
ATOM 2747 C CA . THR B 1 162 ? 9.875 -24.562 -6.461 1 98.25 162 THR B CA 1
ATOM 2748 C C . THR B 1 162 ? 10.375 -23.484 -5.5 1 98.25 162 THR B C 1
ATOM 2750 O O . THR B 1 162 ? 10.625 -23.766 -4.324 1 98.25 162 THR B O 1
ATOM 2753 N N . ARG B 1 163 ? 10.477 -22.328 -5.988 1 97.25 163 ARG B N 1
ATOM 2754 C CA . ARG B 1 163 ? 10.82 -21.141 -5.211 1 97.25 163 ARG B CA 1
ATOM 2755 C C . ARG B 1 163 ? 10.234 -19.891 -5.844 1 97.25 163 ARG B C 1
ATOM 2757 O O . ARG B 1 163 ? 10.133 -19.797 -7.07 1 97.25 163 ARG B O 1
ATOM 2764 N N . ALA B 1 164 ? 9.914 -19 -4.988 1 96.81 164 ALA B N 1
ATOM 2765 C CA . ALA B 1 164 ? 9.391 -17.734 -5.484 1 96.81 164 ALA B CA 1
ATOM 2766 C C . ALA B 1 164 ? 9.344 -16.688 -4.371 1 96.81 164 ALA B C 1
ATOM 2768 O O . ALA B 1 164 ? 9.414 -17.031 -3.188 1 96.81 164 ALA B O 1
ATOM 2769 N N . THR B 1 165 ? 9.336 -15.477 -4.734 1 97.69 165 THR B N 1
ATOM 2770 C CA . THR B 1 165 ? 9.023 -14.336 -3.883 1 97.69 165 THR B CA 1
ATOM 2771 C C . THR B 1 165 ? 7.816 -13.57 -4.426 1 97.69 165 THR B C 1
ATOM 2773 O O . THR B 1 165 ? 7.844 -13.086 -5.555 1 97.69 165 THR B O 1
ATOM 2776 N N . PHE B 1 166 ? 6.766 -13.516 -3.631 1 98.44 166 PHE B N 1
ATOM 2777 C CA . PHE B 1 166 ? 5.621 -12.719 -4.043 1 98.44 166 PHE B CA 1
ATOM 2778 C C . PHE B 1 166 ? 5.949 -11.234 -3.99 1 98.44 166 PHE B C 1
ATOM 2780 O O . PHE B 1 166 ? 6.543 -10.758 -3.021 1 98.44 166 PHE B O 1
ATOM 2787 N N . THR B 1 167 ? 5.535 -10.492 -4.984 1 98.56 167 THR B N 1
ATOM 2788 C CA . THR B 1 167 ? 5.852 -9.07 -5.047 1 98.56 167 THR B CA 1
ATOM 2789 C C . THR B 1 167 ? 4.578 -8.234 -5.172 1 98.56 167 THR B C 1
ATOM 2791 O O . THR B 1 167 ? 4.637 -7.008 -5.211 1 98.56 167 THR B O 1
ATOM 2794 N N . GLY B 1 168 ? 3.439 -8.844 -5.285 1 98.5 168 GLY B N 1
ATOM 2795 C CA . GLY B 1 168 ? 2.145 -8.195 -5.422 1 98.5 168 GLY B CA 1
ATOM 2796 C C . GLY B 1 168 ? 1.066 -9.125 -5.949 1 98.5 168 GLY B C 1
ATOM 2797 O O . GLY B 1 168 ? 1.29 -10.328 -6.094 1 98.5 168 GLY B O 1
ATOM 2798 N N . ALA B 1 169 ? -0.061 -8.57 -6.16 1 98.75 169 ALA B N 1
ATOM 2799 C CA . ALA B 1 169 ? -1.206 -9.281 -6.715 1 98.75 169 ALA B CA 1
ATOM 2800 C C . ALA B 1 169 ? -2.117 -8.344 -7.5 1 98.75 169 ALA B C 1
ATOM 2802 O O . ALA B 1 169 ? -2.127 -7.133 -7.254 1 98.75 169 ALA B O 1
ATOM 2803 N N . ALA B 1 170 ? -2.852 -8.945 -8.352 1 98.5 170 ALA B N 1
ATOM 2804 C CA . ALA B 1 170 ? -3.826 -8.18 -9.117 1 98.5 170 ALA B CA 1
ATOM 2805 C C . ALA B 1 170 ? -5.246 -8.656 -8.844 1 98.5 170 ALA B C 1
ATOM 2807 O O . ALA B 1 170 ? -5.48 -9.859 -8.672 1 98.5 170 ALA B O 1
ATOM 2808 N N . ILE B 1 171 ? -6.113 -7.723 -8.797 1 98.12 171 ILE B N 1
ATOM 2809 C CA . ILE B 1 171 ? -7.539 -7.988 -8.922 1 98.12 171 ILE B CA 1
ATOM 2810 C C . ILE B 1 171 ? -7.945 -7.965 -10.391 1 98.12 171 ILE B C 1
ATOM 2812 O O . ILE B 1 171 ? -7.598 -7.035 -11.125 1 98.12 171 ILE B O 1
ATOM 2816 N N . LEU B 1 172 ? -8.648 -8.969 -10.797 1 97.19 172 LEU B N 1
ATOM 2817 C CA . LEU B 1 172 ? -9.078 -9.047 -12.188 1 97.19 172 LEU B CA 1
ATOM 2818 C C . LEU B 1 172 ? -10.32 -9.922 -12.328 1 97.19 172 LEU B C 1
ATOM 2820 O O . LEU B 1 172 ? -10.75 -10.555 -11.367 1 97.19 172 LEU B O 1
ATOM 2824 N N . LEU B 1 173 ? -10.867 -9.828 -13.484 1 96.75 173 LEU B N 1
ATOM 2825 C CA . LEU B 1 173 ? -11.953 -10.758 -13.75 1 96.75 173 LEU B CA 1
ATOM 2826 C C . LEU B 1 173 ? -11.484 -12.203 -13.602 1 96.75 173 LEU B C 1
ATOM 2828 O O . LEU B 1 173 ? -10.406 -12.562 -14.078 1 96.75 173 LEU B O 1
ATOM 2832 N N . ARG B 1 174 ? -12.328 -12.961 -12.984 1 96.81 174 ARG B N 1
ATOM 2833 C CA . ARG B 1 174 ? -11.961 -14.352 -12.695 1 96.81 174 ARG B CA 1
ATOM 2834 C C . ARG B 1 174 ? -11.578 -15.086 -13.977 1 96.81 174 ARG B C 1
ATOM 2836 O O . ARG B 1 174 ? -10.625 -15.875 -13.977 1 96.81 174 ARG B O 1
ATOM 2843 N N . GLU B 1 175 ? -12.273 -14.836 -15.07 1 95.56 175 GLU B N 1
ATOM 2844 C CA . GLU B 1 175 ? -12.047 -15.523 -16.328 1 95.56 175 GLU B CA 1
ATOM 2845 C C . GLU B 1 175 ? -10.711 -15.117 -16.953 1 95.56 175 GLU B C 1
ATOM 2847 O O . GLU B 1 175 ? -10.219 -15.773 -17.875 1 95.56 175 GLU B O 1
ATOM 2852 N N . LYS B 1 176 ? -10.148 -14.031 -16.516 1 96.25 176 LYS B N 1
ATOM 2853 C CA . LYS B 1 176 ? -8.883 -13.539 -17.031 1 96.25 176 LYS B CA 1
ATOM 2854 C C . LYS B 1 176 ? -7.707 -14.062 -16.203 1 96.25 176 LYS B C 1
ATOM 2856 O O . LYS B 1 176 ? -6.551 -13.938 -16.609 1 96.25 176 LYS B O 1
ATOM 2861 N N . ALA B 1 177 ? -7.961 -14.656 -15.078 1 97.56 177 ALA B N 1
ATOM 2862 C CA . ALA B 1 177 ? -6.922 -15.211 -14.219 1 97.56 177 ALA B CA 1
ATOM 2863 C C . ALA B 1 177 ? -6.395 -16.531 -14.773 1 97.56 177 ALA B C 1
ATOM 2865 O O . ALA B 1 177 ? -7.129 -17.266 -15.43 1 97.56 177 ALA B O 1
ATOM 2866 N N . ALA B 1 178 ? -5.148 -16.766 -14.477 1 97.94 178 ALA B N 1
ATOM 2867 C CA . ALA B 1 178 ? -4.559 -18.031 -14.875 1 97.94 178 ALA B CA 1
ATOM 2868 C C . ALA B 1 178 ? -5.25 -19.203 -14.188 1 97.94 178 ALA B C 1
ATOM 2870 O O . ALA B 1 178 ? -5.359 -20.297 -14.75 1 97.94 178 ALA B O 1
ATOM 2871 N N . TYR B 1 179 ? -5.602 -19 -12.922 1 97.88 179 TYR B N 1
ATOM 2872 C CA . TYR B 1 179 ? -6.418 -19.953 -12.18 1 97.88 179 TYR B CA 1
ATOM 2873 C C . TYR B 1 179 ? -7.871 -19.5 -12.117 1 97.88 179 TYR B C 1
ATOM 2875 O O . TYR B 1 179 ? -8.18 -18.469 -11.5 1 97.88 179 TYR B O 1
ATOM 2883 N N . ARG B 1 180 ? -8.75 -20.234 -12.617 1 96.19 180 ARG B N 1
ATOM 2884 C CA . ARG B 1 180 ? -10.164 -19.859 -12.68 1 96.19 180 ARG B CA 1
ATOM 2885 C C . ARG B 1 180 ? -10.836 -20.016 -11.32 1 96.19 180 ARG B C 1
ATOM 2887 O O . ARG B 1 180 ? -11.945 -19.516 -11.109 1 96.19 180 ARG B O 1
ATOM 2894 N N . SER B 1 181 ? -10.211 -20.656 -10.445 1 96.94 181 SER B N 1
ATOM 2895 C CA . SER B 1 181 ? -10.797 -20.922 -9.141 1 96.94 181 SER B CA 1
ATOM 2896 C C . SER B 1 181 ? -10.398 -19.859 -8.125 1 96.94 181 SER B C 1
ATOM 2898 O O . SER B 1 181 ? -10.711 -19.969 -6.941 1 96.94 181 SER B O 1
ATOM 2900 N N . THR B 1 182 ? -9.719 -18.844 -8.578 1 98.38 182 THR B N 1
ATOM 2901 C CA . THR B 1 182 ? -9.43 -17.719 -7.688 1 98.38 182 THR B CA 1
ATOM 2902 C C . THR B 1 182 ? -10.688 -16.906 -7.406 1 98.38 182 THR B C 1
ATOM 2904 O O . THR B 1 182 ? -11.711 -17.094 -8.062 1 98.38 182 THR B O 1
ATOM 2907 N N . SER B 1 183 ? -10.625 -16.047 -6.395 1 97.81 183 SER B N 1
ATOM 2908 C CA . SER B 1 183 ? -11.766 -15.211 -6.031 1 97.81 183 SER B CA 1
ATOM 2909 C C . SER B 1 183 ? -11.312 -13.93 -5.344 1 97.81 183 SER B C 1
ATOM 2911 O O . SER B 1 183 ? -10.18 -13.852 -4.848 1 97.81 183 SER B O 1
ATOM 2913 N N . PHE B 1 184 ? -12.195 -13 -5.441 1 97.94 184 PHE B N 1
ATOM 2914 C CA . PHE B 1 184 ? -12.008 -11.727 -4.754 1 97.94 184 PHE B CA 1
ATOM 2915 C C . PHE B 1 184 ? -13.352 -11.133 -4.344 1 97.94 184 PHE B C 1
ATOM 2917 O O . PHE B 1 184 ? -14.281 -11.078 -5.148 1 97.94 184 PHE B O 1
ATOM 2924 N N . ARG B 1 185 ? -13.375 -10.633 -3.09 1 95.62 185 ARG B N 1
ATOM 2925 C CA . ARG B 1 185 ? -14.578 -9.953 -2.631 1 95.62 185 ARG B CA 1
ATOM 2926 C C . ARG B 1 185 ? -14.25 -8.906 -1.569 1 95.62 185 ARG B C 1
ATOM 2928 O O . ARG B 1 185 ? -13.297 -9.07 -0.808 1 95.62 185 ARG B O 1
ATOM 2935 N N . VAL B 1 186 ? -15.016 -7.848 -1.55 1 95.12 186 VAL B N 1
ATOM 2936 C CA . VAL B 1 186 ? -14.969 -6.848 -0.489 1 95.12 186 VAL B CA 1
ATOM 2937 C C . VAL B 1 186 ? -15.945 -7.227 0.624 1 95.12 186 VAL B C 1
ATOM 2939 O O . VAL B 1 186 ? -17.031 -7.75 0.357 1 95.12 186 VAL B O 1
ATOM 2942 N N . LYS B 1 187 ? -15.406 -6.98 1.87 1 87.06 187 LYS B N 1
ATOM 2943 C CA . LYS B 1 187 ? -16.281 -7.254 3.002 1 87.06 187 LYS B CA 1
ATOM 2944 C C . LYS B 1 187 ? -17.141 -6.039 3.336 1 87.06 187 LYS B C 1
ATOM 2946 O O . LYS B 1 187 ? -16.641 -4.918 3.408 1 87.06 187 LYS B O 1
ATOM 2951 N N . ARG B 1 188 ? -18.406 -6.117 3.039 1 67.81 188 ARG B N 1
ATOM 2952 C CA . ARG B 1 188 ? -19.312 -5.012 3.293 1 67.81 188 ARG B CA 1
ATOM 2953 C C . ARG B 1 188 ? -19.234 -4.547 4.742 1 67.81 188 ARG B C 1
ATOM 2955 O O . ARG B 1 188 ? -19.094 -5.363 5.652 1 67.81 188 ARG B O 1
ATOM 2962 N N . ARG B 1 189 ? -18.844 -3.266 4.859 1 56.41 189 ARG B N 1
ATOM 2963 C CA . ARG B 1 189 ? -18.891 -2.641 6.176 1 56.41 189 ARG B CA 1
ATOM 2964 C C . ARG B 1 189 ? -20.25 -2.85 6.828 1 56.41 189 ARG B C 1
ATOM 2966 O O . ARG B 1 189 ? -21.281 -2.844 6.148 1 56.41 189 ARG B O 1
ATOM 2973 N N . SER B 1 190 ? -20.297 -3.525 7.855 1 48.09 190 SER B N 1
ATOM 2974 C CA . SER B 1 190 ? -21.609 -3.551 8.508 1 48.09 190 SER B CA 1
ATOM 2975 C C . SER B 1 190 ? -22.281 -2.184 8.445 1 48.09 190 SER B C 1
ATOM 2977 O O . SER B 1 190 ? -21.609 -1.155 8.375 1 48.09 190 SER B O 1
ATOM 2979 N N . THR B 1 191 ? -23.578 -2.084 7.98 1 44.34 191 THR B N 1
ATOM 2980 C CA . THR B 1 191 ? -24.469 -0.926 7.906 1 44.34 191 THR B CA 1
ATOM 2981 C C . THR B 1 191 ? -24.156 0.072 9.016 1 44.34 191 THR B C 1
ATOM 2983 O O . THR B 1 191 ? -24.375 1.273 8.859 1 44.34 191 THR B O 1
ATOM 2986 N N . ALA B 1 192 ? -23.859 -0.283 10.086 1 42.81 192 ALA B N 1
ATOM 2987 C CA . ALA B 1 192 ? -23.703 0.703 11.156 1 42.81 192 ALA B CA 1
ATOM 2988 C C . ALA B 1 192 ? -22.578 1.675 10.844 1 42.81 192 ALA B C 1
ATOM 2990 O O . ALA B 1 192 ? -22.641 2.855 11.195 1 42.81 192 ALA B O 1
ATOM 2991 N N . ASP B 1 193 ? -21.578 1.311 10.141 1 43.53 193 ASP B N 1
ATOM 2992 C CA . ASP B 1 193 ? -20.406 2.158 9.898 1 43.53 193 ASP B CA 1
ATOM 2993 C C . ASP B 1 193 ? -20.625 3.057 8.68 1 43.53 193 ASP B C 1
ATOM 2995 O O . ASP B 1 193 ? -20 4.113 8.562 1 43.53 193 ASP B O 1
ATOM 2999 N N . ALA B 1 194 ? -21.391 2.699 7.672 1 39.31 194 ALA B N 1
ATOM 3000 C CA . ALA B 1 194 ? -21.672 3.492 6.477 1 39.31 194 ALA B CA 1
ATOM 3001 C C . ALA B 1 194 ? -22.438 4.762 6.832 1 39.31 194 ALA B C 1
ATOM 3003 O O . ALA B 1 194 ? -22.328 5.777 6.145 1 39.31 194 ALA B O 1
ATOM 3004 N N . ARG B 1 195 ? -23.312 4.734 7.73 1 39.25 195 ARG B N 1
ATOM 3005 C CA . ARG B 1 195 ? -24.172 5.871 8.078 1 39.25 195 ARG B CA 1
ATOM 3006 C C . ARG B 1 195 ? -23.344 7.043 8.586 1 39.25 195 ARG B C 1
ATOM 3008 O O . ARG B 1 195 ? -23.766 8.195 8.492 1 39.25 195 ARG B O 1
ATOM 3015 N N . GLY B 1 196 ? -22.234 6.766 9.039 1 33.69 196 GLY B N 1
ATOM 3016 C CA . GLY B 1 196 ? -21.453 7.883 9.531 1 33.69 196 GLY B CA 1
ATOM 3017 C C . GLY B 1 196 ? -20.766 8.664 8.43 1 33.69 196 GLY B C 1
ATOM 3018 O O . GLY B 1 196 ? -20.562 9.875 8.555 1 33.69 196 GLY B O 1
ATOM 3019 N N . TRP B 1 197 ? -20.406 8 7.371 1 36.69 197 TRP B N 1
ATOM 3020 C CA . TRP B 1 197 ? -19.688 8.688 6.301 1 36.69 197 TRP B CA 1
ATOM 3021 C C . TRP B 1 197 ? -20.641 9.555 5.477 1 36.69 197 TRP B C 1
ATOM 3023 O O . TRP B 1 197 ? -20.266 10.641 5.031 1 36.69 197 TRP B O 1
ATOM 3033 N N . ALA B 1 198 ? -21.75 9.172 5.133 1 38.69 198 ALA B N 1
ATOM 3034 C CA . ALA B 1 198 ? -22.75 9.938 4.398 1 38.69 198 ALA B CA 1
ATOM 3035 C C . ALA B 1 198 ? -23.094 11.234 5.129 1 38.69 198 ALA B C 1
ATOM 3037 O O . ALA B 1 198 ? -23.359 12.258 4.5 1 38.69 198 ALA B O 1
ATOM 3038 N N . ARG B 1 199 ? -23.094 11.164 6.336 1 34.03 199 ARG B N 1
ATOM 3039 C CA . ARG B 1 199 ? -23.516 12.344 7.09 1 34.03 199 ARG B CA 1
ATOM 3040 C C . ARG B 1 199 ? -22.422 13.414 7.074 1 34.03 199 ARG B C 1
ATOM 3042 O O . ARG B 1 199 ? -22.703 14.602 7.273 1 34.03 199 ARG B O 1
ATOM 3049 N N . MET B 1 200 ? -21.141 13.047 6.828 1 33.78 200 MET B N 1
ATOM 3050 C CA . MET B 1 200 ? -20.125 14.094 6.922 1 33.78 200 MET B CA 1
ATOM 3051 C C . MET B 1 200 ? -19.969 14.82 5.594 1 33.78 200 MET B C 1
ATOM 3053 O O . MET B 1 200 ? -19.359 15.898 5.539 1 33.78 200 MET B O 1
ATOM 3057 N N . LYS B 1 201 ? -20.266 14.312 4.473 1 38.66 201 LYS B N 1
ATOM 3058 C CA . LYS B 1 201 ? -20.281 15.047 3.209 1 38.66 201 LYS B CA 1
ATOM 3059 C C . LYS B 1 201 ? -21.453 16 3.141 1 38.66 201 LYS B C 1
ATOM 3061 O O . LYS B 1 201 ? -21.562 16.812 2.211 1 38.66 201 LYS B O 1
ATOM 3066 N N . ALA B 1 202 ? -22.484 16.031 3.998 1 33.28 202 ALA B N 1
ATOM 3067 C CA . ALA B 1 202 ? -23.547 17.016 3.836 1 33.28 202 ALA B CA 1
ATOM 3068 C C . ALA B 1 202 ? -23.219 18.297 4.594 1 33.28 202 ALA B C 1
ATOM 3070 O O . ALA B 1 202 ? -22.672 18.25 5.691 1 33.28 202 ALA B O 1
#

Sequence (404 aa):
MGQAEGLHRRCGAGRREGLRGVAGLEMRAMAVEFPEVHGHPNRLPFEGVLTLVDVASDKAPSGARGHRVVLSRAAAEAALPSLLGMAVDYKAGWDGHDARQKCGIITAAELDGKRLCVAGYLYARDFPEMEEKIQVEGAMGMSYELADAHVADLRASIWTLTRATFTGAAILLREKAAYRSTSFRVKRRSTADARGWARMKAMGQAEGLHRRCGAGRREGLRGVAGLEMRAMAVEFPEVHGHPNRLPFEGVLTLVDVASDKAPSGARGHRVVLSRAAAEAALPSLLGMAVDYKAGWDGHDARQKCGIITAAELDGKRLCVAGYLYARDFPEMEEKIQVEGAMGMSYELADAHVADLRASIWTLTRATFTGAAILLREKAAYRSTSFRVKRRSTADARGWARMKA

Organism: NCBI:txid570835

pLDDT: mean 82.88, std 25.69, range [20.56, 98.81]

Foldseek 3Di:
DDCPPDPPPPPDDPPPPPPPPPPPPQQFKDFDDDDDDALDQFFFKKKKFADFAPDWFQWDDDPLVGATEHEHSQQCSVQQVLQAFAFEAADVVQQDDDSVHTFWGWGMWGDDPGTIMTMTGGGCVVVVCVQVCPVPVPWKFKYWDWDPWDFPDSPDRYTYTPHTHTRYMYIGHLVNYRHNPMGMDTDDDPVVSVVVVVVVVD/DDPPVPPPPPPDDPPPPPPPPPPPPQQFKDFDDDDDDALDQFFFKKKKFADFAPDWFQWDDDPLVGATEHEHSQQCSVQQVLQAFAFEAADVVQQDDDSVHGFWGWGMWGDDPGTIMTMTGGGCVVVVCVQVCPVPVPWKFKYWDWDPWDFPDSPDSYTYTPHTHTRYMYIGHLVNYRHNPMGMDTDDDPVVSVVVVVVVVD